Protein AF-0000000078235909 (afdb_homodimer)

Structure (mmCIF, N/CA/C/O backbone):
data_AF-0000000078235909-model_v1
#
loop_
_entity.id
_entity.type
_entity.pdbx_description
1 polymer 'Coniferyl-aldehyde dehydrogenase family protein'
#
loop_
_atom_site.group_PDB
_atom_site.id
_atom_site.type_symbol
_atom_site.label_atom_id
_atom_site.label_alt_id
_atom_site.label_comp_id
_atom_site.label_asym_id
_atom_site.label_entity_id
_atom_site.label_seq_id
_atom_site.pdbx_PDB_ins_code
_atom_site.Cartn_x
_atom_site.Cartn_y
_atom_site.Cartn_z
_atom_site.occupancy
_atom_site.B_iso_or_equiv
_atom_site.auth_seq_id
_atom_site.auth_comp_id
_atom_site.auth_asym_id
_atom_site.auth_atom_id
_atom_site.pdbx_PDB_model_num
ATOM 1 N N . MET A 1 1 ? 24.562 -15.078 -28.672 1 34.19 1 MET A N 1
ATOM 2 C CA . MET A 1 1 ? 23.859 -15.953 -27.734 1 34.19 1 MET A CA 1
ATOM 3 C C . MET A 1 1 ? 22.547 -15.312 -27.281 1 34.19 1 MET A C 1
ATOM 5 O O . MET A 1 1 ? 22.516 -14.125 -26.938 1 34.19 1 MET A O 1
ATOM 9 N N . GLU A 1 2 ? 21.516 -15.773 -27.734 1 45.19 2 GLU A N 1
ATOM 10 C CA . GLU A 1 2 ? 20.188 -15.281 -27.391 1 45.19 2 GLU A CA 1
ATOM 11 C C . GLU A 1 2 ? 20.047 -15.062 -25.891 1 45.19 2 GLU A C 1
ATOM 13 O O . GLU A 1 2 ? 20.453 -15.914 -25.094 1 45.19 2 GLU A O 1
ATOM 18 N N . PRO A 1 3 ? 19.906 -13.82 -25.5 1 52.66 3 PRO A N 1
ATOM 19 C CA . PRO A 1 3 ? 19.766 -13.609 -24.062 1 52.66 3 PRO A CA 1
ATOM 20 C C . PRO A 1 3 ? 18.781 -14.586 -23.406 1 52.66 3 PRO A C 1
ATOM 22 O O . PRO A 1 3 ? 17.828 -15.031 -24.047 1 52.66 3 PRO A O 1
ATOM 25 N N . THR A 1 4 ? 19.188 -15.094 -22.297 1 76.44 4 THR A N 1
ATOM 26 C CA . THR A 1 4 ? 18.328 -15.945 -21.5 1 76.44 4 THR A CA 1
ATOM 27 C C . THR A 1 4 ? 17.016 -15.234 -21.188 1 76.44 4 THR A C 1
ATOM 29 O O . THR A 1 4 ? 16.875 -14.031 -21.406 1 76.44 4 THR A O 1
ATOM 32 N N . PHE A 1 5 ? 15.992 -15.945 -21.016 1 79.88 5 PHE A N 1
ATOM 33 C CA . PHE A 1 5 ? 14.664 -15.492 -20.594 1 79.88 5 PHE A CA 1
ATOM 34 C C . PHE A 1 5 ? 14.773 -14.359 -19.578 1 79.88 5 PHE A C 1
ATOM 36 O O . PHE A 1 5 ? 14.172 -13.297 -19.766 1 79.88 5 PHE A O 1
ATOM 43 N N . GLU A 1 6 ? 15.664 -14.469 -18.703 1 87.12 6 GLU A N 1
ATOM 44 C CA . GLU A 1 6 ? 15.789 -13.508 -17.609 1 87.12 6 GLU A CA 1
ATOM 45 C C . GLU A 1 6 ? 16.359 -12.18 -18.094 1 87.12 6 GLU A C 1
ATOM 47 O O . GLU A 1 6 ? 15.859 -11.117 -17.734 1 87.12 6 GLU A O 1
ATOM 52 N N . VAL A 1 7 ? 17.344 -12.227 -18.922 1 91 7 VAL A N 1
ATOM 53 C CA . VAL A 1 7 ? 17.984 -11.023 -19.422 1 91 7 VAL A CA 1
ATOM 54 C C . VAL A 1 7 ? 17.016 -10.258 -20.328 1 91 7 VAL A C 1
ATOM 56 O O . VAL A 1 7 ? 16.906 -9.031 -20.234 1 91 7 VAL A O 1
ATOM 59 N N . THR A 1 8 ? 16.328 -11.016 -21.125 1 89.94 8 THR A N 1
ATOM 60 C CA . THR A 1 8 ? 15.375 -10.398 -22.047 1 89.94 8 THR A CA 1
ATOM 61 C C . THR A 1 8 ? 14.305 -9.625 -21.281 1 89.94 8 THR A C 1
ATOM 63 O O . THR A 1 8 ? 14.02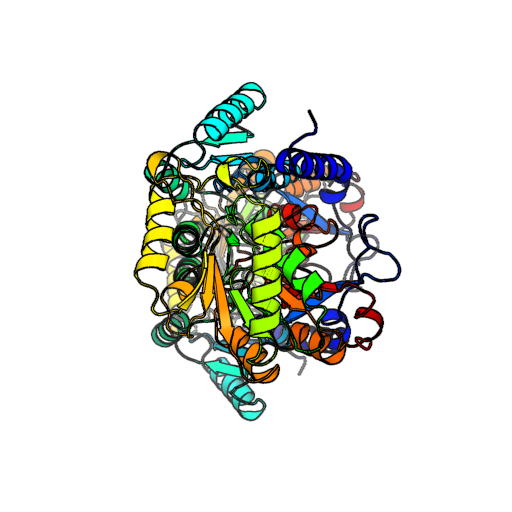3 -8.469 -21.609 1 89.94 8 THR A O 1
ATOM 66 N N . TRP A 1 9 ? 13.789 -10.211 -20.297 1 89.44 9 TRP A N 1
ATOM 67 C CA . TRP A 1 9 ? 12.711 -9.578 -19.547 1 89.44 9 TRP A CA 1
ATOM 68 C C . TRP A 1 9 ? 13.242 -8.398 -18.734 1 89.44 9 TRP A C 1
ATOM 70 O O . TRP A 1 9 ? 12.578 -7.363 -18.625 1 89.44 9 TRP A O 1
ATOM 80 N N . ALA A 1 10 ? 14.406 -8.516 -18.188 1 92.88 10 ALA A N 1
ATOM 81 C CA . ALA A 1 10 ? 15.016 -7.426 -17.438 1 92.88 10 ALA A CA 1
ATOM 82 C C . ALA A 1 10 ? 15.266 -6.219 -18.344 1 92.88 10 ALA A C 1
ATOM 84 O O . ALA A 1 10 ? 14.992 -5.082 -17.953 1 92.88 10 ALA A O 1
ATOM 85 N N . LEU A 1 11 ? 15.711 -6.508 -19.562 1 93.44 11 LEU A N 1
ATOM 86 C CA . LEU A 1 11 ? 15.977 -5.43 -20.516 1 93.44 11 LEU A CA 1
ATOM 87 C C . LEU A 1 11 ? 14.68 -4.734 -20.922 1 93.44 11 LEU A C 1
ATOM 89 O O . LEU A 1 11 ? 14.656 -3.518 -21.094 1 93.44 11 LEU A O 1
ATOM 93 N N . LYS A 1 12 ? 13.664 -5.516 -21.031 1 90.5 12 LYS A N 1
ATOM 94 C CA . LYS A 1 12 ? 12.367 -4.934 -21.359 1 90.5 12 LYS A CA 1
ATOM 95 C C . LYS A 1 12 ? 11.898 -3.977 -20.281 1 90.5 12 LYS A C 1
ATOM 97 O O . LYS A 1 12 ? 11.367 -2.902 -20.578 1 90.5 12 LYS A O 1
ATOM 102 N N . GLU A 1 13 ? 12.055 -4.355 -19.078 1 91.69 13 GLU A N 1
ATOM 103 C CA . GLU A 1 13 ? 11.688 -3.49 -17.953 1 91.69 13 GLU A CA 1
ATOM 104 C C . GLU A 1 13 ? 12.508 -2.203 -17.953 1 91.69 13 GLU A C 1
ATOM 106 O O . GLU A 1 13 ? 11.969 -1.118 -17.719 1 91.69 13 GLU A O 1
ATOM 111 N N . LEU A 1 14 ? 13.789 -2.357 -18.219 1 94.25 14 LEU A N 1
ATOM 112 C CA . LEU A 1 14 ? 14.672 -1.201 -18.281 1 94.25 14 LEU A CA 1
ATOM 113 C C . LEU A 1 14 ? 14.25 -0.254 -19.406 1 94.25 14 LEU A C 1
ATOM 115 O O . LEU A 1 14 ? 14.148 0.957 -19.188 1 94.25 14 LEU A O 1
ATOM 119 N N . ASP A 1 15 ? 13.969 -0.833 -20.531 1 94.62 15 ASP A N 1
ATOM 120 C CA . ASP A 1 15 ? 13.578 -0.035 -21.688 1 94.62 15 ASP A CA 1
ATOM 121 C C . ASP A 1 15 ? 12.266 0.7 -21.438 1 94.62 15 ASP A C 1
ATOM 123 O O . ASP A 1 15 ? 12.125 1.872 -21.781 1 94.62 15 ASP A O 1
ATOM 127 N N . GLU A 1 16 ? 11.336 0.029 -20.859 1 92.69 16 GLU A N 1
ATOM 128 C CA . GLU A 1 16 ? 10.047 0.632 -20.531 1 92.69 16 GLU A CA 1
ATOM 129 C C . GLU A 1 16 ? 10.219 1.812 -19.578 1 92.69 16 GLU A C 1
ATOM 131 O O . GLU A 1 16 ? 9.594 2.859 -19.766 1 92.69 16 GLU A O 1
ATOM 136 N N . GLY A 1 17 ? 11 1.656 -18.578 1 93.25 17 GLY A N 1
ATOM 137 C CA . GLY A 1 17 ? 11.273 2.736 -17.641 1 93.25 17 GLY A CA 1
ATOM 138 C C . GLY A 1 17 ? 11.906 3.949 -18.297 1 93.25 17 GLY A C 1
ATOM 139 O O . GLY A 1 17 ? 11.5 5.086 -18.031 1 93.25 17 GLY A O 1
ATOM 140 N N . LEU A 1 18 ? 12.844 3.688 -19.141 1 95.81 18 LEU A N 1
ATOM 141 C CA . LEU A 1 18 ? 13.539 4.77 -19.828 1 95.81 18 LEU A CA 1
ATOM 142 C C . LEU A 1 18 ? 12.594 5.5 -20.781 1 95.81 18 LEU A C 1
ATOM 144 O O . LEU A 1 18 ? 12.617 6.73 -20.859 1 95.81 18 LEU A O 1
ATOM 148 N N . GLU A 1 19 ? 11.828 4.695 -21.406 1 96.19 19 GLU A N 1
ATOM 149 C CA . GLU A 1 19 ? 10.906 5.25 -22.391 1 96.19 19 GLU A CA 1
ATOM 150 C C . GLU A 1 19 ? 9.875 6.16 -21.719 1 96.19 19 GLU A C 1
ATOM 152 O O . GLU A 1 19 ? 9.461 7.168 -22.312 1 96.19 19 GLU A O 1
ATOM 157 N N . HIS A 1 20 ? 9.461 5.816 -20.547 1 96.44 20 HIS A N 1
ATOM 158 C CA . HIS A 1 20 ? 8.344 6.527 -19.922 1 96.44 20 HIS A CA 1
ATOM 159 C C . HIS A 1 20 ? 8.82 7.379 -18.75 1 96.44 20 HIS A C 1
ATOM 161 O O . HIS A 1 20 ? 8.008 7.852 -17.953 1 96.44 20 HIS A O 1
ATOM 167 N N . LEU A 1 21 ? 10.062 7.594 -18.641 1 96.5 21 LEU A N 1
ATOM 168 C CA . LEU A 1 21 ? 10.672 8.273 -17.5 1 96.5 21 LEU A CA 1
ATOM 169 C C . LEU A 1 21 ? 10.016 9.633 -17.266 1 96.5 21 LEU A C 1
ATOM 171 O O . LEU A 1 21 ? 9.539 9.914 -16.156 1 96.5 21 LEU A O 1
ATOM 175 N N . GLU A 1 22 ? 9.93 10.453 -18.234 1 95.62 22 GLU A N 1
ATOM 176 C CA . GLU A 1 22 ? 9.367 11.797 -18.109 1 95.62 22 GLU A CA 1
ATOM 177 C C . GLU A 1 22 ? 7.863 11.742 -17.859 1 95.62 22 GLU A C 1
ATOM 179 O O . GLU A 1 22 ? 7.352 12.445 -16.984 1 95.62 22 GLU A O 1
ATOM 184 N N . GLU A 1 23 ? 7.238 10.883 -18.562 1 96.19 23 GLU A N 1
ATOM 185 C CA . GLU A 1 23 ? 5.789 10.766 -18.453 1 96.19 23 GLU A CA 1
ATOM 186 C C . GLU A 1 23 ? 5.363 10.312 -17.062 1 96.19 23 GLU A C 1
ATOM 188 O O . GLU A 1 23 ? 4.465 10.906 -16.469 1 96.19 23 GLU A O 1
ATOM 193 N N . TRP A 1 24 ? 5.98 9.266 -16.547 1 96.5 24 TRP A N 1
ATOM 194 C CA . TRP A 1 24 ? 5.59 8.688 -15.258 1 96.5 24 TRP A CA 1
ATOM 195 C C . TRP A 1 24 ? 5.867 9.664 -14.117 1 96.5 24 TRP A C 1
ATOM 197 O O . TRP A 1 24 ? 5.184 9.633 -13.094 1 96.5 24 TRP A O 1
ATOM 207 N N . ASN A 1 25 ? 6.793 10.625 -14.289 1 96.44 25 ASN A N 1
ATOM 208 C CA . ASN A 1 25 ? 7.184 11.539 -13.227 1 96.44 25 ASN A CA 1
ATOM 209 C C . ASN A 1 25 ? 6.516 12.906 -13.383 1 96.44 25 ASN A C 1
ATOM 211 O O . ASN A 1 25 ? 6.672 13.781 -12.531 1 96.44 25 ASN A O 1
ATOM 215 N N . ALA A 1 26 ? 5.793 13.094 -14.422 1 95.56 26 ALA A N 1
ATOM 216 C CA . ALA A 1 26 ? 5.148 14.375 -14.672 1 95.56 26 ALA A CA 1
ATOM 217 C C . ALA A 1 26 ? 4.039 14.648 -13.664 1 95.56 26 ALA A C 1
ATOM 219 O O . ALA A 1 26 ? 3.332 13.719 -13.25 1 95.56 26 ALA A O 1
ATOM 220 N N . SER A 1 27 ? 3.881 15.875 -13.273 1 95.06 27 SER A N 1
ATOM 221 C CA . SER A 1 27 ? 2.732 16.266 -12.461 1 95.06 27 SER A CA 1
ATOM 222 C C . SER A 1 27 ? 1.428 16.109 -13.234 1 95.06 27 SER A C 1
ATOM 224 O O . SER A 1 27 ? 1.425 16.109 -14.469 1 95.06 27 SER A O 1
ATOM 226 N N . ILE A 1 28 ? 0.394 15.938 -12.492 1 94.25 28 ILE A N 1
ATOM 227 C CA . ILE A 1 28 ? -0.923 15.727 -13.078 1 94.25 28 ILE A CA 1
ATOM 228 C C . ILE A 1 28 ? -1.879 16.828 -12.617 1 94.25 28 ILE A C 1
ATOM 230 O O . ILE A 1 28 ? -2.125 16.969 -11.414 1 94.25 28 ILE A O 1
ATOM 234 N N . LYS A 1 29 ? -2.393 17.562 -13.516 1 92.5 29 LYS A N 1
ATOM 235 C CA . LYS A 1 29 ? -3.467 18.484 -13.172 1 92.5 29 LYS A CA 1
ATOM 236 C C . LYS A 1 29 ? -4.789 17.75 -12.992 1 92.5 29 LYS A C 1
ATOM 238 O O . LYS A 1 29 ? -5.164 16.922 -13.82 1 92.5 29 LYS A O 1
ATOM 243 N N . VAL A 1 30 ? -5.402 17.969 -11.938 1 92.75 30 VAL A N 1
ATOM 244 C CA . VAL A 1 30 ? -6.699 17.344 -11.703 1 92.75 30 VAL A CA 1
ATOM 245 C C . VAL A 1 30 ? -7.805 18.391 -11.867 1 92.75 30 VAL A C 1
ATOM 247 O O . VAL A 1 30 ? -7.535 19.594 -11.938 1 92.75 30 VAL A O 1
ATOM 250 N N . ALA A 1 31 ? -9.023 17.953 -11.93 1 92.5 31 ALA A N 1
ATOM 251 C CA . ALA A 1 31 ? -10.156 18.859 -12.102 1 92.5 31 ALA A CA 1
ATOM 252 C C . ALA A 1 31 ? -10.32 19.766 -10.891 1 92.5 31 ALA A C 1
ATOM 254 O O . ALA A 1 31 ? -10.195 19.328 -9.75 1 92.5 31 ALA A O 1
ATOM 255 N N . LYS A 1 32 ? -10.516 21.016 -11.18 1 93.19 32 LYS A N 1
ATOM 256 C CA . LYS A 1 32 ? -10.789 21.969 -10.109 1 93.19 32 LYS A CA 1
ATOM 257 C C . LYS A 1 32 ? -12.266 21.938 -9.703 1 93.19 32 LYS A C 1
ATOM 259 O O . LYS A 1 32 ? -13.148 22.125 -10.547 1 93.19 32 LYS A O 1
ATOM 264 N N . PRO A 1 33 ? -12.484 21.641 -8.461 1 92.25 33 PRO A N 1
ATOM 265 C CA . PRO A 1 33 ? -13.891 21.734 -8.055 1 92.25 33 PRO A CA 1
ATOM 266 C C . PRO A 1 33 ? -14.422 23.172 -8.094 1 92.25 33 PRO A C 1
ATOM 268 O O . PRO A 1 33 ? -13.641 24.125 -8.086 1 92.25 33 PRO A O 1
ATOM 271 N N . PRO A 1 34 ? -15.742 23.391 -8.055 1 91.44 34 PRO A N 1
ATOM 272 C CA . PRO A 1 34 ? -16.344 24.719 -8.18 1 91.44 34 PRO A CA 1
ATOM 273 C C . PRO A 1 34 ? -16.062 25.609 -6.977 1 91.44 34 PRO A C 1
ATOM 275 O O . PRO A 1 34 ? -16.219 26.828 -7.066 1 91.44 34 PRO A O 1
ATOM 278 N N . THR A 1 35 ? -15.711 25.016 -5.914 1 89.56 35 THR A N 1
ATOM 279 C CA . THR A 1 35 ? -15.43 25.797 -4.707 1 89.56 35 THR A CA 1
ATOM 280 C C . THR A 1 35 ? -14.125 26.578 -4.855 1 89.56 35 THR A C 1
ATOM 282 O O . THR A 1 35 ? -13.859 27.5 -4.09 1 89.56 35 THR A O 1
ATOM 285 N N . LEU A 1 36 ? -13.25 26.234 -5.805 1 95.06 36 LEU A N 1
ATOM 286 C CA . LEU A 1 36 ? -11.977 26.906 -6.043 1 95.06 36 LEU A CA 1
ATOM 287 C C . LEU A 1 36 ? -12.102 27.922 -7.176 1 95.06 36 LEU A C 1
ATOM 289 O O . LEU A 1 36 ? -12.914 27.75 -8.086 1 95.06 36 LEU A O 1
ATOM 293 N N . ASP A 1 37 ? -11.32 28.969 -7.09 1 95.56 37 ASP A N 1
ATOM 294 C CA . ASP A 1 37 ? -11.273 29.969 -8.156 1 95.56 37 ASP A CA 1
ATOM 295 C C . ASP A 1 37 ? -10.648 29.391 -9.422 1 95.56 37 ASP A C 1
ATOM 297 O O . ASP A 1 37 ? -9.492 28.969 -9.406 1 95.56 37 ASP A O 1
ATOM 301 N N . ALA A 1 38 ? -11.352 29.453 -10.516 1 92.19 38 ALA A N 1
ATOM 302 C CA . ALA A 1 38 ? -10.938 28.828 -11.766 1 92.19 38 ALA A CA 1
ATOM 303 C C . ALA A 1 38 ? -9.664 29.469 -12.305 1 92.19 38 ALA A C 1
ATOM 305 O O . ALA A 1 38 ? -8.828 28.797 -12.906 1 92.19 38 ALA A O 1
ATOM 306 N N . ASP A 1 39 ? -9.492 30.766 -12.039 1 92.75 39 ASP A N 1
ATOM 307 C CA . ASP A 1 39 ? -8.398 31.516 -12.648 1 92.75 39 ASP A CA 1
ATOM 308 C C . ASP A 1 39 ? -7.242 31.688 -11.656 1 92.75 39 ASP A C 1
ATOM 310 O O . ASP A 1 39 ? -6.086 31.828 -12.07 1 92.75 39 ASP A O 1
ATOM 314 N N . LYS A 1 40 ? -7.527 31.578 -10.359 1 95.38 40 LYS A N 1
ATOM 315 C CA . LYS A 1 40 ? -6.52 31.969 -9.383 1 95.38 40 LYS A CA 1
ATOM 316 C C . LYS A 1 40 ? -5.988 30.766 -8.617 1 95.38 40 LYS A C 1
ATOM 318 O O . LYS A 1 40 ? -4.918 30.828 -8.008 1 95.38 40 LYS A O 1
ATOM 323 N N . ASP A 1 41 ? -6.742 29.703 -8.578 1 96.44 41 ASP A N 1
ATOM 324 C CA . ASP A 1 41 ? -6.324 28.531 -7.824 1 96.44 41 ASP A CA 1
ATOM 325 C C . ASP A 1 41 ? -5.848 27.422 -8.758 1 96.44 41 ASP A C 1
ATOM 327 O O . ASP A 1 41 ? -6.332 27.297 -9.891 1 96.44 41 ASP A O 1
ATOM 331 N N . GLU A 1 42 ? -4.852 26.703 -8.359 1 94.81 42 GLU A N 1
ATOM 332 C CA . GLU A 1 42 ? -4.359 25.531 -9.086 1 94.81 42 GLU A CA 1
ATOM 333 C C . GLU A 1 42 ? -4.297 24.312 -8.172 1 94.81 42 GLU A C 1
ATOM 335 O O . GLU A 1 42 ? -3.92 24.422 -7.004 1 94.81 42 GLU A O 1
ATOM 340 N N . VAL A 1 43 ? -4.73 23.203 -8.695 1 96.06 43 VAL A N 1
ATOM 341 C CA . VAL A 1 43 ? -4.66 21.922 -7.992 1 96.06 43 VAL A CA 1
ATOM 342 C C . VAL A 1 43 ? -3.969 20.891 -8.875 1 96.06 43 VAL A C 1
ATOM 344 O O . VAL A 1 43 ? -4.238 20.797 -10.078 1 96.06 43 VAL A O 1
ATOM 347 N N . MET A 1 44 ? -3.076 20.125 -8.312 1 95.88 44 MET A N 1
ATOM 348 C CA . MET A 1 44 ? -2.357 19.109 -9.078 1 95.88 44 MET A CA 1
ATOM 349 C C . MET A 1 44 ? -1.776 18.047 -8.148 1 95.88 44 MET A C 1
ATOM 351 O O . MET A 1 44 ? -1.767 18.219 -6.93 1 95.88 44 MET A O 1
ATOM 355 N N . LEU A 1 45 ? -1.385 16.969 -8.727 1 96.88 45 LEU A N 1
ATOM 356 C CA . LEU A 1 45 ? -0.583 15.945 -8.078 1 96.88 45 LEU A CA 1
ATOM 357 C C . LEU A 1 45 ? 0.869 16.016 -8.539 1 96.88 45 LEU A C 1
ATOM 359 O O . LEU A 1 45 ? 1.143 16 -9.742 1 96.88 45 LEU A O 1
ATOM 363 N N . VAL A 1 46 ? 1.736 16.172 -7.613 1 97.19 46 VAL A N 1
ATOM 364 C CA . VAL A 1 46 ? 3.162 16.188 -7.922 1 97.19 46 VAL A CA 1
ATOM 365 C C . VAL A 1 46 ? 3.797 14.859 -7.492 1 97.19 46 VAL A C 1
ATOM 367 O O . VAL A 1 46 ? 3.598 14.406 -6.363 1 97.19 46 VAL A O 1
ATOM 370 N N . LYS A 1 47 ? 4.547 14.258 -8.414 1 96.75 47 LYS A N 1
ATOM 371 C CA . LYS A 1 47 ? 5.219 13 -8.109 1 96.75 47 LYS A CA 1
ATOM 372 C C . LYS A 1 47 ? 6.512 13.242 -7.332 1 96.75 47 LYS A C 1
ATOM 374 O O . LYS A 1 47 ? 7.375 14.008 -7.777 1 96.75 47 LYS A O 1
ATOM 379 N N . GLU A 1 48 ? 6.57 12.656 -6.211 1 97.25 48 GLU A N 1
ATOM 380 C CA . GLU A 1 48 ? 7.75 12.797 -5.359 1 97.25 48 GLU A CA 1
ATOM 381 C C . GLU A 1 48 ? 8.328 11.438 -4.996 1 97.25 48 GLU A C 1
ATOM 383 O O . GLU A 1 48 ? 7.602 10.539 -4.566 1 97.25 48 GLU A O 1
ATOM 388 N N . PRO A 1 49 ? 9.695 11.273 -5.219 1 97.94 49 PRO A N 1
ATOM 389 C CA . PRO A 1 49 ? 10.281 10.023 -4.719 1 97.94 49 PRO A CA 1
ATOM 390 C C . PRO A 1 49 ? 10.062 9.828 -3.219 1 97.94 49 PRO A C 1
ATOM 392 O O . PRO A 1 49 ? 9.961 10.805 -2.477 1 97.94 49 PRO A O 1
ATOM 395 N N . LEU A 1 50 ? 10.023 8.602 -2.807 1 98.44 50 LEU A N 1
ATOM 396 C CA . LEU A 1 50 ? 9.844 8.312 -1.388 1 98.44 50 LEU A CA 1
ATOM 397 C C . LEU A 1 50 ? 11.133 8.555 -0.615 1 98.44 50 LEU A C 1
ATOM 399 O O . LEU A 1 50 ? 11.094 8.945 0.556 1 98.44 50 LEU A O 1
ATOM 403 N N . GLY A 1 51 ? 12.266 8.305 -1.16 1 98.12 51 GLY A N 1
ATOM 404 C CA . GLY A 1 51 ? 13.555 8.469 -0.519 1 98.12 51 GLY A CA 1
ATOM 405 C C . GLY A 1 51 ? 14.492 7.297 -0.758 1 98.12 51 GLY A C 1
ATOM 406 O O . GLY A 1 51 ? 14.836 6.996 -1.903 1 98.12 51 GLY A O 1
ATOM 407 N N . MET A 1 52 ? 14.898 6.598 0.27 1 98.56 52 MET A N 1
ATOM 408 C CA . MET A 1 52 ? 15.781 5.434 0.197 1 98.56 52 MET A CA 1
ATOM 409 C C . MET A 1 52 ? 14.969 4.141 0.201 1 98.56 52 MET A C 1
ATOM 411 O O . MET A 1 52 ? 14.164 3.908 1.105 1 98.56 52 MET A O 1
ATOM 415 N N . VAL A 1 53 ? 15.227 3.279 -0.787 1 98.88 53 VAL A N 1
ATOM 416 C CA . VAL A 1 53 ? 14.453 2.057 -0.967 1 98.88 53 VAL A CA 1
ATOM 417 C C . VAL A 1 53 ? 15.352 0.838 -0.783 1 98.88 53 VAL A C 1
ATOM 419 O O . VAL A 1 53 ? 16.484 0.815 -1.274 1 98.88 53 VAL A O 1
ATOM 422 N N . LEU A 1 54 ? 14.867 -0.109 -0.016 1 98.94 54 LEU A N 1
ATOM 423 C CA . LEU A 1 54 ? 15.516 -1.414 0.084 1 98.94 54 LEU A CA 1
ATOM 424 C C . LEU A 1 54 ? 14.805 -2.439 -0.794 1 98.94 54 LEU A C 1
ATOM 426 O O . LEU A 1 54 ? 13.602 -2.652 -0.657 1 98.94 54 LEU A O 1
ATOM 430 N N . VAL A 1 55 ? 15.508 -3.023 -1.732 1 98.81 55 VAL A N 1
ATOM 431 C CA . VAL A 1 55 ? 15.008 -4.117 -2.559 1 98.81 55 VAL A CA 1
ATOM 432 C C . VAL A 1 55 ? 15.719 -5.414 -2.191 1 98.81 55 VAL A C 1
ATOM 434 O O . VAL A 1 55 ? 16.953 -5.488 -2.238 1 98.81 55 VAL A O 1
ATOM 437 N N . ILE A 1 56 ? 14.961 -6.398 -1.778 1 98.69 56 ILE A N 1
ATOM 438 C CA . ILE A 1 56 ? 15.516 -7.707 -1.443 1 98.69 56 ILE A CA 1
ATOM 439 C C . ILE A 1 56 ? 15.07 -8.734 -2.48 1 98.69 56 ILE A C 1
ATOM 441 O O . ILE A 1 56 ? 13.883 -9.062 -2.566 1 98.69 56 ILE A O 1
ATOM 445 N N . ALA A 1 57 ? 16.016 -9.234 -3.221 1 97.88 57 ALA A N 1
ATOM 446 C CA . ALA A 1 57 ? 15.719 -10.094 -4.367 1 97.88 57 ALA A CA 1
ATOM 447 C C . ALA A 1 57 ? 16 -11.555 -4.047 1 97.88 57 ALA A C 1
ATOM 449 O O . ALA A 1 57 ? 16.984 -11.867 -3.365 1 97.88 57 ALA A O 1
ATOM 450 N N . PRO A 1 58 ? 15.211 -12.477 -4.566 1 96.81 58 PRO A N 1
ATOM 451 C CA . PRO A 1 58 ? 15.445 -13.906 -4.383 1 96.81 58 PRO A CA 1
ATOM 452 C C . PRO A 1 58 ? 16.484 -14.461 -5.352 1 96.81 58 PRO A C 1
ATOM 454 O O . PRO A 1 58 ? 17.141 -13.703 -6.062 1 96.81 58 PRO A O 1
ATOM 457 N N . TRP A 1 59 ? 16.656 -15.789 -5.387 1 95.62 59 TRP A N 1
ATOM 458 C CA . TRP A 1 59 ? 17.766 -16.422 -6.094 1 95.62 59 TRP A CA 1
ATOM 459 C C . TRP A 1 59 ? 17.312 -17 -7.426 1 95.62 59 TRP A C 1
ATOM 461 O O . TRP A 1 59 ? 18.125 -17.297 -8.297 1 95.62 59 TRP A O 1
ATOM 471 N N . ASN A 1 60 ? 16 -17.203 -7.629 1 93.12 60 ASN A N 1
ATOM 472 C CA . ASN A 1 60 ? 15.586 -18.062 -8.734 1 93.12 60 ASN A CA 1
ATOM 473 C C . ASN A 1 60 ? 15.641 -17.328 -10.07 1 93.12 60 ASN A C 1
ATOM 475 O O . ASN A 1 60 ? 15.836 -17.953 -11.117 1 93.12 60 ASN A O 1
ATOM 479 N N . PHE A 1 61 ? 15.469 -16.078 -10.164 1 93.81 61 PHE A N 1
ATOM 480 C CA . PHE A 1 61 ? 15.719 -15.164 -11.266 1 93.81 61 PHE A CA 1
ATOM 481 C C . PHE A 1 61 ? 16.297 -13.852 -10.766 1 93.81 61 PHE A C 1
ATOM 483 O O . PHE A 1 61 ? 15.68 -12.797 -10.906 1 93.81 61 PHE A O 1
ATOM 490 N N . PRO A 1 62 ? 17.5 -13.992 -10.305 1 94.81 62 PRO A N 1
ATOM 491 C CA . PRO A 1 62 ? 18.016 -12.898 -9.477 1 94.81 62 PRO A CA 1
ATOM 492 C C . PRO A 1 62 ? 18.156 -11.586 -10.242 1 94.81 62 PRO A C 1
ATOM 494 O O . PRO A 1 62 ? 18.047 -10.508 -9.648 1 94.81 62 PRO A O 1
ATOM 497 N N . LEU A 1 63 ? 18.375 -11.594 -11.562 1 95.81 63 LEU A N 1
ATOM 498 C CA . LEU A 1 63 ? 18.422 -10.352 -12.328 1 95.81 63 LEU A CA 1
ATOM 499 C C . LEU A 1 63 ? 17.031 -9.75 -12.477 1 95.81 63 LEU A C 1
ATOM 501 O O . LEU A 1 63 ? 16.812 -8.57 -12.195 1 95.81 63 LEU A O 1
ATOM 505 N N . LEU A 1 64 ? 16.109 -10.602 -12.867 1 94.12 64 LEU A N 1
ATOM 506 C CA . LEU A 1 64 ? 14.742 -10.156 -13.086 1 94.12 64 LEU A CA 1
ATOM 507 C C . LEU A 1 64 ? 14.133 -9.633 -11.797 1 94.12 64 LEU A C 1
ATOM 509 O O . LEU A 1 64 ? 13.484 -8.578 -11.789 1 94.12 64 LEU A O 1
ATOM 513 N N . THR A 1 65 ? 14.344 -10.328 -10.695 1 95.38 65 THR A N 1
ATOM 514 C CA . THR A 1 65 ? 13.734 -9.977 -9.422 1 95.38 65 THR A CA 1
ATOM 515 C C . THR A 1 65 ? 14.445 -8.781 -8.797 1 95.38 65 THR A C 1
ATOM 517 O O . THR A 1 65 ? 14.008 -8.258 -7.766 1 95.38 65 THR A O 1
ATOM 520 N N . SER A 1 66 ? 15.461 -8.289 -9.422 1 96.81 66 SER A N 1
ATOM 521 C CA . SER A 1 66 ? 16.141 -7.066 -9 1 96.81 66 SER A CA 1
ATOM 522 C C . SER A 1 66 ? 15.562 -5.844 -9.711 1 96.81 66 SER A C 1
ATOM 524 O O . SER A 1 66 ? 15.898 -4.707 -9.359 1 96.81 66 SER A O 1
ATOM 526 N N . MET A 1 67 ? 14.688 -6.004 -10.656 1 96 67 MET A N 1
ATOM 527 C CA . MET A 1 67 ? 14.234 -4.93 -11.539 1 96 67 MET A CA 1
ATOM 528 C C . MET A 1 67 ? 13.375 -3.924 -10.773 1 96 67 MET A C 1
ATOM 530 O O . MET A 1 67 ? 13.258 -2.768 -11.18 1 96 67 MET A O 1
ATOM 534 N N . PRO A 1 68 ? 12.773 -4.336 -9.648 1 97.12 68 PRO A N 1
ATOM 535 C CA . PRO A 1 68 ? 12.141 -3.287 -8.836 1 97.12 68 PRO A CA 1
ATOM 536 C C . PRO A 1 68 ? 13.109 -2.168 -8.461 1 97.12 68 PRO A C 1
ATOM 538 O O . PRO A 1 68 ? 12.695 -1.028 -8.25 1 97.12 68 PRO A O 1
ATOM 541 N N . ALA A 1 69 ? 14.422 -2.471 -8.422 1 97.69 69 ALA A N 1
ATOM 542 C CA . ALA A 1 69 ? 15.422 -1.434 -8.188 1 97.69 69 ALA A CA 1
ATOM 543 C C . ALA A 1 69 ? 15.391 -0.382 -9.289 1 97.69 69 ALA A C 1
ATOM 545 O O . ALA A 1 69 ? 15.531 0.813 -9.023 1 97.69 69 ALA A O 1
ATOM 546 N N . VAL A 1 70 ? 15.164 -0.841 -10.5 1 95.62 70 VAL A N 1
ATOM 547 C CA . VAL A 1 70 ? 15.086 0.059 -11.648 1 95.62 70 VAL A CA 1
ATOM 548 C C . VAL A 1 70 ? 13.836 0.938 -11.523 1 95.62 70 VAL A C 1
ATOM 550 O O . VAL A 1 70 ? 13.898 2.148 -11.758 1 95.62 70 VAL A O 1
ATOM 553 N N . ALA A 1 71 ? 12.734 0.293 -11.156 1 96.94 71 ALA A N 1
ATOM 554 C CA . ALA A 1 71 ? 11.5 1.05 -10.953 1 96.94 71 ALA A CA 1
ATOM 555 C C . ALA A 1 71 ? 11.695 2.131 -9.891 1 96.94 71 ALA A C 1
ATOM 557 O O . ALA A 1 71 ? 11.25 3.268 -10.07 1 96.94 71 ALA A O 1
ATOM 558 N N . ALA A 1 72 ? 12.383 1.812 -8.789 1 98.19 72 ALA A N 1
ATOM 559 C CA . ALA A 1 72 ? 12.641 2.764 -7.711 1 98.19 72 ALA A CA 1
ATOM 560 C C . ALA A 1 72 ? 13.539 3.9 -8.188 1 98.19 72 ALA A C 1
ATOM 562 O O . ALA A 1 72 ? 13.273 5.07 -7.902 1 98.19 72 ALA A O 1
ATOM 563 N N . LEU A 1 73 ? 14.562 3.574 -8.922 1 97.69 73 LEU A N 1
ATOM 564 C CA . LEU A 1 73 ? 15.492 4.57 -9.453 1 97.69 73 LEU A CA 1
ATOM 565 C C . LEU A 1 73 ? 14.781 5.504 -10.43 1 97.69 73 LEU A C 1
ATOM 567 O O . LEU A 1 73 ? 15.016 6.715 -10.422 1 97.69 73 LEU A O 1
ATOM 571 N N . THR A 1 74 ? 13.906 4.867 -11.25 1 96.81 74 THR A N 1
ATOM 572 C CA . THR A 1 74 ? 13.141 5.645 -12.219 1 96.81 74 THR A CA 1
ATOM 573 C C . THR A 1 74 ? 12.281 6.688 -11.508 1 96.81 74 THR A C 1
ATOM 575 O O . THR A 1 74 ? 12.039 7.77 -12.047 1 96.81 74 THR A O 1
ATOM 578 N N . GLY A 1 75 ? 11.867 6.406 -10.297 1 96.81 75 GLY A N 1
ATOM 579 C CA . GLY A 1 75 ? 11.055 7.332 -9.516 1 96.81 75 GLY A CA 1
ATOM 580 C C . GLY A 1 75 ? 11.875 8.375 -8.781 1 96.81 75 GLY A C 1
ATOM 581 O O . GLY A 1 75 ? 11.328 9.211 -8.07 1 96.81 75 GLY A O 1
ATOM 582 N N . GLY A 1 76 ? 13.195 8.328 -8.875 1 97.12 76 GLY A N 1
ATOM 583 C CA . GLY A 1 76 ? 14.07 9.32 -8.273 1 97.12 76 GLY A CA 1
ATOM 584 C C . GLY A 1 76 ? 14.578 8.93 -6.902 1 97.12 76 GLY A C 1
ATOM 585 O O . GLY A 1 76 ? 15.086 9.766 -6.156 1 97.12 76 GLY A O 1
ATOM 586 N N . ASN A 1 77 ? 14.406 7.668 -6.539 1 98.62 77 ASN A N 1
ATOM 587 C CA . ASN A 1 77 ? 14.859 7.18 -5.242 1 98.62 77 ASN A CA 1
ATOM 588 C C . ASN A 1 77 ? 16.312 6.703 -5.293 1 98.62 77 ASN A C 1
ATOM 590 O O . ASN A 1 77 ? 16.844 6.465 -6.375 1 98.62 77 ASN A O 1
ATOM 594 N N . THR A 1 78 ? 16.938 6.602 -4.141 1 98.62 78 THR A N 1
ATOM 595 C CA . THR A 1 78 ? 18.156 5.816 -3.992 1 98.62 78 THR A CA 1
ATOM 596 C C . THR A 1 78 ? 17.828 4.383 -3.574 1 98.62 78 THR A C 1
ATOM 598 O O . THR A 1 78 ? 16.766 4.125 -2.998 1 98.62 78 THR A O 1
ATOM 601 N N . VAL A 1 79 ? 18.75 3.439 -3.926 1 98.81 79 VAL A N 1
ATOM 602 C CA . VAL A 1 79 ? 18.359 2.043 -3.754 1 98.81 79 VAL A CA 1
ATOM 603 C C . VAL A 1 79 ? 19.516 1.262 -3.123 1 98.81 79 VAL A C 1
ATOM 605 O O . VAL A 1 79 ? 20.672 1.433 -3.508 1 98.81 79 VAL A O 1
ATOM 608 N N . VAL A 1 80 ? 19.203 0.511 -2.127 1 98.88 80 VAL A N 1
ATOM 609 C CA . VAL A 1 80 ? 20.031 -0.597 -1.653 1 98.88 80 VAL A CA 1
ATOM 610 C C . VAL A 1 80 ? 19.422 -1.923 -2.1 1 98.88 80 VAL A C 1
ATOM 612 O O . VAL A 1 80 ? 18.266 -2.219 -1.784 1 98.88 80 VAL A O 1
ATOM 615 N N . LEU A 1 81 ? 20.156 -2.648 -2.865 1 98.81 81 LEU A N 1
ATOM 616 C CA . LEU A 1 81 ? 19.719 -3.941 -3.379 1 98.81 81 LEU A CA 1
ATOM 617 C C . LEU A 1 81 ? 20.406 -5.082 -2.637 1 98.81 81 LEU A C 1
ATOM 619 O O . LEU A 1 81 ? 21.641 -5.211 -2.68 1 98.81 81 LEU A O 1
ATOM 623 N N . LYS A 1 82 ? 19.688 -5.836 -1.9 1 98.75 82 LYS A N 1
ATOM 624 C CA . LYS A 1 82 ? 20.203 -7.039 -1.246 1 98.75 82 LYS A CA 1
ATOM 625 C C . LYS A 1 82 ? 20.031 -8.266 -2.139 1 98.75 82 LYS A C 1
ATOM 627 O O . LYS A 1 82 ? 18.906 -8.695 -2.404 1 98.75 82 LYS A O 1
ATOM 632 N N . LEU A 1 83 ? 21.125 -8.875 -2.564 1 98.19 83 LEU A N 1
ATOM 633 C CA . LEU A 1 83 ? 21.141 -10.047 -3.43 1 98.19 83 LEU A CA 1
ATOM 634 C C . LEU A 1 83 ? 21.172 -11.328 -2.604 1 98.19 83 LEU A C 1
ATOM 636 O O . LEU A 1 83 ? 21.688 -11.336 -1.479 1 98.19 83 LEU A O 1
ATOM 640 N N . SER A 1 84 ? 20.688 -12.375 -3.141 1 96.88 84 SER A N 1
ATOM 641 C CA . SER A 1 84 ? 20.547 -13.633 -2.414 1 96.88 84 SER A CA 1
ATOM 642 C C . SER A 1 84 ? 21.891 -14.344 -2.293 1 96.88 84 SER A C 1
ATOM 644 O O . SER A 1 84 ? 22.672 -14.383 -3.248 1 96.88 84 SER A O 1
ATOM 646 N N . GLU A 1 85 ? 22.078 -14.961 -1.131 1 95.5 85 GLU A N 1
ATOM 647 C CA . GLU A 1 85 ? 23.297 -15.742 -0.889 1 95.5 85 GLU A CA 1
ATOM 648 C C . GLU A 1 85 ? 23.25 -17.062 -1.635 1 95.5 85 GLU A C 1
ATOM 650 O O . GLU A 1 85 ? 24.266 -17.734 -1.782 1 95.5 85 GLU A O 1
ATOM 655 N N . TYR A 1 86 ? 22.109 -17.391 -2.174 1 94.5 86 TYR A N 1
ATOM 656 C CA . TYR A 1 86 ? 21.953 -18.688 -2.826 1 94.5 86 TYR A CA 1
ATOM 657 C C . TYR A 1 86 ? 22.344 -18.609 -4.297 1 94.5 86 TYR A C 1
ATOM 659 O O . TYR A 1 86 ? 22.438 -19.641 -4.973 1 94.5 86 TYR A O 1
ATOM 667 N N . ALA A 1 87 ? 22.578 -17.422 -4.828 1 94.06 87 ALA A N 1
ATOM 668 C CA . ALA A 1 87 ? 23.141 -17.219 -6.16 1 94.06 87 ALA A CA 1
ATOM 669 C C . ALA A 1 87 ? 24.453 -16.438 -6.09 1 94.06 87 ALA A C 1
ATOM 671 O O . ALA A 1 87 ? 24.562 -15.344 -6.648 1 94.06 87 ALA A O 1
ATOM 672 N N . PRO A 1 88 ? 25.406 -17.062 -5.5 1 94.5 88 PRO A N 1
ATOM 673 C CA . PRO A 1 88 ? 26.609 -16.297 -5.133 1 94.5 88 PRO A CA 1
ATOM 674 C C . PRO A 1 88 ? 27.375 -15.797 -6.348 1 94.5 88 PRO A C 1
ATOM 676 O O . PRO A 1 88 ? 27.922 -14.688 -6.32 1 94.5 88 PRO A O 1
ATOM 679 N N . THR A 1 89 ? 27.5 -16.594 -7.414 1 95.19 89 THR A N 1
ATOM 680 C CA . THR A 1 89 ? 28.234 -16.172 -8.594 1 95.19 89 THR A CA 1
ATOM 681 C C . THR A 1 89 ? 27.562 -14.984 -9.266 1 95.19 89 THR A C 1
ATOM 683 O O . THR A 1 89 ? 28.203 -13.984 -9.586 1 95.19 89 THR A O 1
ATOM 686 N N . PHE A 1 90 ? 26.312 -15.117 -9.406 1 94.94 90 PHE A N 1
ATOM 687 C CA . PHE A 1 90 ? 25.547 -14.008 -9.977 1 94.94 90 PHE A CA 1
ATOM 688 C C . PHE A 1 90 ? 25.656 -12.766 -9.094 1 94.94 90 PHE A C 1
ATOM 690 O O . PHE A 1 90 ? 25.922 -11.672 -9.594 1 94.94 90 PHE A O 1
ATOM 697 N N . SER A 1 91 ? 25.453 -12.945 -7.855 1 97 91 SER A N 1
ATOM 698 C CA . SER A 1 91 ? 25.438 -11.828 -6.91 1 97 91 SER A CA 1
ATOM 699 C C . SER A 1 91 ? 26.766 -11.055 -6.957 1 97 91 SER A C 1
ATOM 701 O O . SER A 1 91 ? 26.75 -9.828 -6.984 1 97 91 SER A O 1
ATOM 703 N N . SER A 1 92 ? 27.797 -11.836 -7.012 1 97.62 92 SER A N 1
ATOM 704 C CA . SER A 1 92 ? 29.109 -11.211 -7.035 1 97.62 92 SER A CA 1
ATOM 705 C C . SER A 1 92 ? 29.328 -10.398 -8.305 1 97.62 92 SER A C 1
ATOM 707 O O . SER A 1 92 ? 29.781 -9.258 -8.25 1 97.62 92 SER A O 1
ATOM 709 N N . VAL A 1 93 ? 28.984 -10.969 -9.422 1 97.38 93 VAL A N 1
ATOM 710 C CA . VAL A 1 93 ? 29.125 -10.289 -10.703 1 97.38 93 VAL A CA 1
ATOM 711 C C . VAL A 1 93 ? 28.25 -9.039 -10.742 1 97.38 93 VAL A C 1
ATOM 713 O O . VAL A 1 93 ? 28.719 -7.965 -11.125 1 97.38 93 VAL A O 1
ATOM 716 N N . PHE A 1 94 ? 27.047 -9.188 -10.336 1 97.25 94 PHE A N 1
ATOM 717 C CA . PHE A 1 94 ? 26.094 -8.094 -10.414 1 97.25 94 PHE A CA 1
ATOM 718 C C . PHE A 1 94 ? 26.469 -6.973 -9.445 1 97.25 94 PHE A C 1
ATOM 720 O O . PHE A 1 94 ? 26.422 -5.793 -9.805 1 97.25 94 PHE A O 1
ATOM 727 N N . ALA A 1 95 ? 26.844 -7.324 -8.234 1 98 95 ALA A N 1
ATOM 728 C CA . ALA A 1 95 ? 27.312 -6.328 -7.266 1 98 95 ALA A CA 1
ATOM 729 C C . ALA A 1 95 ? 28.516 -5.562 -7.805 1 98 95 ALA A C 1
ATOM 731 O O . ALA A 1 95 ? 28.594 -4.34 -7.645 1 98 95 ALA A O 1
ATOM 732 N N . GLY A 1 96 ? 29.406 -6.305 -8.383 1 98.12 96 GLY A N 1
ATOM 733 C CA . GLY A 1 96 ? 30.562 -5.668 -9 1 98.12 96 GLY A CA 1
ATOM 734 C C . GLY A 1 96 ? 30.188 -4.684 -10.094 1 98.12 96 GLY A C 1
ATOM 735 O O . GLY A 1 96 ? 30.766 -3.596 -10.18 1 98.12 96 GLY A O 1
ATOM 736 N N . LEU A 1 97 ? 29.25 -5.094 -10.922 1 97.5 97 LEU A N 1
ATOM 737 C CA . LEU A 1 97 ? 28.797 -4.223 -12 1 97.5 97 LEU A CA 1
ATOM 738 C C . LEU A 1 97 ? 28.125 -2.975 -11.445 1 97.5 97 LEU A C 1
ATOM 740 O O . LEU A 1 97 ? 28.344 -1.868 -11.938 1 97.5 97 LEU A O 1
ATOM 744 N N . VAL A 1 98 ? 27.312 -3.125 -10.414 1 97.81 98 VAL A N 1
ATOM 745 C CA . VAL A 1 98 ? 26.641 -1.992 -9.781 1 97.81 98 VAL A CA 1
ATOM 746 C C . VAL A 1 98 ? 27.688 -1.026 -9.219 1 97.81 98 VAL A C 1
ATOM 748 O O . VAL A 1 98 ? 27.594 0.185 -9.438 1 97.81 98 VAL A O 1
ATOM 751 N N . ALA A 1 99 ? 28.656 -1.578 -8.578 1 98 99 ALA A N 1
ATOM 752 C CA . ALA A 1 99 ? 29.719 -0.76 -7.988 1 98 99 ALA A CA 1
ATOM 753 C C . ALA A 1 99 ? 30.5 -0.023 -9.062 1 98 99 ALA A C 1
ATOM 755 O O . ALA A 1 99 ? 30.938 1.112 -8.859 1 98 99 ALA A O 1
ATOM 756 N N . LYS A 1 100 ? 30.703 -0.636 -10.117 1 98.19 100 LYS A N 1
ATOM 757 C CA . LYS A 1 100 ? 31.516 -0.084 -11.203 1 98.19 100 LYS A CA 1
ATOM 758 C C . LYS A 1 100 ? 30.781 1.041 -11.922 1 98.19 100 LYS A C 1
ATOM 760 O O . LYS A 1 100 ? 31.391 2.045 -12.305 1 98.19 100 LYS A O 1
ATOM 765 N N . TYR A 1 101 ? 29.516 0.919 -12.07 1 97.38 101 TYR A N 1
ATOM 766 C CA . TYR A 1 101 ? 28.844 1.789 -13.023 1 97.38 101 TYR A CA 1
ATOM 767 C C . TYR A 1 101 ? 27.953 2.807 -12.305 1 97.38 101 TYR A C 1
ATOM 769 O O . TYR A 1 101 ? 27.484 3.766 -12.914 1 97.38 101 TYR A O 1
ATOM 777 N N . PHE A 1 102 ? 27.75 2.645 -11.07 1 97.56 102 PHE A N 1
ATOM 778 C CA . PHE A 1 102 ? 26.859 3.566 -10.359 1 97.56 102 PHE A CA 1
ATOM 779 C C . PHE A 1 102 ? 27.578 4.191 -9.164 1 97.56 102 PHE A C 1
ATOM 781 O O . PHE A 1 102 ? 28.422 3.549 -8.539 1 97.56 102 PHE A O 1
ATOM 788 N N . ASP A 1 103 ? 27.156 5.422 -8.891 1 97.62 103 ASP A N 1
ATOM 789 C CA . ASP A 1 103 ? 27.5 6.039 -7.617 1 97.62 103 ASP A CA 1
ATOM 790 C C . ASP A 1 103 ? 26.891 5.27 -6.449 1 97.62 103 ASP A C 1
ATOM 792 O O . ASP A 1 103 ? 25.688 4.996 -6.441 1 97.62 103 ASP A O 1
ATOM 796 N N . GLN A 1 104 ? 27.656 4.93 -5.496 1 95.56 104 GLN A N 1
ATOM 797 C CA . GLN A 1 104 ? 27.219 4.102 -4.379 1 95.56 104 GLN A CA 1
ATOM 798 C C . GLN A 1 104 ? 26.156 4.82 -3.551 1 95.56 104 GLN A C 1
ATOM 800 O O . GLN A 1 104 ? 25.359 4.18 -2.867 1 95.56 104 GLN A O 1
ATOM 805 N N . GLY A 1 105 ? 26.203 6.059 -3.576 1 96.75 105 GLY A N 1
ATOM 806 C CA . GLY A 1 105 ? 25.172 6.82 -2.877 1 96.75 105 GLY A CA 1
ATOM 807 C C . GLY A 1 105 ? 23.812 6.762 -3.557 1 96.75 105 GLY A C 1
ATOM 808 O O . GLY A 1 105 ? 22.797 7.078 -2.941 1 96.75 105 GLY A O 1
ATOM 809 N N . LEU A 1 106 ? 23.781 6.457 -4.773 1 97.69 106 LEU A N 1
ATOM 810 C CA . LEU A 1 106 ? 22.562 6.355 -5.562 1 97.69 106 LEU A CA 1
ATOM 811 C C . LEU A 1 106 ? 22.047 4.918 -5.598 1 97.69 106 LEU A C 1
ATOM 813 O O . LEU A 1 106 ? 20.875 4.668 -5.344 1 97.69 106 LEU A O 1
ATOM 817 N N . PHE A 1 107 ? 22.906 3.984 -5.938 1 98.56 107 PHE A N 1
ATOM 818 C CA . PHE A 1 107 ? 22.562 2.576 -6.102 1 98.56 107 PHE A CA 1
ATOM 819 C C . PHE A 1 107 ? 23.703 1.686 -5.602 1 98.56 107 PHE A C 1
ATOM 821 O O . PHE A 1 107 ? 24.828 1.774 -6.09 1 98.56 107 PHE A O 1
ATOM 828 N N . THR A 1 108 ? 23.406 0.847 -4.633 1 98.31 108 THR A N 1
ATOM 829 C CA . THR A 1 108 ? 24.406 -0.069 -4.098 1 98.31 108 THR A CA 1
ATOM 830 C C . THR A 1 108 ? 23.812 -1.468 -3.922 1 98.31 108 THR A C 1
ATOM 832 O O . THR A 1 108 ? 22.641 -1.616 -3.592 1 98.31 108 THR A O 1
ATOM 835 N N . ALA A 1 109 ? 24.578 -2.455 -4.184 1 98.31 109 ALA A N 1
ATOM 836 C CA . ALA A 1 109 ? 24.203 -3.852 -3.984 1 98.31 109 ALA A CA 1
ATOM 837 C C . ALA A 1 109 ? 24.938 -4.457 -2.793 1 98.31 109 ALA A C 1
ATOM 839 O O . ALA A 1 109 ? 26.141 -4.227 -2.617 1 98.31 109 ALA A O 1
ATOM 840 N N . VAL A 1 110 ? 24.203 -5.148 -1.979 1 97.88 110 VAL A N 1
ATOM 841 C CA . VAL A 1 110 ? 24.75 -5.789 -0.784 1 97.88 110 VAL A CA 1
ATOM 842 C C . VAL A 1 110 ? 24.594 -7.305 -0.897 1 97.88 110 VAL A C 1
ATOM 844 O O . VAL A 1 110 ? 23.531 -7.801 -1.268 1 97.88 110 VAL A O 1
ATOM 847 N N . GLU A 1 111 ? 25.656 -8.016 -0.701 1 97.5 111 GLU A N 1
ATOM 848 C CA . GLU A 1 111 ? 25.641 -9.469 -0.617 1 97.5 111 GLU A CA 1
ATOM 849 C C . GLU A 1 111 ? 25.578 -9.938 0.834 1 97.5 111 GLU A C 1
ATOM 851 O O . GLU A 1 111 ? 25.688 -9.133 1.759 1 97.5 111 GLU A O 1
ATOM 856 N N . GLY A 1 112 ? 25.391 -11.242 1.011 1 94.5 112 GLY A N 1
ATOM 857 C CA . GLY A 1 112 ? 25.328 -11.812 2.35 1 94.5 112 GLY A CA 1
ATOM 858 C C . GLY A 1 112 ? 24.031 -12.555 2.625 1 94.5 112 GLY A C 1
ATOM 859 O O . GLY A 1 112 ? 23.234 -12.766 1.719 1 94.5 112 GLY A O 1
ATOM 860 N N . ALA A 1 113 ? 23.969 -12.93 3.877 1 95.88 113 ALA A N 1
ATOM 861 C CA . ALA A 1 113 ? 22.844 -13.773 4.277 1 95.88 113 ALA A CA 1
ATOM 862 C C . ALA A 1 113 ? 22.047 -13.117 5.398 1 95.88 113 ALA A C 1
ATOM 864 O O . ALA A 1 113 ? 21.625 -11.969 5.277 1 95.88 113 ALA A O 1
ATOM 865 N N . ILE A 1 114 ? 21.719 -13.852 6.352 1 94.06 114 ILE A N 1
ATOM 866 C CA . ILE A 1 114 ? 20.781 -13.461 7.402 1 94.06 114 ILE A CA 1
ATOM 867 C C . ILE A 1 114 ? 21.359 -12.281 8.188 1 94.06 114 ILE A C 1
ATOM 869 O O . ILE A 1 114 ? 20.672 -11.297 8.445 1 94.06 114 ILE A O 1
ATOM 873 N N . PRO A 1 115 ? 22.688 -12.273 8.5 1 96.38 115 PRO A N 1
ATOM 874 C CA . PRO A 1 115 ? 23.219 -11.148 9.273 1 96.38 115 PRO A CA 1
ATOM 875 C C . PRO A 1 115 ? 23.109 -9.812 8.531 1 96.38 115 PRO A C 1
ATOM 877 O O . PRO A 1 115 ? 22.719 -8.805 9.125 1 96.38 115 PRO A O 1
ATOM 880 N N . GLU A 1 116 ? 23.5 -9.773 7.309 1 96.81 116 GLU A N 1
ATOM 881 C CA . GLU A 1 116 ? 23.422 -8.555 6.504 1 96.81 116 GLU A CA 1
ATOM 882 C C . GLU A 1 116 ? 21.984 -8.094 6.328 1 96.81 116 GLU A C 1
ATOM 884 O O . GLU A 1 116 ? 21.688 -6.898 6.434 1 96.81 116 GLU A O 1
ATOM 889 N N . ALA A 1 117 ? 21.094 -9.031 6.02 1 96.5 117 ALA A N 1
ATOM 890 C CA . ALA A 1 117 ? 19.688 -8.695 5.879 1 96.5 117 ALA A CA 1
ATOM 891 C C . ALA A 1 117 ? 19.125 -8.109 7.172 1 96.5 117 ALA A C 1
ATOM 893 O O . ALA A 1 117 ? 18.391 -7.121 7.145 1 96.5 117 ALA A O 1
ATOM 894 N N . THR A 1 118 ? 19.5 -8.719 8.273 1 96.81 118 THR A N 1
ATOM 895 C CA . THR A 1 118 ? 19.062 -8.25 9.578 1 96.81 118 THR A CA 1
ATOM 896 C C . THR A 1 118 ? 19.562 -6.836 9.852 1 96.81 118 THR A C 1
ATOM 898 O O . THR A 1 118 ? 18.812 -5.988 10.336 1 96.81 118 THR A O 1
ATOM 901 N N . ALA A 1 119 ? 20.812 -6.594 9.547 1 97.88 119 ALA A N 1
ATOM 902 C CA . ALA A 1 119 ? 21.391 -5.27 9.727 1 97.88 119 ALA A CA 1
ATOM 903 C C . ALA A 1 119 ? 20.672 -4.23 8.875 1 97.88 119 ALA A C 1
ATOM 905 O O . ALA A 1 119 ? 20.406 -3.115 9.328 1 97.88 119 ALA A O 1
ATOM 906 N N . LEU A 1 120 ? 20.422 -4.574 7.652 1 98.06 120 LEU A N 1
ATOM 907 C CA . LEU A 1 120 ? 19.719 -3.668 6.75 1 98.06 120 LEU A CA 1
ATOM 908 C C . LEU A 1 120 ? 18.328 -3.334 7.297 1 98.06 120 LEU A C 1
ATOM 910 O O . LEU A 1 120 ? 17.906 -2.174 7.266 1 98.06 120 LEU A O 1
ATOM 914 N N . LEU A 1 121 ? 17.609 -4.316 7.832 1 97.94 121 LEU A N 1
ATOM 915 C CA . LEU A 1 121 ? 16.234 -4.141 8.281 1 97.94 121 LEU A CA 1
ATOM 916 C C . LEU A 1 121 ? 16.188 -3.314 9.562 1 97.94 121 LEU A C 1
ATOM 918 O O . LEU A 1 121 ? 15.117 -2.838 9.953 1 97.94 121 LEU A O 1
ATOM 922 N N . ALA A 1 122 ? 17.312 -3.135 10.188 1 97.5 122 ALA A N 1
ATOM 923 C CA . ALA A 1 122 ? 17.406 -2.285 11.375 1 97.5 122 ALA A CA 1
ATOM 924 C C . ALA A 1 122 ? 17.5 -0.812 10.984 1 97.5 122 ALA A C 1
ATOM 926 O O . ALA A 1 122 ? 17.297 0.069 11.828 1 97.5 122 ALA A O 1
ATOM 927 N N . GLU A 1 123 ? 17.859 -0.551 9.734 1 97.56 123 GLU A N 1
ATOM 928 C CA . GLU A 1 123 ? 17.984 0.821 9.258 1 97.56 123 GLU A CA 1
ATOM 929 C C . GLU A 1 123 ? 16.641 1.38 8.812 1 97.56 123 GLU A C 1
ATOM 931 O O . GLU A 1 123 ? 15.68 0.625 8.602 1 97.56 123 GLU A O 1
ATOM 936 N N . ARG A 1 124 ? 16.594 2.676 8.742 1 97.69 124 ARG A N 1
ATOM 937 C CA . ARG A 1 124 ? 15.383 3.35 8.273 1 97.69 124 ARG A CA 1
ATOM 938 C C . ARG A 1 124 ? 15.367 3.445 6.75 1 97.69 124 ARG A C 1
ATOM 940 O O . ARG A 1 124 ? 16.297 3.986 6.148 1 97.69 124 ARG A O 1
ATOM 947 N N . PHE A 1 125 ? 14.406 2.863 6.117 1 98.69 125 PHE A N 1
ATOM 948 C CA . PHE A 1 125 ? 14.125 3.008 4.695 1 98.69 125 PHE A CA 1
ATOM 949 C C . PHE A 1 125 ? 12.773 3.682 4.473 1 98.69 125 PHE A C 1
ATOM 951 O O . PHE A 1 125 ? 11.953 3.756 5.391 1 98.69 125 PHE A O 1
ATOM 958 N N . ASP A 1 126 ? 12.586 4.211 3.316 1 98.75 126 ASP A N 1
ATOM 959 C CA . ASP A 1 126 ? 11.32 4.867 2.98 1 98.75 126 ASP A CA 1
ATOM 960 C C . ASP A 1 126 ? 10.383 3.906 2.252 1 98.75 126 ASP A C 1
ATOM 962 O O . ASP A 1 126 ? 9.195 4.191 2.096 1 98.75 126 ASP A O 1
ATOM 966 N N . HIS A 1 127 ? 10.883 2.793 1.795 1 98.88 127 HIS A N 1
ATOM 967 C CA . HIS A 1 127 ? 10.125 1.682 1.237 1 98.88 127 HIS A CA 1
ATOM 968 C C . HIS A 1 127 ? 10.953 0.402 1.209 1 98.88 127 HIS A C 1
ATOM 970 O O . HIS A 1 127 ? 12.164 0.448 0.98 1 98.88 127 HIS A O 1
ATOM 976 N N . ILE A 1 128 ? 10.32 -0.75 1.452 1 98.88 128 ILE A N 1
ATOM 977 C CA . ILE A 1 128 ? 10.984 -2.043 1.329 1 98.88 128 ILE A CA 1
ATOM 978 C C . ILE A 1 128 ? 10.219 -2.928 0.352 1 98.88 128 ILE A C 1
ATOM 980 O O . ILE A 1 128 ? 9.008 -3.121 0.499 1 98.88 128 ILE A O 1
ATOM 984 N N . MET A 1 129 ? 10.844 -3.363 -0.658 1 98.75 129 MET A N 1
ATOM 985 C CA . MET A 1 129 ? 10.312 -4.328 -1.617 1 98.75 129 MET A CA 1
ATOM 986 C C . MET A 1 129 ? 10.977 -5.688 -1.452 1 98.75 129 MET A C 1
ATOM 988 O O . MET A 1 129 ? 12.203 -5.789 -1.507 1 98.75 129 MET A O 1
ATOM 992 N N . TYR A 1 130 ? 10.18 -6.68 -1.267 1 98.75 130 TYR A N 1
ATOM 993 C CA . TYR A 1 130 ? 10.703 -8.016 -1.019 1 98.75 130 TYR A CA 1
ATOM 994 C C . TYR A 1 130 ? 10.031 -9.039 -1.924 1 98.75 130 TYR A C 1
ATOM 996 O O . TYR A 1 130 ? 8.812 -9.047 -2.066 1 98.75 130 TYR A O 1
ATOM 1004 N N . THR A 1 131 ? 10.797 -9.82 -2.553 1 98.31 131 THR A N 1
ATOM 1005 C CA . THR A 1 131 ? 10.328 -11.016 -3.252 1 98.31 131 THR A CA 1
ATOM 1006 C C . THR A 1 131 ? 10.875 -12.273 -2.594 1 98.31 131 THR A C 1
ATOM 1008 O O . THR A 1 131 ? 12.094 -12.43 -2.445 1 98.31 131 THR A O 1
ATOM 1011 N N . GLY A 1 132 ? 10.016 -13.133 -2.152 1 97.19 132 GLY A N 1
ATOM 1012 C CA . GLY A 1 132 ? 10.43 -14.352 -1.482 1 97.19 132 GLY A CA 1
ATOM 1013 C C . GLY A 1 132 ? 9.273 -15.125 -0.88 1 97.19 132 GLY A C 1
ATOM 1014 O O . GLY A 1 132 ? 8.242 -15.305 -1.525 1 97.19 132 GLY A O 1
ATOM 1015 N N . ASN A 1 133 ? 9.477 -15.664 0.344 1 96.56 133 ASN A N 1
ATOM 1016 C CA . ASN A 1 133 ? 8.43 -16.484 0.947 1 96.56 133 ASN A CA 1
ATOM 1017 C C . ASN A 1 133 ? 7.715 -15.75 2.074 1 96.56 133 ASN A C 1
ATOM 1019 O O . ASN A 1 133 ? 8.227 -14.766 2.598 1 96.56 133 ASN A O 1
ATOM 1023 N N . PRO A 1 134 ? 6.543 -16.25 2.506 1 97.38 134 PRO A N 1
ATOM 1024 C CA . PRO A 1 134 ? 5.723 -15.562 3.512 1 97.38 134 PRO A CA 1
ATOM 1025 C C . PRO A 1 134 ? 6.402 -15.5 4.879 1 97.38 134 PRO A C 1
ATOM 1027 O O . PRO A 1 134 ? 6.238 -14.516 5.609 1 97.38 134 PRO A O 1
ATOM 1030 N N . THR A 1 135 ? 7.148 -16.438 5.203 1 96.62 135 THR A N 1
ATOM 1031 C CA . THR A 1 135 ? 7.781 -16.469 6.516 1 96.62 135 THR A CA 1
ATOM 1032 C C . THR A 1 135 ? 8.719 -15.281 6.699 1 96.62 135 THR A C 1
ATOM 1034 O O . THR A 1 135 ? 8.617 -14.547 7.68 1 96.62 135 THR A O 1
ATOM 1037 N N . VAL A 1 136 ? 9.594 -15.109 5.742 1 97.31 136 VAL A N 1
ATOM 1038 C CA . VAL A 1 136 ? 10.539 -14 5.801 1 97.31 136 VAL A CA 1
ATOM 1039 C C . VAL A 1 136 ? 9.789 -12.672 5.652 1 97.31 136 VAL A C 1
ATOM 1041 O O . VAL A 1 136 ? 10.133 -11.68 6.293 1 97.31 136 VAL A O 1
ATOM 1044 N N . ALA A 1 137 ? 8.766 -12.688 4.863 1 98.56 137 ALA A N 1
ATOM 1045 C CA . ALA A 1 137 ? 7.961 -11.492 4.645 1 98.56 137 ALA A CA 1
ATOM 1046 C C . ALA A 1 137 ? 7.363 -10.984 5.957 1 98.56 137 ALA A C 1
ATOM 1048 O O . ALA A 1 137 ? 7.309 -9.773 6.195 1 98.56 137 ALA A O 1
ATOM 1049 N N . ARG A 1 138 ? 6.875 -11.914 6.805 1 98.5 138 ARG A N 1
ATOM 1050 C CA . ARG A 1 138 ? 6.32 -11.531 8.102 1 98.5 138 ARG A CA 1
ATOM 1051 C C . ARG A 1 138 ? 7.367 -10.828 8.961 1 98.5 138 ARG A C 1
ATOM 1053 O O . ARG A 1 138 ? 7.078 -9.812 9.594 1 98.5 138 ARG A O 1
ATOM 1060 N N . ALA A 1 139 ? 8.57 -11.305 8.914 1 98.25 139 ALA A N 1
ATOM 1061 C CA . ALA A 1 139 ? 9.664 -10.695 9.672 1 98.25 139 ALA A CA 1
ATOM 1062 C C . ALA A 1 139 ? 9.992 -9.305 9.133 1 98.25 139 ALA A C 1
ATOM 1064 O O . ALA A 1 139 ? 10.211 -8.367 9.906 1 98.25 139 ALA A O 1
ATOM 1065 N N . ILE A 1 140 ? 10.047 -9.188 7.844 1 98.75 140 ILE A N 1
ATOM 1066 C CA . ILE A 1 140 ? 10.359 -7.918 7.191 1 98.75 140 ILE A CA 1
ATOM 1067 C C . ILE A 1 140 ? 9.289 -6.887 7.523 1 98.75 140 ILE A C 1
ATOM 1069 O O . ILE A 1 140 ? 9.602 -5.75 7.883 1 98.75 140 ILE A O 1
ATOM 1073 N N . MET A 1 141 ? 8.023 -7.277 7.395 1 98.75 141 MET A N 1
ATOM 1074 C CA . MET A 1 141 ? 6.918 -6.367 7.676 1 98.75 141 MET A CA 1
ATOM 1075 C C . MET A 1 141 ? 6.926 -5.934 9.141 1 98.75 141 MET A C 1
ATOM 1077 O O . MET A 1 141 ? 6.672 -4.77 9.445 1 98.75 141 MET A O 1
ATOM 1081 N N . ALA A 1 142 ? 7.227 -6.836 10.031 1 98.56 142 ALA A N 1
ATOM 1082 C CA . ALA A 1 142 ? 7.336 -6.496 11.445 1 98.56 142 ALA A CA 1
ATOM 1083 C C . ALA A 1 142 ? 8.461 -5.492 11.688 1 98.56 142 ALA A C 1
ATOM 1085 O O . ALA A 1 142 ? 8.289 -4.535 12.445 1 98.56 142 ALA A O 1
ATOM 1086 N N . ALA A 1 143 ? 9.617 -5.703 11.047 1 98.44 143 ALA A N 1
ATOM 1087 C CA . ALA A 1 143 ? 10.742 -4.785 11.18 1 98.44 143 ALA A CA 1
ATOM 1088 C C . ALA A 1 143 ? 10.406 -3.414 10.602 1 98.44 143 ALA A C 1
ATOM 1090 O O . ALA A 1 143 ? 10.805 -2.385 11.148 1 98.44 143 ALA A O 1
ATOM 1091 N N . ALA A 1 144 ? 9.68 -3.395 9.516 1 98.69 144 ALA A N 1
ATOM 1092 C CA . ALA A 1 144 ? 9.312 -2.164 8.82 1 98.69 144 ALA A CA 1
ATOM 1093 C C . ALA A 1 144 ? 8.43 -1.283 9.695 1 98.69 144 ALA A C 1
ATOM 1095 O O . ALA A 1 144 ? 8.398 -0.061 9.539 1 98.69 144 ALA A O 1
ATOM 1096 N N . ALA A 1 145 ? 7.676 -1.906 10.633 1 98.56 145 ALA A N 1
ATOM 1097 C CA . ALA A 1 145 ? 6.727 -1.203 11.492 1 98.56 145 ALA A CA 1
ATOM 1098 C C . ALA A 1 145 ? 7.434 -0.166 12.359 1 98.56 145 ALA A C 1
ATOM 1100 O O . ALA A 1 145 ? 6.875 0.896 12.648 1 98.56 145 ALA A O 1
ATOM 1101 N N . LYS A 1 146 ? 8.695 -0.445 12.727 1 97.81 146 LYS A N 1
ATOM 1102 C CA . LYS A 1 146 ? 9.445 0.432 13.625 1 97.81 146 LYS A CA 1
ATOM 1103 C C . LYS A 1 146 ? 9.539 1.846 13.055 1 97.81 146 LYS A C 1
ATOM 1105 O O . LYS A 1 146 ? 9.453 2.824 13.805 1 97.81 146 LYS A O 1
ATOM 1110 N N . ASN A 1 147 ? 9.672 1.952 11.789 1 97.75 147 ASN A N 1
ATOM 1111 C CA . ASN A 1 147 ? 9.859 3.244 11.141 1 97.75 147 ASN A CA 1
ATOM 1112 C C . ASN A 1 147 ? 8.664 3.605 10.258 1 97.75 147 ASN A C 1
ATOM 1114 O O . ASN A 1 147 ? 8.742 4.531 9.445 1 97.75 147 ASN A O 1
ATOM 1118 N N . LEU A 1 148 ? 7.598 2.816 10.391 1 98.31 148 LEU A N 1
ATOM 1119 C CA . LEU A 1 148 ? 6.418 3.004 9.555 1 98.31 148 LEU A CA 1
ATOM 1120 C C . LEU A 1 148 ? 6.789 3 8.078 1 98.31 148 LEU A C 1
ATOM 1122 O O . LEU A 1 148 ? 6.371 3.881 7.324 1 98.31 148 LEU A O 1
ATOM 1126 N N . THR A 1 149 ? 7.633 2.062 7.672 1 98.69 149 THR A N 1
ATOM 1127 C CA . THR A 1 149 ? 8.062 1.904 6.285 1 98.69 149 THR A CA 1
ATOM 1128 C C . THR A 1 149 ? 7.07 1.047 5.508 1 98.69 149 THR A C 1
ATOM 1130 O O . THR A 1 149 ? 6.812 -0.101 5.871 1 98.69 149 THR A O 1
ATOM 1133 N N . PRO A 1 150 ? 6.473 1.615 4.457 1 98.69 150 PRO A N 1
ATOM 1134 C CA . PRO A 1 150 ? 5.617 0.769 3.621 1 98.69 150 PRO A CA 1
ATOM 1135 C C . PRO A 1 150 ? 6.383 -0.368 2.951 1 98.69 150 PRO A C 1
ATOM 1137 O O . PRO A 1 150 ? 7.586 -0.241 2.697 1 98.69 150 PRO A O 1
ATOM 1140 N N . VAL A 1 151 ? 5.629 -1.467 2.658 1 98.81 151 VAL A N 1
ATOM 1141 C CA . VAL A 1 151 ? 6.27 -2.631 2.057 1 98.81 151 VAL A CA 1
ATOM 1142 C C . VAL A 1 151 ? 5.504 -3.055 0.805 1 98.81 151 VAL A C 1
ATOM 1144 O O . VAL A 1 151 ? 4.285 -2.885 0.729 1 98.81 151 VAL A O 1
ATOM 1147 N N . THR A 1 152 ? 6.172 -3.494 -0.226 1 98.75 152 THR A N 1
ATOM 1148 C CA . THR A 1 152 ? 5.668 -4.305 -1.329 1 98.75 152 THR A CA 1
ATOM 1149 C C . THR A 1 152 ? 6.223 -5.727 -1.254 1 98.75 152 THR A C 1
ATOM 1151 O O . THR A 1 152 ? 7.441 -5.922 -1.2 1 98.75 152 THR A O 1
ATOM 1154 N N . LEU A 1 153 ? 5.316 -6.664 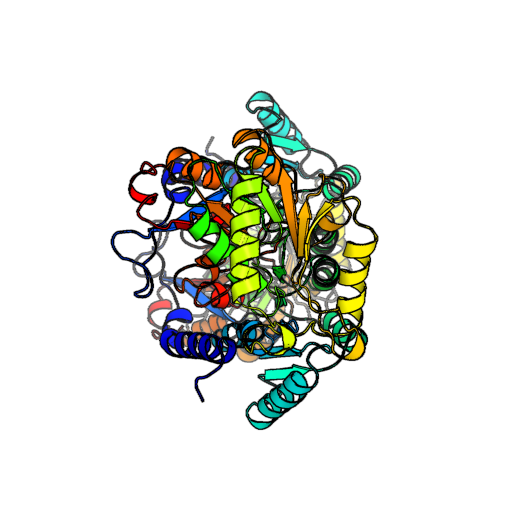-1.197 1 98.75 153 LEU A N 1
ATOM 1155 C CA . LEU A 1 153 ? 5.699 -8.055 -0.997 1 98.75 153 LEU A CA 1
ATOM 1156 C C . LEU A 1 153 ? 5.238 -8.922 -2.166 1 98.75 153 LEU A C 1
ATOM 1158 O O . LEU A 1 153 ? 4.047 -8.969 -2.479 1 98.75 153 LEU A O 1
ATOM 1162 N N . GLU A 1 154 ? 6.102 -9.43 -2.898 1 98.25 154 GLU A N 1
ATOM 1163 C CA . GLU A 1 154 ? 5.84 -10.453 -3.906 1 98.25 154 GLU A CA 1
ATOM 1164 C C . GLU A 1 154 ? 6.207 -11.844 -3.391 1 98.25 154 GL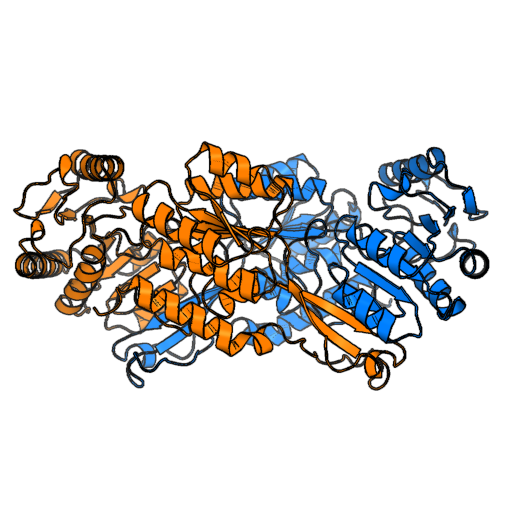U A C 1
ATOM 1166 O O . GLU A 1 154 ? 7.387 -12.164 -3.234 1 98.25 154 GLU A O 1
ATOM 1171 N N . LEU A 1 155 ? 5.113 -12.547 -3.209 1 97.5 155 LEU A N 1
ATOM 1172 C CA . LEU A 1 155 ? 5.34 -13.828 -2.545 1 97.5 155 LEU A CA 1
ATOM 1173 C C . LEU A 1 155 ? 4.801 -14.977 -3.389 1 97.5 155 LEU A C 1
ATOM 1175 O O . LEU A 1 155 ? 4.242 -14.758 -4.465 1 97.5 155 LEU A O 1
ATOM 1179 N N . GLY A 1 156 ? 5.109 -16.172 -3.059 1 92.94 156 GLY A N 1
ATOM 1180 C CA . GLY A 1 156 ? 4.617 -17.344 -3.758 1 92.94 156 GLY A CA 1
ATOM 1181 C C . GLY A 1 156 ? 3.297 -17.859 -3.213 1 92.94 156 GLY A C 1
ATOM 1182 O O . GLY A 1 156 ? 2.578 -17.125 -2.529 1 92.94 156 GLY A O 1
ATOM 1183 N N . GLY A 1 157 ? 2.859 -18.906 -3.602 1 92 157 GLY A N 1
ATOM 1184 C CA . GLY A 1 157 ? 1.671 -19.594 -3.107 1 92 157 GLY A CA 1
ATOM 1185 C C . GLY A 1 157 ? 1.492 -20.984 -3.689 1 92 157 GLY A C 1
ATOM 1186 O O . GLY A 1 157 ? 2.293 -21.422 -4.516 1 92 157 GLY A O 1
ATOM 1187 N N . LYS A 1 158 ? 0.572 -21.703 -3.086 1 96.5 158 LYS A N 1
ATOM 1188 C CA . LYS A 1 158 ? 0.169 -23.016 -3.596 1 96.5 158 LYS A CA 1
ATOM 1189 C C . LYS A 1 158 ? -0.764 -22.875 -4.797 1 96.5 158 LYS A C 1
ATOM 1191 O O . LYS A 1 158 ? -1.985 -22.953 -4.652 1 96.5 158 LYS A O 1
ATOM 1196 N N . ASN A 1 159 ? -0.189 -22.656 -5.973 1 98.62 159 ASN A N 1
ATOM 1197 C CA . ASN A 1 159 ? -0.929 -22.328 -7.188 1 98.62 159 ASN A CA 1
ATOM 1198 C C . ASN A 1 159 ? -1.697 -23.547 -7.715 1 98.62 159 ASN A C 1
ATOM 1200 O O . ASN A 1 159 ? -1.096 -24.5 -8.188 1 98.62 159 ASN A O 1
ATOM 1204 N N . PRO A 1 160 ? -2.992 -23.516 -7.73 1 98.81 160 PRO A N 1
ATOM 1205 C CA . PRO A 1 160 ? -3.789 -24.641 -8.188 1 98.81 160 PRO A CA 1
ATOM 1206 C C . PRO A 1 160 ? -3.979 -24.656 -9.703 1 98.81 160 PRO A C 1
ATOM 1208 O O . PRO A 1 160 ? -4.066 -23.594 -10.328 1 98.81 160 PRO A O 1
ATOM 1211 N N . VAL A 1 161 ? -4.062 -25.812 -10.242 1 98.94 161 VAL A N 1
ATOM 1212 C CA . VAL A 1 161 ? -4.492 -26.031 -11.617 1 98.94 161 VAL A CA 1
ATOM 1213 C C . VAL A 1 161 ? -5.715 -26.953 -11.633 1 98.94 161 VAL A C 1
ATOM 1215 O O . VAL A 1 161 ? -5.617 -28.125 -11.297 1 98.94 161 VAL A O 1
ATOM 1218 N N . LEU A 1 162 ? -6.809 -26.391 -11.969 1 98.94 162 LEU A N 1
ATOM 1219 C CA . LEU A 1 162 ? -8.008 -27.203 -12.156 1 98.94 162 LEU A CA 1
ATOM 1220 C C . LEU A 1 162 ? -8.094 -27.734 -13.578 1 98.94 162 LEU A C 1
ATOM 1222 O O . LEU A 1 162 ? -8.031 -26.953 -14.539 1 98.94 162 LEU A O 1
ATOM 1226 N N . VAL A 1 163 ? -8.227 -29 -13.758 1 98.94 163 VAL A N 1
ATOM 1227 C CA . VAL A 1 163 ? -8.414 -29.609 -15.07 1 98.94 163 VAL A CA 1
ATOM 1228 C C . VAL A 1 163 ? -9.773 -30.297 -15.125 1 98.94 163 VAL A C 1
ATOM 1230 O O . VAL A 1 163 ? -9.961 -31.375 -14.539 1 98.94 163 VAL A O 1
ATOM 1233 N N . GLU A 1 164 ? -10.672 -29.75 -15.883 1 98.75 164 GLU A N 1
ATOM 1234 C CA . GLU A 1 164 ? -12.062 -30.203 -15.945 1 98.75 164 GLU A CA 1
ATOM 1235 C C . GLU A 1 164 ? -12.227 -31.328 -16.984 1 98.75 164 GLU A C 1
ATOM 1237 O O . GLU A 1 164 ? -11.414 -31.453 -17.891 1 98.75 164 GLU A O 1
ATOM 1242 N N . PRO A 1 165 ? -13.305 -32.094 -16.891 1 98.31 165 PRO A N 1
ATOM 1243 C CA . PRO A 1 165 ? -13.547 -33.219 -17.828 1 98.31 165 PRO A CA 1
ATOM 1244 C C . PRO A 1 165 ? -13.672 -32.719 -19.266 1 98.31 165 PRO A C 1
ATOM 1246 O O . PRO A 1 165 ? -13.344 -33.469 -20.203 1 98.31 165 PRO A O 1
ATOM 1249 N N . ASP A 1 166 ? -14.047 -31.516 -19.484 1 98.19 166 ASP A N 1
ATOM 1250 C CA . ASP A 1 166 ? -14.25 -31 -20.828 1 98.19 166 ASP A CA 1
ATOM 1251 C C . ASP A 1 166 ? -12.977 -30.359 -21.375 1 98.19 166 ASP A C 1
ATOM 1253 O O . ASP A 1 166 ? -12.945 -29.906 -22.516 1 98.19 166 ASP A O 1
ATOM 1257 N N . ALA A 1 167 ? -11.898 -30.328 -20.578 1 98.25 167 ALA A N 1
ATOM 1258 C CA . ALA A 1 167 ? -10.656 -29.672 -20.984 1 98.25 167 ALA A CA 1
ATOM 1259 C C . ALA A 1 167 ? -9.961 -30.453 -22.094 1 98.25 167 ALA A C 1
ATOM 1261 O O . ALA A 1 167 ? -10.227 -31.656 -22.281 1 98.25 167 ALA A O 1
ATOM 1262 N N . ASP A 1 168 ? -9.172 -29.766 -22.875 1 98.31 168 ASP A N 1
ATOM 1263 C CA . ASP A 1 168 ? -8.18 -30.438 -23.703 1 98.31 168 ASP A CA 1
ATOM 1264 C C . ASP A 1 168 ? -7.043 -31 -22.859 1 98.31 168 ASP A C 1
ATOM 1266 O O . ASP A 1 168 ? -6.102 -30.281 -22.516 1 98.31 168 ASP A O 1
ATOM 1270 N N . ILE A 1 169 ? -7.109 -32.25 -22.609 1 98.5 169 ILE A N 1
ATOM 1271 C CA . ILE A 1 169 ? -6.234 -32.906 -21.641 1 98.5 169 ILE A CA 1
ATOM 1272 C C . ILE A 1 169 ? -4.789 -32.844 -22.125 1 98.5 169 ILE A C 1
ATOM 1274 O O . ILE A 1 169 ? -3.871 -32.594 -21.344 1 98.5 169 ILE A O 1
ATOM 1278 N N . GLU A 1 170 ? -4.574 -33.062 -23.359 1 98.19 170 GLU A N 1
ATOM 1279 C CA . GLU A 1 170 ? -3.223 -33.031 -23.922 1 98.19 170 GLU A CA 1
ATOM 1280 C C . GLU A 1 170 ? -2.637 -31.625 -23.812 1 98.19 170 GLU A C 1
ATOM 1282 O O . GLU A 1 170 ? -1.464 -31.453 -23.469 1 98.19 170 GLU A O 1
ATOM 1287 N N . ASP A 1 171 ? -3.416 -30.656 -24.156 1 98.31 171 ASP A N 1
ATOM 1288 C CA . ASP A 1 171 ? -2.98 -29.266 -24.047 1 98.31 171 ASP A CA 1
ATOM 1289 C C . ASP A 1 171 ? -2.648 -28.906 -22.594 1 98.31 171 ASP A C 1
ATOM 1291 O O . ASP A 1 171 ? -1.623 -28.281 -22.328 1 98.31 171 ASP A O 1
ATOM 1295 N N . ALA A 1 172 ? -3.559 -29.266 -21.688 1 98.75 172 ALA A N 1
ATOM 1296 C CA . ALA A 1 172 ? -3.322 -29.031 -20.266 1 98.75 172 ALA A CA 1
ATOM 1297 C C . ALA A 1 172 ? -2.006 -29.656 -19.812 1 98.75 172 ALA A C 1
ATOM 1299 O O . ALA A 1 172 ? -1.188 -29 -19.156 1 98.75 172 ALA A O 1
ATOM 1300 N N . ALA A 1 173 ? -1.802 -30.891 -20.203 1 98.81 173 ALA A N 1
ATOM 1301 C CA . ALA A 1 173 ? -0.583 -31.594 -19.828 1 98.81 173 ALA A CA 1
ATOM 1302 C C . ALA A 1 173 ? 0.656 -30.875 -20.344 1 98.81 173 ALA A C 1
ATOM 1304 O O . ALA A 1 173 ? 1.628 -30.688 -19.609 1 98.81 173 ALA A O 1
ATOM 1305 N N . ARG A 1 174 ? 0.627 -30.516 -21.609 1 98.44 174 ARG A N 1
ATOM 1306 C CA . ARG A 1 174 ? 1.755 -29.828 -22.219 1 98.44 174 ARG A CA 1
ATOM 1307 C C . ARG A 1 174 ? 2.107 -28.547 -21.453 1 98.44 174 ARG A C 1
ATOM 1309 O O . ARG A 1 174 ? 3.281 -28.297 -21.188 1 98.44 174 ARG A O 1
ATOM 1316 N N . LYS A 1 175 ? 1.162 -27.828 -21.094 1 98.44 175 LYS A N 1
ATOM 1317 C CA . LYS A 1 175 ? 1.37 -26.547 -20.453 1 98.44 175 LYS A CA 1
ATOM 1318 C C . LYS A 1 175 ? 1.799 -26.719 -19 1 98.44 175 LYS A C 1
ATOM 1320 O O . LYS A 1 175 ? 2.645 -25.984 -18.5 1 98.44 175 LYS A O 1
ATOM 1325 N N . ILE A 1 176 ? 1.205 -27.688 -18.297 1 98.62 176 ILE A N 1
ATOM 1326 C CA . ILE A 1 176 ? 1.59 -27.984 -16.922 1 98.62 176 ILE A CA 1
ATOM 1327 C C . ILE A 1 176 ? 3.051 -28.438 -16.875 1 98.62 176 ILE A C 1
ATOM 1329 O O . ILE A 1 176 ? 3.818 -27.984 -16.016 1 98.62 176 ILE A O 1
ATOM 1333 N N . ILE A 1 177 ? 3.475 -29.25 -17.859 1 97.38 177 ILE A N 1
ATOM 1334 C CA . ILE A 1 177 ? 4.84 -29.766 -17.875 1 97.38 177 ILE A CA 1
ATOM 1335 C C . ILE A 1 177 ? 5.82 -28.625 -18.094 1 97.38 177 ILE A C 1
ATOM 1337 O O . ILE A 1 177 ? 6.926 -28.625 -17.547 1 97.38 177 ILE A O 1
ATOM 1341 N N . VAL A 1 178 ? 5.434 -27.688 -18.922 1 96 178 VAL A N 1
ATOM 1342 C CA . VAL A 1 178 ? 6.289 -26.516 -19.156 1 96 178 VAL A CA 1
ATOM 1343 C C . VAL A 1 178 ? 6.594 -25.812 -17.844 1 96 178 VAL A C 1
ATOM 1345 O O . VAL A 1 178 ? 7.742 -25.438 -17.578 1 96 178 VAL A O 1
ATOM 1348 N N . SER A 1 179 ? 5.578 -25.641 -16.984 1 95.31 179 SER A N 1
ATOM 1349 C CA . SER A 1 179 ? 5.754 -24.953 -15.711 1 95.31 179 SER A CA 1
ATOM 1350 C C . SER A 1 179 ? 6.668 -25.734 -14.781 1 95.31 179 SER A C 1
ATOM 1352 O O . SER A 1 179 ? 7.344 -25.156 -13.93 1 95.31 179 SER A O 1
ATOM 1354 N N . LYS A 1 180 ? 6.785 -27.047 -14.938 1 95.62 180 LYS A N 1
ATOM 1355 C CA . LYS A 1 180 ? 7.598 -27.891 -14.078 1 95.62 180 LYS A CA 1
ATOM 1356 C C . LYS A 1 180 ? 9 -28.094 -14.656 1 95.62 180 LYS A C 1
ATOM 1358 O O . LYS A 1 180 ? 9.93 -28.422 -13.922 1 95.62 180 LYS A O 1
ATOM 1363 N N . MET A 1 181 ? 9.086 -27.875 -16.016 1 95.06 181 MET A N 1
ATOM 1364 C CA . MET A 1 181 ? 10.375 -28 -16.688 1 95.06 181 MET A CA 1
ATOM 1365 C C . MET A 1 181 ? 11.188 -26.719 -16.547 1 95.06 181 MET A C 1
ATOM 1367 O O . MET A 1 181 ? 12.383 -26.766 -16.266 1 95.06 181 MET A O 1
ATOM 1371 N N . LEU A 1 182 ? 10.523 -25.625 -16.703 1 93.69 182 LEU A N 1
ATOM 1372 C CA . LEU A 1 182 ? 11.203 -24.344 -16.625 1 93.69 182 LEU A CA 1
ATOM 1373 C C . LEU A 1 182 ? 11.789 -24.125 -15.234 1 93.69 182 LEU A C 1
ATOM 1375 O O . LEU A 1 182 ? 11.062 -24.172 -14.242 1 93.69 182 LEU A O 1
ATOM 1379 N N . ASN A 1 183 ? 13.078 -23.922 -15.148 1 94.62 183 ASN A N 1
ATOM 1380 C CA . ASN A 1 183 ? 13.828 -23.75 -13.906 1 94.62 183 ASN A CA 1
ATOM 1381 C C . ASN A 1 183 ? 13.516 -24.859 -12.906 1 94.62 183 ASN A C 1
ATOM 1383 O O . ASN A 1 183 ? 13.484 -24.609 -11.695 1 94.62 183 ASN A O 1
ATOM 1387 N N . CYS A 1 184 ? 13.164 -26.031 -13.469 1 95.62 184 CYS A N 1
ATOM 1388 C CA . CYS A 1 184 ? 12.867 -27.219 -12.672 1 95.62 184 CYS A CA 1
ATOM 1389 C C . CYS A 1 184 ? 11.758 -26.953 -11.672 1 95.62 184 CYS A C 1
ATOM 1391 O O . CYS A 1 184 ? 11.805 -27.422 -10.531 1 95.62 184 CYS A O 1
ATOM 1393 N N . GLY A 1 185 ? 10.82 -26.094 -12.078 1 96.5 185 GLY A N 1
ATOM 1394 C CA . GLY A 1 185 ? 9.648 -25.812 -11.266 1 96.5 185 GLY A CA 1
ATOM 1395 C C . GLY A 1 185 ? 9.914 -24.781 -10.18 1 96.5 185 GLY A C 1
ATOM 1396 O O . GLY A 1 185 ? 9.016 -24.438 -9.406 1 96.5 185 GLY A O 1
ATOM 1397 N N . GLN A 1 186 ? 11.156 -24.234 -10.102 1 96.69 186 GLN A N 1
ATOM 1398 C CA . GLN A 1 186 ? 11.508 -23.266 -9.086 1 96.69 186 GLN A CA 1
ATOM 1399 C C . GLN A 1 186 ? 11.102 -21.844 -9.508 1 96.69 186 GLN A C 1
ATOM 1401 O O . GLN A 1 186 ? 11.945 -20.953 -9.578 1 96.69 186 GLN A O 1
ATOM 1406 N N . ILE A 1 187 ? 9.789 -21.703 -9.75 1 96.12 187 ILE A N 1
ATOM 1407 C CA . ILE A 1 187 ? 9.133 -20.469 -10.18 1 96.12 187 ILE A CA 1
ATOM 1408 C C . ILE A 1 187 ? 7.91 -20.203 -9.305 1 96.12 187 ILE A C 1
ATOM 1410 O O . ILE A 1 187 ? 7.098 -21.109 -9.078 1 96.12 187 ILE A O 1
ATOM 1414 N N . CYS A 1 188 ? 7.727 -19.031 -8.906 1 96.44 188 CYS A N 1
ATOM 1415 C CA . CYS A 1 188 ? 6.715 -18.688 -7.91 1 96.44 188 CYS A CA 1
ATOM 1416 C C . CYS A 1 188 ? 5.312 -18.922 -8.461 1 96.44 188 CYS A C 1
ATOM 1418 O O . CYS A 1 188 ? 4.379 -19.188 -7.703 1 96.44 188 CYS A O 1
ATOM 1420 N N . VAL A 1 189 ? 5.16 -18.859 -9.812 1 97.5 189 VAL A N 1
ATOM 1421 C CA . VAL A 1 189 ? 3.83 -19 -10.398 1 97.5 189 VAL A CA 1
ATOM 1422 C C . VAL A 1 189 ? 3.693 -20.391 -11.039 1 97.5 189 VAL A C 1
ATOM 1424 O O . VAL A 1 189 ? 2.723 -20.641 -11.758 1 97.5 189 VAL A O 1
ATOM 1427 N N . SER A 1 190 ? 4.586 -21.234 -10.828 1 97.75 190 SER A N 1
ATOM 1428 C CA . SER A 1 190 ? 4.539 -22.594 -11.367 1 97.75 190 SER A CA 1
ATOM 1429 C C . SER A 1 190 ? 3.314 -23.344 -10.859 1 97.75 190 SER A C 1
ATOM 1431 O O . SER A 1 190 ? 2.793 -23.047 -9.781 1 97.75 190 SER A O 1
ATOM 1433 N N . SER A 1 191 ? 2.811 -24.297 -11.664 1 98.31 191 SER A N 1
ATOM 1434 C CA . SER A 1 191 ? 1.771 -25.203 -11.195 1 98.31 191 SER A CA 1
ATOM 1435 C C . SER A 1 191 ? 2.215 -25.953 -9.945 1 98.31 191 SER A C 1
ATOM 1437 O O . SER A 1 191 ? 3.125 -26.781 -10 1 98.31 191 SER A O 1
ATOM 1439 N N . ASP A 1 192 ? 1.502 -25.672 -8.906 1 98.31 192 ASP A N 1
ATOM 1440 C CA . ASP A 1 192 ? 1.948 -26.281 -7.656 1 98.31 192 ASP A CA 1
ATOM 1441 C C . ASP A 1 192 ? 1.236 -27.609 -7.395 1 98.31 192 ASP A C 1
ATOM 1443 O O . ASP A 1 192 ? 1.825 -28.531 -6.836 1 98.31 192 ASP A O 1
ATOM 1447 N N . TYR A 1 193 ? -0.018 -27.688 -7.719 1 98.56 193 TYR A N 1
ATOM 1448 C CA . TYR A 1 193 ? -0.779 -28.922 -7.637 1 98.56 193 TYR A CA 1
ATOM 1449 C C . TYR A 1 193 ? -1.971 -28.891 -8.586 1 98.56 193 TYR A C 1
ATOM 1451 O O . TYR A 1 193 ? -2.375 -27.828 -9.055 1 98.56 193 TYR A O 1
ATOM 1459 N N . VAL A 1 194 ? -2.516 -30.078 -8.844 1 98.81 194 VAL A N 1
ATOM 1460 C CA . VAL A 1 194 ? -3.631 -30.219 -9.773 1 98.81 194 VAL A CA 1
ATOM 1461 C C . VAL A 1 194 ? -4.863 -30.719 -9.031 1 98.81 194 VAL A C 1
ATOM 1463 O O . VAL A 1 194 ? -4.762 -31.609 -8.172 1 98.81 194 VAL A O 1
ATOM 1466 N N . LEU A 1 195 ? -5.98 -30.109 -9.297 1 98.88 195 LEU A N 1
ATOM 1467 C CA . LEU A 1 195 ? -7.297 -30.625 -8.922 1 98.88 195 LEU A CA 1
ATOM 1468 C C . LEU A 1 195 ? -8.023 -31.188 -10.133 1 98.88 195 LEU A C 1
ATOM 1470 O O . LEU A 1 195 ? -8.219 -30.5 -11.133 1 98.88 195 LEU A O 1
ATOM 1474 N N . THR A 1 196 ? -8.414 -32.406 -10.07 1 98.62 196 THR A N 1
ATOM 1475 C CA . THR A 1 196 ? -9.148 -33 -11.18 1 98.62 196 THR A CA 1
ATOM 1476 C C . THR A 1 196 ? -10.016 -34.156 -10.68 1 98.62 196 THR A C 1
ATOM 1478 O O . THR A 1 196 ? -9.992 -34.5 -9.492 1 98.62 196 THR A O 1
ATOM 1481 N N . THR A 1 197 ? -10.836 -34.781 -11.57 1 98.31 197 THR A N 1
ATOM 1482 C CA . THR A 1 197 ? -11.789 -35.812 -11.188 1 98.31 197 THR A CA 1
ATOM 1483 C C . THR A 1 197 ? -11.211 -37.188 -11.438 1 98.31 197 THR A C 1
ATOM 1485 O O . THR A 1 197 ? -10.203 -37.344 -12.125 1 98.31 197 THR A O 1
ATOM 1488 N N . GLU A 1 198 ? -11.914 -38.156 -10.859 1 97.81 198 GLU A N 1
ATOM 1489 C CA . GLU A 1 198 ? -11.523 -39.562 -11.023 1 97.81 198 GLU A CA 1
ATOM 1490 C C . GLU A 1 198 ? -11.516 -39.969 -12.492 1 97.81 198 GLU A C 1
ATOM 1492 O O . GLU A 1 198 ? -10.703 -40.781 -12.914 1 97.81 198 GLU A O 1
ATOM 1497 N N . GLU A 1 199 ? -12.375 -39.375 -13.195 1 97.38 199 GLU A N 1
ATOM 1498 C CA . GLU A 1 199 ? -12.508 -39.688 -14.617 1 97.38 199 GLU A CA 1
ATOM 1499 C C . GLU A 1 199 ? -11.336 -39.094 -15.414 1 97.38 199 GLU A C 1
ATOM 1501 O O . GLU A 1 199 ? -10.82 -39.75 -16.328 1 97.38 199 GLU A O 1
ATOM 1506 N N . VAL A 1 200 ? -10.867 -37.938 -15.078 1 98.38 200 VAL A N 1
ATOM 1507 C CA . VAL A 1 200 ? -9.883 -37.188 -15.859 1 98.38 200 VAL A CA 1
ATOM 1508 C C . VAL A 1 200 ? -8.477 -37.625 -15.445 1 98.38 200 VAL A C 1
ATOM 1510 O O . VAL A 1 200 ? -7.559 -37.656 -16.266 1 98.38 200 VAL A O 1
ATOM 1513 N N . LYS A 1 201 ? -8.266 -38 -14.25 1 98.5 201 LYS A N 1
ATOM 1514 C CA . LYS A 1 201 ? -6.961 -38.188 -13.625 1 98.5 201 LYS A CA 1
ATOM 1515 C C . LYS A 1 201 ? -6.121 -39.188 -14.43 1 98.5 201 LYS A C 1
ATOM 1517 O O . LYS A 1 201 ? -4.988 -38.875 -14.812 1 98.5 201 LYS A O 1
ATOM 1522 N N . PRO A 1 202 ? -6.688 -40.406 -14.797 1 98.56 202 PRO A N 1
ATOM 1523 C CA . PRO A 1 202 ? -5.832 -41.344 -15.523 1 98.56 202 PRO A CA 1
ATOM 1524 C C . PRO A 1 202 ? -5.395 -40.812 -16.891 1 98.56 202 PRO A C 1
ATOM 1526 O O . PRO A 1 202 ? -4.254 -41.031 -17.297 1 98.56 202 PRO A O 1
ATOM 1529 N N . LYS A 1 203 ? -6.281 -40.125 -17.562 1 98.69 203 LYS A N 1
ATOM 1530 C CA . LYS A 1 203 ? -5.953 -39.562 -18.859 1 98.69 203 LYS A CA 1
ATOM 1531 C C . LYS A 1 203 ? -4.883 -38.5 -18.734 1 98.69 203 LYS A C 1
ATOM 1533 O O . LYS A 1 203 ? -3.953 -38.438 -19.531 1 98.69 203 LYS A O 1
ATOM 1538 N N . LEU A 1 204 ? -5.043 -37.656 -17.734 1 98.81 204 LEU A N 1
ATOM 1539 C CA . LEU A 1 204 ? -4.094 -36.594 -17.516 1 98.81 204 LEU A CA 1
ATOM 1540 C C . LEU A 1 204 ? -2.723 -37.125 -17.125 1 98.81 204 LEU A C 1
ATOM 1542 O O . LEU A 1 204 ? -1.702 -36.688 -17.656 1 98.81 204 LEU A O 1
ATOM 1546 N N . VAL A 1 205 ? -2.686 -38.094 -16.219 1 98.81 205 VAL A N 1
ATOM 1547 C CA . VAL A 1 205 ? -1.434 -38.688 -15.766 1 98.81 205 VAL A CA 1
ATOM 1548 C C . VAL A 1 205 ? -0.716 -39.344 -16.938 1 98.81 205 VAL A C 1
ATOM 1550 O O . VAL A 1 205 ? 0.501 -39.188 -17.078 1 98.81 205 VAL A O 1
ATOM 1553 N N . SER A 1 206 ? -1.498 -40.062 -17.734 1 98.75 206 SER A N 1
ATOM 1554 C CA . SER A 1 206 ? -0.925 -40.688 -18.922 1 98.75 206 SER A CA 1
ATOM 1555 C C . SER A 1 206 ? -0.31 -39.656 -19.859 1 98.75 206 SER A C 1
ATOM 1557 O O . SER A 1 206 ? 0.803 -39.844 -20.359 1 98.75 206 SER A O 1
ATOM 1559 N N . ALA A 1 207 ? -1.036 -38.594 -20.078 1 98.81 207 ALA A N 1
ATOM 1560 C CA . ALA A 1 207 ? -0.54 -37.531 -20.953 1 98.81 207 ALA A CA 1
ATOM 1561 C C . ALA A 1 207 ? 0.716 -36.906 -20.359 1 98.81 207 ALA A C 1
ATOM 1563 O O . ALA A 1 207 ? 1.69 -36.656 -21.078 1 98.81 207 ALA A O 1
ATOM 1564 N N . LEU A 1 208 ? 0.742 -36.594 -19.078 1 98.75 208 LEU A N 1
ATOM 1565 C CA . LEU A 1 208 ? 1.902 -36.031 -18.406 1 98.75 208 LEU A CA 1
ATOM 1566 C C . LEU A 1 208 ? 3.113 -36.938 -18.516 1 98.75 208 LEU A C 1
ATOM 1568 O O . LEU A 1 208 ? 4.207 -36.5 -18.875 1 98.75 208 LEU A O 1
ATOM 1572 N N . ALA A 1 209 ? 2.867 -38.188 -18.234 1 98.44 209 ALA A N 1
ATOM 1573 C CA . ALA A 1 209 ? 3.949 -39.188 -18.266 1 98.44 209 ALA A CA 1
ATOM 1574 C C . ALA A 1 209 ? 4.566 -39.25 -19.656 1 98.44 209 ALA A C 1
ATOM 1576 O O . ALA A 1 209 ? 5.789 -39.25 -19.812 1 98.44 209 ALA A O 1
ATOM 1577 N N . LYS A 1 210 ? 3.682 -39.375 -20.625 1 98.38 210 LYS A N 1
ATOM 1578 C CA . LYS A 1 210 ? 4.145 -39.438 -22 1 98.38 210 LYS A CA 1
ATOM 1579 C C . LYS A 1 210 ? 5.008 -38.219 -22.359 1 98.38 210 LYS A C 1
ATOM 1581 O O . LYS A 1 210 ? 6.094 -38.375 -22.922 1 98.38 210 LYS A O 1
ATOM 1586 N N . LEU A 1 211 ? 4.559 -37.062 -22.031 1 97.94 211 LEU A N 1
ATOM 1587 C CA . LEU A 1 211 ? 5.262 -35.844 -22.375 1 97.94 211 LEU A CA 1
ATOM 1588 C C . LEU A 1 211 ? 6.566 -35.719 -21.594 1 97.94 211 LEU A C 1
ATOM 1590 O O . LEU A 1 211 ? 7.582 -35.281 -22.125 1 97.94 211 LEU A O 1
ATOM 1594 N N . PHE A 1 212 ? 6.602 -36.125 -20.312 1 97.75 212 PHE A N 1
ATOM 1595 C CA . PHE A 1 212 ? 7.836 -36.156 -19.531 1 97.75 212 PHE A CA 1
ATOM 1596 C C . PHE A 1 212 ? 8.852 -37.094 -20.156 1 97.75 212 PHE A C 1
ATOM 1598 O O . PHE A 1 212 ? 10.039 -36.75 -20.25 1 97.75 212 PHE A O 1
ATOM 1605 N N . GLU A 1 213 ? 8.367 -38.25 -20.594 1 97.69 213 GLU A N 1
ATOM 1606 C CA . GLU A 1 213 ? 9.273 -39.219 -21.203 1 97.69 213 GLU A CA 1
ATOM 1607 C C . GLU A 1 213 ? 9.875 -38.656 -22.5 1 97.69 213 GLU A C 1
ATOM 1609 O O . GLU A 1 213 ? 11.031 -38.938 -22.812 1 97.69 213 GLU A O 1
ATOM 1614 N N . GLU A 1 214 ? 9.078 -37.875 -23.188 1 97 214 GLU A N 1
ATOM 1615 C CA . GLU A 1 214 ? 9.562 -37.25 -24.422 1 97 214 GLU A CA 1
ATOM 1616 C C . GLU A 1 214 ? 10.664 -36.25 -24.125 1 97 214 GLU A C 1
ATOM 1618 O O . GLU A 1 214 ? 11.484 -35.938 -25 1 97 214 GLU A O 1
ATOM 1623 N N . LYS A 1 215 ? 10.688 -35.688 -22.938 1 96.62 215 LYS A N 1
ATOM 1624 C CA . LYS A 1 215 ? 11.656 -34.656 -22.562 1 96.62 215 LYS A CA 1
ATOM 1625 C C . LYS A 1 215 ? 12.883 -35.25 -21.891 1 96.62 215 LYS A C 1
ATOM 1627 O O . LYS A 1 215 ? 13.898 -34.594 -21.703 1 96.62 215 LYS A O 1
ATOM 1632 N N . ALA A 1 216 ? 12.828 -36.5 -21.531 1 95.69 216 ALA A N 1
ATOM 1633 C CA . ALA A 1 216 ? 13.945 -37.219 -20.906 1 95.69 216 ALA A CA 1
ATOM 1634 C C . ALA A 1 216 ? 15.016 -37.562 -21.938 1 95.69 216 ALA A C 1
ATOM 1636 O O . ALA A 1 216 ? 14.719 -37.688 -23.141 1 95.69 216 ALA A O 1
ATOM 1637 N N . PRO A 1 217 ? 16.266 -37.719 -21.594 1 97.25 217 PRO A N 1
ATOM 1638 C CA . PRO A 1 217 ? 16.734 -37.656 -20.203 1 97.25 217 PRO A CA 1
ATOM 1639 C C . PRO A 1 217 ? 16.859 -36.219 -19.703 1 97.25 217 PRO A C 1
ATOM 1641 O O . PRO A 1 217 ? 17.375 -35.344 -20.406 1 97.25 217 PRO A O 1
ATOM 1644 N N . PHE A 1 218 ? 16.484 -35.969 -18.484 1 96.38 218 PHE A N 1
ATOM 1645 C CA . PHE A 1 218 ? 16.406 -34.656 -17.906 1 96.38 218 PHE A CA 1
ATOM 1646 C C . PHE A 1 218 ? 17.797 -34.125 -17.547 1 96.38 218 PHE A C 1
ATOM 1648 O O . PHE A 1 218 ? 18.062 -32.938 -17.672 1 96.38 218 PHE A O 1
ATOM 1655 N N . LYS A 1 219 ? 18.641 -35 -17.141 1 94.25 219 LYS A N 1
ATOM 1656 C CA . LYS A 1 219 ? 20.016 -34.625 -16.781 1 94.25 219 LYS A CA 1
ATOM 1657 C C . LYS A 1 219 ? 20.703 -33.938 -17.953 1 94.25 219 LYS A C 1
ATOM 1659 O O . LYS A 1 219 ? 21.547 -33.062 -17.766 1 94.25 219 LYS A O 1
ATOM 1664 N N . GLU A 1 220 ? 20.359 -34.344 -19.172 1 94.06 220 GLU A N 1
ATOM 1665 C CA . GLU A 1 220 ? 21.016 -33.844 -20.359 1 94.06 220 GLU A CA 1
ATOM 1666 C C . GLU A 1 220 ? 20.156 -32.812 -21.078 1 94.06 220 GLU A C 1
ATOM 1668 O O . GLU A 1 220 ? 20.578 -32.25 -22.094 1 94.06 220 GLU A O 1
ATOM 1673 N N . ASN A 1 221 ? 19 -32.594 -20.562 1 93.81 221 ASN A N 1
ATOM 1674 C CA . ASN A 1 221 ? 18.094 -31.641 -21.172 1 93.81 221 ASN A CA 1
ATOM 1675 C C . ASN A 1 221 ? 18.391 -30.203 -20.734 1 93.81 221 ASN A C 1
ATOM 1677 O O . ASN A 1 221 ? 18.281 -29.891 -19.547 1 93.81 221 ASN A O 1
ATOM 1681 N N . LYS A 1 222 ? 18.719 -29.359 -21.625 1 89.69 222 LYS A N 1
ATOM 1682 C CA . LYS A 1 222 ? 19.141 -27.984 -21.359 1 89.69 222 LYS A CA 1
ATOM 1683 C C . LYS A 1 222 ? 17.984 -27.172 -20.781 1 89.69 222 LYS A C 1
ATOM 1685 O O . LYS A 1 222 ? 18.219 -26.125 -20.172 1 89.69 222 LYS A O 1
ATOM 1690 N N . GLU A 1 223 ? 16.766 -27.625 -20.938 1 89.12 223 GLU A N 1
ATOM 1691 C CA . GLU A 1 223 ? 15.586 -26.906 -20.438 1 89.12 223 GLU A CA 1
ATOM 1692 C C . GLU A 1 223 ? 15.297 -27.266 -18.984 1 89.12 223 GLU A C 1
ATOM 1694 O O . GLU A 1 223 ? 14.469 -26.625 -18.344 1 89.12 223 GLU A O 1
ATOM 1699 N N . PHE A 1 224 ? 15.961 -28.25 -18.562 1 94.62 224 PHE A N 1
ATOM 1700 C CA . PHE A 1 224 ? 15.719 -28.734 -17.203 1 94.62 224 PHE A CA 1
ATOM 1701 C C . PHE A 1 224 ? 16.891 -28.375 -16.297 1 94.62 224 PHE A C 1
ATOM 1703 O O . PHE A 1 224 ? 17.953 -28.984 -16.375 1 94.62 224 PHE A O 1
ATOM 1710 N N . SER A 1 225 ? 16.609 -27.469 -15.398 1 94.12 225 SER A N 1
ATOM 1711 C CA . SER A 1 225 ? 17.656 -26.922 -14.531 1 94.12 225 SER A CA 1
ATOM 1712 C C . SER A 1 225 ? 17.891 -27.828 -13.32 1 94.12 225 SER A C 1
ATOM 1714 O O . SER A 1 225 ? 17.312 -28.906 -13.234 1 94.12 225 SER A O 1
ATOM 1716 N N . ARG A 1 226 ? 18.859 -27.438 -12.531 1 95.94 226 ARG A N 1
ATOM 1717 C CA . ARG A 1 226 ? 19.156 -28.109 -11.273 1 95.94 226 ARG A CA 1
ATOM 1718 C C . ARG A 1 226 ? 18.484 -27.422 -10.094 1 95.94 226 ARG A C 1
ATOM 1720 O O . ARG A 1 226 ? 18.062 -26.266 -10.203 1 95.94 226 ARG A O 1
ATOM 1727 N N . ILE A 1 227 ? 18.234 -28.25 -9.055 1 97.19 227 ILE A N 1
ATOM 1728 C CA . ILE A 1 227 ? 17.797 -27.641 -7.805 1 97.19 227 ILE A CA 1
ATOM 1729 C C . ILE A 1 227 ? 18.875 -26.688 -7.301 1 97.19 227 ILE A C 1
ATOM 1731 O O . ILE A 1 227 ? 20.078 -26.969 -7.398 1 97.19 227 ILE A O 1
ATOM 1735 N N . VAL A 1 228 ? 18.562 -25.547 -6.77 1 96 228 VAL A N 1
ATOM 1736 C CA . VAL A 1 228 ? 19.422 -24.406 -6.52 1 96 228 VAL A CA 1
ATOM 1737 C C . VAL A 1 228 ? 20.547 -24.797 -5.578 1 96 228 VAL A C 1
ATOM 1739 O O . VAL A 1 228 ? 21.688 -24.344 -5.734 1 96 228 VAL A O 1
ATOM 1742 N N . ASN A 1 229 ? 20.266 -25.594 -4.539 1 96.31 229 ASN A N 1
ATOM 1743 C CA . ASN A 1 229 ? 21.281 -26.016 -3.574 1 96.31 229 ASN A CA 1
ATOM 1744 C C . ASN A 1 229 ? 20.875 -27.312 -2.867 1 96.31 229 ASN A C 1
ATOM 1746 O O . ASN A 1 229 ? 19.781 -27.828 -3.104 1 96.31 229 ASN A O 1
ATOM 1750 N N . GLU A 1 230 ? 21.734 -27.766 -2.057 1 97.94 230 GLU A N 1
ATOM 1751 C CA . GLU A 1 230 ? 21.516 -29.047 -1.402 1 97.94 230 GLU A CA 1
ATOM 1752 C C . GLU A 1 230 ? 20.391 -28.953 -0.367 1 97.94 230 GLU A C 1
ATOM 1754 O O . GLU A 1 230 ? 19.641 -29.922 -0.159 1 97.94 230 GLU A O 1
ATOM 1759 N N . LYS A 1 231 ? 20.328 -27.906 0.253 1 96.69 231 LYS A N 1
ATOM 1760 C CA . LYS A 1 231 ? 19.266 -27.719 1.244 1 96.69 231 LYS A CA 1
ATOM 1761 C C . LYS A 1 231 ? 17.891 -27.875 0.613 1 96.69 231 LYS A C 1
ATOM 1763 O O . LYS A 1 231 ? 17.016 -28.562 1.157 1 96.69 231 LYS A O 1
ATOM 1768 N N . HIS A 1 232 ? 17.672 -27.234 -0.515 1 97.19 232 HIS A N 1
ATOM 1769 C CA . HIS A 1 232 ? 16.406 -27.344 -1.217 1 97.19 232 HIS A CA 1
ATOM 1770 C C . HIS A 1 232 ? 16.203 -28.734 -1.775 1 97.19 232 HIS A C 1
ATOM 1772 O O . HIS A 1 232 ? 15.078 -29.25 -1.781 1 97.19 232 HIS A O 1
ATOM 1778 N N . PHE A 1 233 ? 17.312 -29.344 -2.23 1 98.38 233 PHE A N 1
ATOM 1779 C CA . PHE A 1 233 ? 17.25 -30.734 -2.662 1 98.38 233 PHE A CA 1
ATOM 1780 C C . PHE A 1 233 ? 16.75 -31.625 -1.531 1 98.38 233 PHE A C 1
ATOM 1782 O O . PHE A 1 233 ? 15.859 -32.469 -1.729 1 98.38 233 PHE A O 1
ATOM 1789 N N . ASP A 1 234 ? 17.312 -31.422 -0.363 1 98.69 234 ASP A N 1
ATOM 1790 C CA . ASP A 1 234 ? 16.938 -32.219 0.805 1 98.69 234 ASP A CA 1
ATOM 1791 C C . ASP A 1 234 ? 15.477 -32 1.177 1 98.69 234 ASP A C 1
ATOM 1793 O O . ASP A 1 234 ? 14.781 -32.969 1.536 1 98.69 234 ASP A O 1
ATOM 1797 N N . ARG A 1 235 ? 15.047 -30.828 1.094 1 97.94 235 ARG A N 1
ATOM 1798 C CA . ARG A 1 235 ? 13.656 -30.516 1.406 1 97.94 235 ARG A CA 1
ATOM 1799 C C . ARG A 1 235 ? 12.711 -31.25 0.464 1 97.94 235 ARG A C 1
ATOM 1801 O O . ARG A 1 235 ? 11.75 -31.875 0.91 1 97.94 235 ARG A O 1
ATOM 1808 N N . LEU A 1 236 ? 12.93 -31.188 -0.793 1 98.38 236 LEU A N 1
ATOM 1809 C CA . LEU A 1 236 ? 12.094 -31.844 -1.793 1 98.38 236 LEU A CA 1
ATOM 1810 C C . LEU A 1 236 ? 12.148 -33.375 -1.635 1 98.38 236 LEU A C 1
ATOM 1812 O O . LEU A 1 236 ? 11.117 -34.031 -1.75 1 98.38 236 LEU A O 1
ATOM 1816 N N . SER A 1 237 ? 13.367 -33.812 -1.39 1 98.19 237 SER A N 1
ATOM 1817 C CA . SER A 1 237 ? 13.523 -35.25 -1.154 1 98.19 237 SER A CA 1
ATOM 1818 C C . SER A 1 237 ? 12.734 -35.719 0.07 1 98.19 237 SER A C 1
ATOM 1820 O O . SER A 1 237 ? 12.141 -36.781 0.071 1 98.19 237 SER A O 1
ATOM 1822 N N . SER A 1 238 ? 12.789 -34.906 1.084 1 98.12 238 SER A N 1
ATOM 1823 C CA . SER A 1 238 ? 12.047 -35.219 2.305 1 98.12 238 SER A CA 1
ATOM 1824 C C . SER A 1 238 ? 10.547 -35.281 2.035 1 98.12 238 SER A C 1
ATOM 1826 O O . SER A 1 238 ? 9.836 -36.094 2.615 1 98.12 238 SER A O 1
ATOM 1828 N N . LEU A 1 239 ? 9.992 -34.406 1.177 1 98 239 LEU A N 1
ATOM 1829 C CA . LEU A 1 239 ? 8.586 -34.438 0.796 1 98 239 LEU A CA 1
ATOM 1830 C C . LEU A 1 239 ? 8.234 -35.781 0.146 1 98 239 LEU A C 1
ATOM 1832 O O . LEU A 1 239 ? 7.195 -36.375 0.458 1 98 239 LEU A O 1
ATOM 1836 N N . LEU A 1 240 ? 9.094 -36.219 -0.71 1 97.81 240 LEU A N 1
ATOM 1837 C CA . LEU A 1 240 ? 8.867 -37.469 -1.431 1 97.81 240 LEU A CA 1
ATOM 1838 C C . LEU A 1 240 ? 8.922 -38.656 -0.482 1 97.81 240 LEU A C 1
ATOM 1840 O O . LEU A 1 240 ? 8.188 -39.656 -0.658 1 97.81 240 LEU A O 1
ATOM 1844 N N . LYS A 1 241 ? 9.773 -38.562 0.504 1 96.94 241 LYS A N 1
ATOM 1845 C CA . LYS A 1 241 ? 9.922 -39.625 1.484 1 96.94 241 LYS A CA 1
ATOM 1846 C C . LYS A 1 241 ? 8.734 -39.656 2.438 1 96.94 241 LYS A C 1
ATOM 1848 O O . LYS A 1 241 ? 8.289 -40.75 2.842 1 96.94 241 LYS A O 1
ATOM 1853 N N . ASN A 1 242 ? 8.188 -38.531 2.746 1 96.25 242 ASN A N 1
ATOM 1854 C CA . ASN A 1 242 ? 7.211 -38.438 3.824 1 96.25 242 ASN A CA 1
ATOM 1855 C C . ASN A 1 242 ? 5.781 -38.406 3.283 1 96.25 242 ASN A C 1
ATOM 1857 O O . ASN A 1 242 ? 4.824 -38.469 4.055 1 96.25 242 ASN A O 1
ATOM 1861 N N . THR A 1 243 ? 5.641 -38.281 1.981 1 97.31 243 THR A N 1
ATOM 1862 C CA . THR A 1 243 ? 4.293 -38.25 1.424 1 97.31 243 THR A CA 1
ATOM 1863 C C . THR A 1 243 ? 3.604 -39.625 1.627 1 97.31 243 THR A C 1
ATOM 1865 O O . THR A 1 243 ? 4.25 -40.656 1.576 1 97.31 243 THR A O 1
ATOM 1868 N N . LYS A 1 244 ? 2.314 -39.562 1.922 1 96.44 244 LYS A N 1
ATOM 1869 C CA . LYS A 1 244 ? 1.488 -40.75 1.974 1 96.44 244 LYS A CA 1
ATOM 1870 C C . LYS A 1 244 ? 0.84 -41.031 0.621 1 96.44 244 LYS A C 1
ATOM 1872 O O . LYS A 1 244 ? 0.009 -41.938 0.5 1 96.44 244 LYS A O 1
ATOM 1877 N N . GLY A 1 245 ? 1.233 -40.219 -0.315 1 97.44 245 GLY A N 1
ATOM 1878 C CA . GLY A 1 245 ? 0.624 -40.312 -1.634 1 97.44 245 GLY A CA 1
ATOM 1879 C C . GLY A 1 245 ? 1.189 -41.406 -2.488 1 97.44 245 GLY A C 1
ATOM 1880 O O . GLY A 1 245 ? 2.182 -42.062 -2.115 1 97.44 245 GLY A O 1
ATOM 1881 N N . LYS A 1 246 ? 0.522 -41.719 -3.551 1 98 246 LYS A N 1
ATOM 1882 C CA . LYS A 1 246 ? 0.945 -42.719 -4.523 1 98 246 LYS A CA 1
ATOM 1883 C C . LYS A 1 246 ? 1.708 -42.062 -5.68 1 98 246 LYS A C 1
ATOM 1885 O O . LYS A 1 246 ? 1.2 -41.156 -6.336 1 98 246 LYS A O 1
ATOM 1890 N N . ILE A 1 247 ? 2.926 -42.531 -5.906 1 98.12 247 ILE A N 1
ATOM 1891 C CA . ILE A 1 247 ? 3.693 -42.031 -7.047 1 98.12 247 ILE A CA 1
ATOM 1892 C C . ILE A 1 247 ? 3.066 -42.531 -8.344 1 98.12 247 ILE A C 1
ATOM 1894 O O . ILE A 1 247 ? 2.965 -43.75 -8.562 1 98.12 247 ILE A O 1
ATOM 1898 N N . LEU A 1 248 ? 2.641 -41.656 -9.156 1 98.44 248 LEU A N 1
ATOM 1899 C CA . LEU A 1 248 ? 1.99 -42 -10.414 1 98.44 248 LEU A CA 1
ATOM 1900 C C . LEU A 1 248 ? 2.984 -41.969 -11.57 1 98.44 248 LEU A C 1
ATOM 1902 O O . LEU A 1 248 ? 2.789 -42.656 -12.586 1 98.44 248 LEU A O 1
ATOM 1906 N N . TYR A 1 249 ? 3.938 -41.062 -11.453 1 98.19 249 TYR A N 1
ATOM 1907 C CA . TYR A 1 249 ? 5.039 -40.969 -12.398 1 98.19 249 TYR A CA 1
ATOM 1908 C C . TYR A 1 249 ? 6.328 -40.562 -11.695 1 98.19 249 TYR A C 1
ATOM 1910 O O . TYR A 1 249 ? 6.312 -39.75 -10.773 1 98.19 249 TYR A O 1
ATOM 1918 N N . GLN A 1 250 ? 7.395 -41.094 -12.062 1 97.56 250 GLN A N 1
ATOM 1919 C CA . GLN A 1 250 ? 8.734 -40.75 -11.609 1 97.56 250 GLN A CA 1
ATOM 1920 C C . GLN A 1 250 ? 9.75 -40.875 -12.742 1 97.56 250 GLN A C 1
ATOM 1922 O O . GLN A 1 250 ? 9.742 -41.875 -13.461 1 97.56 250 GLN A O 1
ATOM 1927 N N . SER A 1 251 ? 10.523 -39.906 -12.867 1 95.5 251 SER A N 1
ATOM 1928 C CA . SER A 1 251 ? 11.641 -40 -13.805 1 95.5 251 SER A CA 1
ATOM 1929 C C . SER A 1 251 ? 12.438 -41.281 -13.578 1 95.5 251 SER A C 1
ATOM 1931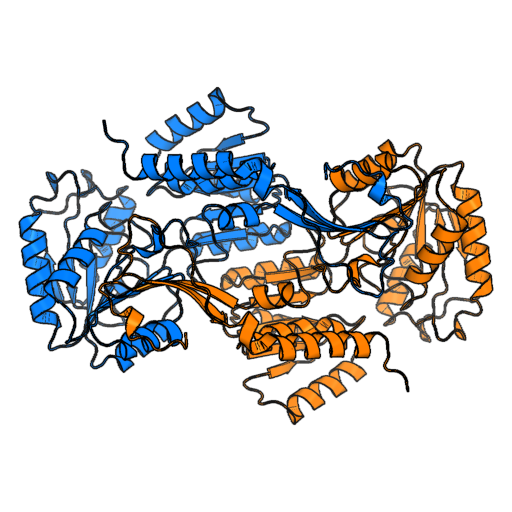 O O . SER A 1 251 ? 12.664 -41.688 -12.43 1 95.5 251 SER A O 1
ATOM 1933 N N . LYS A 1 252 ? 12.953 -41.844 -14.617 1 96.06 252 LYS A N 1
ATOM 1934 C CA . LYS A 1 252 ? 13.773 -43.062 -14.508 1 96.06 252 LYS A CA 1
ATOM 1935 C C . LYS A 1 252 ? 15.18 -42.719 -14.039 1 96.06 252 LYS A C 1
ATOM 1937 O O . LYS A 1 252 ? 15.914 -43.594 -13.586 1 96.06 252 LYS A O 1
ATOM 1942 N N . GLU A 1 253 ? 15.484 -41.469 -14.211 1 96.62 253 GLU A N 1
ATOM 1943 C CA . GLU A 1 253 ? 16.797 -41 -13.781 1 96.62 253 GLU A CA 1
ATOM 1944 C C . GLU A 1 253 ? 16.859 -40.844 -12.266 1 96.62 253 GLU A C 1
ATOM 1946 O O . GLU A 1 253 ? 15.977 -40.25 -11.664 1 96.62 253 GLU A O 1
ATOM 1951 N N . GLU A 1 254 ? 17.891 -41.312 -11.648 1 96 254 GLU A N 1
ATOM 1952 C CA . GLU A 1 254 ? 18.047 -41.281 -10.195 1 96 254 GLU A CA 1
ATOM 1953 C C . GLU A 1 254 ? 18.391 -39.875 -9.703 1 96 254 GLU A C 1
ATOM 1955 O O . GLU A 1 254 ? 19.203 -39.188 -10.32 1 96 254 GLU A O 1
ATOM 1960 N N . ALA A 1 255 ? 17.688 -39.562 -8.688 1 97.06 255 ALA A N 1
ATOM 1961 C CA . ALA A 1 255 ? 18.031 -38.281 -8.031 1 97.06 255 ALA A CA 1
ATOM 1962 C C . ALA A 1 255 ? 19.484 -38.281 -7.562 1 97.06 255 ALA A C 1
ATOM 1964 O O . ALA A 1 255 ? 20.031 -39.344 -7.219 1 97.06 255 ALA A O 1
ATOM 1965 N N . ASN A 1 256 ? 20.141 -37.156 -7.586 1 97.88 256 ASN A N 1
ATOM 1966 C CA . ASN A 1 256 ? 21.531 -37 -7.172 1 97.88 256 ASN A CA 1
ATOM 1967 C C . ASN A 1 256 ? 21.75 -35.719 -6.375 1 97.88 256 ASN A C 1
ATOM 1969 O O . ASN A 1 256 ? 21.719 -34.625 -6.938 1 97.88 256 ASN A O 1
ATOM 1973 N N . ARG A 1 257 ? 22 -35.812 -5.105 1 98 257 ARG A N 1
ATOM 1974 C CA . ARG A 1 257 ? 22.125 -34.688 -4.199 1 98 257 ARG A CA 1
ATOM 1975 C C . ARG A 1 257 ? 23.312 -33.812 -4.578 1 98 257 ARG A C 1
ATOM 1977 O O . ARG A 1 257 ? 23.203 -32.594 -4.633 1 98 257 ARG A O 1
ATOM 1984 N N . SER A 1 258 ? 24.516 -34.406 -4.863 1 97.75 258 SER A N 1
ATOM 1985 C CA . SER A 1 258 ? 25.734 -33.656 -5.145 1 97.75 258 SER A CA 1
ATOM 1986 C C . SER A 1 258 ? 25.609 -32.875 -6.441 1 97.75 258 SER A C 1
ATOM 1988 O O . SER A 1 258 ? 26.188 -31.781 -6.574 1 97.75 258 SER A O 1
ATOM 1990 N N . GLU A 1 259 ? 24.812 -33.344 -7.34 1 97 259 GLU A N 1
ATOM 1991 C CA . GLU A 1 259 ? 24.562 -32.656 -8.609 1 97 259 GLU A CA 1
ATOM 1992 C C . GLU A 1 259 ? 23.328 -31.75 -8.516 1 97 259 GLU A C 1
ATOM 1994 O O . GLU A 1 259 ? 23 -31.047 -9.477 1 97 259 GLU A O 1
ATOM 1999 N N . LYS A 1 260 ? 22.625 -31.859 -7.395 1 97.75 260 LYS A N 1
ATOM 2000 C CA . LYS A 1 260 ? 21.375 -31.156 -7.184 1 97.75 260 LYS A CA 1
ATOM 2001 C C . LYS A 1 260 ? 20.359 -31.5 -8.273 1 97.75 260 LYS A C 1
ATOM 2003 O O . LYS A 1 260 ? 19.625 -30.625 -8.75 1 97.75 260 LYS A O 1
ATOM 2008 N N . PHE A 1 261 ? 20.422 -32.75 -8.711 1 98.12 261 PHE A N 1
ATOM 2009 C CA . PHE A 1 261 ? 19.516 -33.219 -9.766 1 98.12 261 PHE A CA 1
ATOM 2010 C C . PHE A 1 261 ? 18.344 -33.969 -9.18 1 98.12 261 PHE A C 1
ATOM 2012 O O . PHE A 1 261 ? 18.516 -34.938 -8.43 1 98.12 261 PHE A O 1
ATOM 2019 N N . LEU A 1 262 ? 17.172 -33.625 -9.453 1 98.25 262 LEU A N 1
ATOM 2020 C CA . LEU A 1 262 ? 15.906 -34.281 -9.125 1 98.25 262 LEU A CA 1
ATOM 2021 C C . LEU A 1 262 ? 14.961 -34.281 -10.328 1 98.25 262 LEU A C 1
ATOM 2023 O O . LEU A 1 262 ? 14.539 -33.219 -10.789 1 98.25 262 LEU A O 1
ATOM 2027 N N . GLY A 1 263 ? 14.672 -35.438 -10.906 1 97.75 263 GLY A N 1
ATOM 2028 C CA . GLY A 1 263 ? 13.734 -35.5 -12.023 1 97.75 263 GLY A CA 1
ATOM 2029 C C . GLY A 1 263 ? 12.297 -35.25 -11.609 1 97.75 263 GLY A C 1
ATOM 2030 O O . GLY A 1 263 ? 12 -35.125 -10.422 1 97.75 263 GLY A O 1
ATOM 2031 N N . PRO A 1 264 ? 11.367 -35.281 -12.516 1 98.19 264 PRO A N 1
ATOM 2032 C CA . PRO A 1 264 ? 9.969 -34.938 -12.219 1 98.19 264 PRO A CA 1
ATOM 2033 C C . PRO A 1 264 ? 9.219 -36.094 -11.555 1 98.19 264 PRO A C 1
ATOM 2035 O O . PRO A 1 264 ? 9.516 -37.25 -11.812 1 98.19 264 PRO A O 1
ATOM 2038 N N . TYR A 1 265 ? 8.305 -35.75 -10.727 1 98.44 265 TYR A N 1
ATOM 2039 C CA . TYR A 1 265 ? 7.371 -36.688 -10.086 1 98.44 265 TYR A CA 1
ATOM 2040 C C . TYR A 1 265 ? 5.934 -36.188 -10.258 1 98.44 265 TYR A C 1
ATOM 2042 O O . TYR A 1 265 ? 5.672 -35 -10.273 1 98.44 265 TYR A O 1
ATOM 2050 N N . VAL A 1 266 ? 5.039 -37.125 -10.453 1 98.75 266 VAL A N 1
ATOM 2051 C CA . VAL A 1 266 ? 3.604 -36.906 -10.289 1 98.75 266 VAL A CA 1
ATOM 2052 C C . VAL A 1 266 ? 3.076 -37.781 -9.164 1 98.75 266 VAL A C 1
ATOM 2054 O O . VAL A 1 266 ? 3.301 -39 -9.164 1 98.75 266 VAL A O 1
ATOM 2057 N N . VAL A 1 267 ? 2.455 -37.188 -8.195 1 98.69 267 VAL A N 1
ATOM 2058 C CA . VAL A 1 267 ? 2.072 -37.906 -6.988 1 98.69 267 VAL A CA 1
ATOM 2059 C C . VAL A 1 267 ? 0.591 -37.688 -6.695 1 98.69 267 VAL A C 1
ATOM 2061 O O . VAL A 1 267 ? 0.127 -36.531 -6.668 1 98.69 267 VAL A O 1
ATOM 2064 N N . GLU A 1 268 ? -0.151 -38.719 -6.57 1 98.56 268 GLU A N 1
ATOM 2065 C CA . GLU A 1 268 ? -1.524 -38.594 -6.09 1 98.56 268 GLU A CA 1
ATOM 2066 C C . GLU A 1 268 ? -1.568 -38.469 -4.57 1 98.56 268 GLU A C 1
ATOM 2068 O O . GLU A 1 268 ? -1.058 -39.312 -3.854 1 98.56 268 GLU A O 1
ATOM 2073 N N . ILE A 1 269 ? -2.211 -37.406 -4.105 1 98.06 269 ILE A N 1
ATOM 2074 C CA . ILE A 1 269 ? -2.18 -37.156 -2.668 1 98.06 269 ILE A CA 1
ATOM 2075 C C . ILE A 1 269 ? -3.586 -36.812 -2.17 1 98.06 269 ILE A C 1
ATOM 2077 O O . ILE A 1 269 ? -4.496 -36.594 -2.969 1 98.06 269 ILE A O 1
ATOM 2081 N N . GLN A 1 270 ? -3.709 -36.844 -0.831 1 93.62 270 GLN A N 1
ATOM 2082 C CA . GLN A 1 270 ? -4.875 -36.312 -0.12 1 93.62 270 GLN A CA 1
ATOM 2083 C C . GLN A 1 270 ? -4.578 -34.969 0.505 1 93.62 270 GLN A C 1
ATOM 2085 O O . GLN A 1 270 ? -3.424 -34.531 0.561 1 93.62 270 GLN A O 1
ATOM 2090 N N . ASN A 1 271 ? -5.605 -34.281 0.962 1 87.88 271 ASN A N 1
ATOM 2091 C CA . ASN A 1 271 ? -5.512 -32.906 1.414 1 87.88 271 ASN A CA 1
ATOM 2092 C C . ASN A 1 271 ? -4.535 -32.75 2.58 1 87.88 271 ASN A C 1
ATOM 2094 O O . ASN A 1 271 ? -3.871 -31.719 2.717 1 87.88 271 ASN A O 1
ATOM 2098 N N . ASP A 1 272 ? -4.312 -33.656 3.408 1 91.06 272 ASP A N 1
ATOM 2099 C CA . ASP A 1 272 ? -3.506 -33.531 4.617 1 91.06 272 ASP A CA 1
ATOM 2100 C C . ASP A 1 272 ? -2.068 -34 4.363 1 91.06 272 ASP A C 1
ATOM 2102 O O . ASP A 1 272 ? -1.271 -34.094 5.297 1 91.06 272 ASP A O 1
ATOM 2106 N N . ASP A 1 273 ? -1.786 -34.156 3.135 1 96.38 273 ASP A N 1
ATOM 2107 C CA . ASP A 1 273 ? -0.454 -34.625 2.764 1 96.38 273 ASP A CA 1
ATOM 2108 C C . ASP A 1 273 ? 0.596 -33.562 3.012 1 96.38 273 ASP A C 1
ATOM 2110 O O . ASP A 1 273 ? 0.295 -32.344 2.941 1 96.38 273 ASP A O 1
ATOM 2114 N N . ALA A 1 274 ? 1.866 -33.938 3.268 1 95.44 274 ALA A N 1
ATOM 2115 C CA . ALA A 1 274 ? 2.994 -33.031 3.498 1 95.44 274 ALA A CA 1
ATOM 2116 C C . ALA A 1 274 ? 3.201 -32.094 2.311 1 95.44 274 ALA A C 1
ATOM 2118 O O . ALA A 1 274 ? 3.617 -30.953 2.482 1 95.44 274 ALA A O 1
ATOM 2119 N N . MET A 1 275 ? 2.852 -32.5 1.13 1 96.88 275 MET A N 1
ATOM 2120 C CA . MET A 1 275 ? 3.08 -31.75 -0.102 1 96.88 275 MET A CA 1
ATOM 2121 C C . MET A 1 275 ? 2.127 -30.562 -0.202 1 96.88 275 MET A C 1
ATOM 2123 O O . MET A 1 275 ? 2.314 -29.688 -1.039 1 96.88 275 MET A O 1
ATOM 2127 N N . MET A 1 276 ? 1.131 -30.484 0.672 1 95.62 276 MET A N 1
ATOM 2128 C CA . MET A 1 276 ? 0.124 -29.438 0.574 1 95.62 276 MET A CA 1
ATOM 2129 C C . MET A 1 276 ? 0.377 -28.344 1.607 1 95.62 276 MET A C 1
ATOM 2131 O O . MET A 1 276 ? -0.354 -27.359 1.662 1 95.62 276 MET A O 1
ATOM 2135 N N . GLN A 1 277 ? 1.464 -28.453 2.385 1 92.19 277 GLN A N 1
ATOM 2136 C CA . GLN A 1 277 ? 1.699 -27.531 3.488 1 92.19 277 GLN A CA 1
ATOM 2137 C C . GLN A 1 277 ? 2.34 -26.234 2.992 1 92.19 277 GLN A C 1
ATOM 2139 O O . GLN A 1 277 ? 1.886 -25.141 3.332 1 92.19 277 GLN A O 1
ATOM 2144 N N . GLU A 1 278 ? 3.363 -26.359 2.139 1 93 278 GLU A N 1
ATOM 2145 C CA . GLU A 1 278 ? 4.07 -25.203 1.6 1 93 278 GLU A CA 1
ATOM 2146 C C . GLU A 1 278 ? 4.27 -25.328 0.092 1 93 278 GLU A C 1
ATOM 2148 O O . GLU A 1 278 ? 4.105 -26.422 -0.471 1 93 278 GLU A O 1
ATOM 2153 N N . GLU A 1 279 ? 4.555 -24.203 -0.487 1 96.12 279 GLU A N 1
ATOM 2154 C CA . GLU A 1 279 ? 4.922 -24.203 -1.899 1 96.12 279 GLU A CA 1
ATOM 2155 C C . GLU A 1 279 ? 6.008 -25.234 -2.189 1 96.12 279 GLU A C 1
ATOM 2157 O O . GLU A 1 279 ? 6.992 -25.328 -1.452 1 96.12 279 GLU A O 1
ATOM 2162 N N . ILE A 1 280 ? 5.824 -25.984 -3.26 1 97 280 ILE A N 1
ATOM 2163 C CA . ILE A 1 280 ? 6.754 -27.062 -3.59 1 97 280 ILE A CA 1
ATOM 2164 C C . ILE A 1 280 ? 8.055 -26.484 -4.125 1 97 280 ILE A C 1
ATOM 2166 O O . ILE A 1 280 ? 9.133 -26.766 -3.605 1 97 280 ILE A O 1
ATOM 2170 N N . PHE A 1 281 ? 7.934 -25.594 -5.141 1 97.5 281 PHE A N 1
ATOM 2171 C CA . PHE A 1 281 ? 9.086 -24.922 -5.719 1 97.5 281 PHE A CA 1
ATOM 2172 C C . PHE A 1 281 ? 10.125 -25.938 -6.203 1 97.5 281 PHE A C 1
ATOM 2174 O O . PHE A 1 281 ? 11.297 -25.844 -5.852 1 97.5 281 PHE A O 1
ATOM 2181 N N . GLY A 1 282 ? 9.711 -26.875 -7.031 1 97.94 282 GLY A N 1
ATOM 2182 C CA . GLY A 1 282 ? 10.484 -27.969 -7.59 1 97.94 282 GLY A CA 1
ATOM 2183 C C . GLY A 1 282 ? 9.695 -28.828 -8.57 1 97.94 282 GLY A C 1
ATOM 2184 O O . GLY A 1 282 ? 8.547 -28.516 -8.883 1 97.94 282 GLY A O 1
ATOM 2185 N N . PRO A 1 283 ? 10.297 -29.844 -9.086 1 98.19 283 PRO A N 1
ATOM 2186 C CA . PRO A 1 283 ? 9.68 -30.609 -10.172 1 98.19 283 PRO A CA 1
ATOM 2187 C C . PRO A 1 283 ? 8.766 -31.719 -9.664 1 98.19 283 PRO A C 1
ATOM 2189 O O . PRO A 1 283 ? 8.789 -32.844 -10.188 1 98.19 283 PRO A O 1
ATOM 2192 N N . ILE A 1 284 ? 8.008 -31.5 -8.641 1 98.56 284 ILE A N 1
ATOM 2193 C CA . ILE A 1 284 ? 7.023 -32.406 -8.078 1 98.56 284 ILE A CA 1
ATOM 2194 C C . ILE A 1 284 ? 5.617 -31.859 -8.281 1 98.56 284 ILE A C 1
ATOM 2196 O O . ILE A 1 284 ? 5.348 -30.703 -7.957 1 98.56 284 ILE A O 1
ATOM 2200 N N . LEU A 1 285 ? 4.75 -32.688 -8.836 1 98.69 285 LEU A N 1
ATOM 2201 C CA . LEU A 1 285 ? 3.391 -32.25 -9.141 1 98.69 285 LEU A CA 1
ATOM 2202 C C . LEU A 1 285 ? 2.367 -33.125 -8.422 1 98.69 285 LEU A C 1
ATOM 2204 O O . LEU A 1 285 ? 2.053 -34.219 -8.875 1 98.69 285 LEU A O 1
ATOM 2208 N N . PRO A 1 286 ? 1.842 -32.656 -7.336 1 98.62 286 PRO A N 1
ATOM 2209 C CA . PRO A 1 286 ? 0.749 -33.375 -6.668 1 98.62 286 PRO A CA 1
ATOM 2210 C C . PRO A 1 286 ? -0.569 -33.281 -7.434 1 98.62 286 PRO A C 1
ATOM 2212 O O . PRO A 1 286 ? -0.867 -32.25 -8.031 1 98.62 286 PRO A O 1
ATOM 2215 N N . ILE A 1 287 ? -1.327 -34.312 -7.395 1 98.69 287 ILE A N 1
ATOM 2216 C CA . ILE A 1 287 ? -2.68 -34.344 -7.938 1 98.69 287 ILE A CA 1
ATOM 2217 C C . ILE A 1 287 ? -3.666 -34.719 -6.84 1 98.69 287 ILE A C 1
ATOM 2219 O O . ILE A 1 287 ? -3.477 -35.719 -6.148 1 98.69 287 ILE A O 1
ATOM 2223 N N . VAL A 1 288 ? -4.617 -33.938 -6.637 1 98.44 288 VAL A N 1
ATOM 2224 C CA . VAL A 1 288 ? -5.719 -34.188 -5.711 1 98.44 288 VAL A CA 1
ATOM 2225 C C . VAL A 1 288 ? -6.992 -34.5 -6.496 1 98.44 288 VAL A C 1
ATOM 2227 O O . VAL A 1 288 ? -7.383 -33.719 -7.383 1 98.44 288 VAL A O 1
ATOM 2230 N N . THR A 1 289 ? -7.594 -35.594 -6.16 1 98.12 289 THR A N 1
ATOM 2231 C CA . THR A 1 289 ? -8.836 -35.969 -6.824 1 98.12 289 THR A CA 1
ATOM 2232 C C . THR A 1 289 ? -10.039 -35.344 -6.121 1 98.12 289 THR A C 1
ATOM 2234 O O . THR A 1 289 ? -10.172 -35.469 -4.898 1 98.12 289 THR A O 1
ATOM 2237 N N . VAL A 1 290 ? -10.844 -34.688 -6.844 1 98 290 VAL A N 1
ATOM 2238 C CA . VAL A 1 290 ? -12.062 -34.062 -6.344 1 98 290 VAL A CA 1
ATOM 2239 C C . VAL A 1 290 ? -13.273 -34.625 -7.078 1 98 290 VAL A C 1
ATOM 2241 O O . VAL A 1 290 ? -13.133 -35.25 -8.125 1 98 290 VAL A O 1
ATOM 2244 N N . LYS A 1 291 ? -14.5 -34.312 -6.594 1 97.75 291 LYS A N 1
ATOM 2245 C CA . LYS A 1 291 ? -15.695 -34.938 -7.137 1 97.75 291 LYS A CA 1
ATOM 2246 C C . LYS A 1 291 ? -16.344 -34.062 -8.203 1 97.75 291 LYS A C 1
ATOM 2248 O O . LYS A 1 291 ? -17.141 -34.531 -9.016 1 97.75 291 LYS A O 1
ATOM 2253 N N . SER A 1 292 ? -16.078 -32.719 -8.094 1 97.94 292 SER A N 1
ATOM 2254 C CA . SER A 1 292 ? -16.766 -31.797 -8.977 1 97.94 292 SER A CA 1
ATOM 2255 C C . SER A 1 292 ? -16.047 -30.469 -9.055 1 97.94 292 SER A C 1
ATOM 2257 O O . SER A 1 292 ? -15.109 -30.219 -8.289 1 97.94 292 SER A O 1
ATOM 2259 N N . PHE A 1 293 ? -16.5 -29.656 -10.055 1 98.56 293 PHE A N 1
ATOM 2260 C CA . PHE A 1 293 ? -16 -28.297 -10.164 1 98.56 293 PHE A CA 1
ATOM 2261 C C . PHE A 1 293 ? -16.266 -27.516 -8.883 1 98.56 293 PHE A C 1
ATOM 2263 O O . PHE A 1 293 ? -15.391 -26.781 -8.414 1 98.56 293 PHE A O 1
ATOM 2270 N N . ASP A 1 294 ? -17.406 -27.719 -8.289 1 98.69 294 ASP A N 1
ATOM 2271 C CA . ASP A 1 294 ? -17.766 -27.016 -7.055 1 98.69 294 ASP A CA 1
ATOM 2272 C C . ASP A 1 294 ? -16.797 -27.375 -5.926 1 98.69 294 ASP A C 1
ATOM 2274 O O . ASP A 1 294 ? -16.391 -26.5 -5.16 1 98.69 294 ASP A O 1
ATOM 2278 N N . GLU A 1 295 ? -16.484 -28.594 -5.867 1 98.44 295 GLU A N 1
ATOM 2279 C CA . GLU A 1 295 ? -15.539 -29.016 -4.84 1 98.44 295 GLU A CA 1
ATOM 2280 C C . GLU A 1 295 ? -14.164 -28.406 -5.078 1 98.44 295 GLU A C 1
ATOM 2282 O O . GLU A 1 295 ? -13.453 -28.062 -4.129 1 98.44 295 GLU A O 1
ATOM 2287 N N . SER A 1 296 ? -13.734 -28.312 -6.363 1 98.31 296 SER A N 1
ATOM 2288 C CA . SER A 1 296 ? -12.461 -27.672 -6.695 1 98.31 296 SER A CA 1
ATOM 2289 C C . SER A 1 296 ? -12.445 -26.203 -6.242 1 98.31 296 SER A C 1
ATOM 2291 O O . SER A 1 296 ? -11.461 -25.75 -5.66 1 98.31 296 SER A O 1
ATOM 2293 N N . VAL A 1 297 ? -13.484 -25.5 -6.535 1 98.69 297 VAL A N 1
ATOM 2294 C CA . VAL A 1 297 ? -13.594 -24.094 -6.172 1 98.69 297 VAL A CA 1
ATOM 2295 C C . VAL A 1 297 ? -13.57 -23.938 -4.652 1 98.69 297 VAL A C 1
ATOM 2297 O O . VAL A 1 297 ? -12.859 -23.094 -4.117 1 98.69 297 VAL A O 1
ATOM 2300 N N . GLU A 1 298 ? -14.312 -24.812 -3.979 1 98.25 298 GLU A N 1
ATOM 2301 C CA . GLU A 1 298 ? -14.32 -24.797 -2.518 1 98.25 298 GLU A CA 1
ATOM 2302 C C . GLU A 1 298 ? -12.93 -25.094 -1.957 1 98.25 298 GLU A C 1
ATOM 2304 O O . GLU A 1 298 ? -12.516 -24.5 -0.961 1 98.25 298 GLU A O 1
ATOM 2309 N N . TRP A 1 299 ? -12.281 -26.047 -2.615 1 97.62 299 TRP A N 1
ATOM 2310 C CA . TRP A 1 299 ? -10.914 -26.375 -2.217 1 97.62 299 TRP A CA 1
ATOM 2311 C C . TRP A 1 299 ? -10.016 -25.141 -2.256 1 97.62 299 TRP A C 1
ATOM 2313 O O . TRP A 1 299 ? -9.328 -24.844 -1.278 1 97.62 299 TRP A O 1
ATOM 2323 N N . VAL A 1 300 ? -10.016 -24.453 -3.324 1 98 300 VAL A N 1
ATOM 2324 C CA . VAL A 1 300 ? -9.18 -23.266 -3.498 1 98 300 VAL A CA 1
ATOM 2325 C C . VAL A 1 300 ? -9.547 -22.219 -2.451 1 98 300 VAL A C 1
ATOM 2327 O O . VAL A 1 300 ? -8.664 -21.609 -1.83 1 98 300 VAL A O 1
ATOM 2330 N N . ARG A 1 301 ? -10.812 -22.031 -2.152 1 97.31 301 ARG A N 1
ATOM 2331 C CA . ARG A 1 301 ? -11.305 -21.031 -1.217 1 97.31 301 ARG A CA 1
ATOM 2332 C C . ARG A 1 301 ? -10.891 -21.359 0.213 1 97.31 301 ARG A C 1
ATOM 2334 O O . ARG A 1 301 ? -10.789 -20.469 1.059 1 97.31 301 ARG A O 1
ATOM 2341 N N . SER A 1 302 ? -10.633 -22.609 0.431 1 96.06 302 SER A N 1
ATOM 2342 C CA . SER A 1 302 ? -10.359 -23.062 1.791 1 96.06 302 SER A CA 1
ATOM 2343 C C . SER A 1 302 ? -8.867 -23.031 2.096 1 96.06 302 SER A C 1
ATOM 2345 O O . SER A 1 302 ? -8.445 -23.344 3.207 1 96.06 302 SER A O 1
ATOM 2347 N N . HIS A 1 303 ? -8.078 -22.609 1.188 1 96.38 303 HIS A N 1
ATOM 2348 C CA . HIS A 1 303 ? -6.637 -22.5 1.37 1 96.38 303 HIS A CA 1
ATOM 2349 C C . HIS A 1 303 ? -6.184 -21.047 1.248 1 96.38 303 HIS A C 1
ATOM 2351 O O . HIS A 1 303 ? -6.977 -20.172 0.906 1 96.38 303 HIS A O 1
ATOM 2357 N N . GLU A 1 304 ? -4.93 -20.812 1.603 1 96.88 304 GLU A N 1
ATOM 2358 C CA . GLU A 1 304 ? -4.387 -19.453 1.448 1 96.88 304 GLU A CA 1
ATOM 2359 C C . GLU A 1 304 ? -4.48 -19 -0.002 1 96.88 304 GLU A C 1
ATOM 2361 O O . GLU A 1 304 ? -4.371 -19.797 -0.928 1 96.88 304 GLU A O 1
ATOM 2366 N N . LYS A 1 305 ? -4.684 -17.719 -0.204 1 97.88 305 LYS A N 1
ATOM 2367 C CA . LYS A 1 305 ? -4.766 -17.156 -1.55 1 97.88 305 LYS A CA 1
ATOM 2368 C C . LYS A 1 305 ? -3.453 -17.344 -2.305 1 97.88 305 LYS A C 1
ATOM 2370 O O . LYS A 1 305 ? -2.414 -16.828 -1.884 1 97.88 305 LYS A O 1
ATOM 2375 N N . PRO A 1 306 ? -3.504 -18.016 -3.389 1 98.31 306 PRO A N 1
ATOM 2376 C CA . PRO A 1 306 ? -2.27 -18.25 -4.141 1 98.31 306 PRO A CA 1
ATOM 2377 C C . PRO A 1 306 ? -1.859 -17.062 -4.992 1 98.31 306 PRO A C 1
ATOM 2379 O O . PRO A 1 306 ? -2.627 -16.094 -5.129 1 98.31 306 PRO A O 1
ATOM 2382 N N . LEU A 1 307 ? -0.621 -17.109 -5.535 1 98.56 307 LEU A N 1
ATOM 2383 C CA . LEU A 1 307 ? -0.141 -16.078 -6.441 1 98.56 307 LEU A CA 1
ATOM 2384 C C . LEU A 1 307 ? -0.803 -16.188 -7.809 1 98.56 307 LEU A C 1
ATOM 2386 O O . LEU A 1 307 ? -1.189 -15.188 -8.406 1 98.56 307 LEU A O 1
ATOM 2390 N N . GLY A 1 308 ? -0.877 -17.391 -8.273 1 98.62 308 GLY A N 1
ATOM 2391 C CA . GLY A 1 308 ? -1.57 -17.719 -9.508 1 98.62 308 GLY A CA 1
ATOM 2392 C C . GLY A 1 308 ? -2.59 -18.828 -9.352 1 98.62 308 GLY A C 1
ATOM 2393 O O . GLY A 1 308 ? -2.385 -19.766 -8.562 1 98.62 308 GLY A O 1
ATOM 2394 N N . ALA A 1 309 ? -3.682 -18.797 -10.07 1 98.88 309 ALA A N 1
ATOM 2395 C CA . ALA A 1 309 ? -4.688 -19.859 -10.156 1 98.88 309 ALA A CA 1
ATOM 2396 C C . ALA A 1 309 ? -5.043 -20.156 -11.609 1 98.88 309 ALA A C 1
ATOM 2398 O O . ALA A 1 309 ? -5.191 -19.234 -12.422 1 98.88 309 ALA A O 1
ATOM 2399 N N . TYR A 1 310 ? -5.215 -21.422 -11.945 1 98.94 310 TYR A N 1
ATOM 2400 C CA . TYR A 1 310 ? -5.344 -21.828 -13.344 1 98.94 310 TYR A CA 1
ATOM 2401 C C . TYR A 1 310 ? -6.504 -22.797 -13.523 1 98.94 310 TYR A C 1
ATOM 2403 O O . TYR A 1 310 ? -6.766 -23.625 -12.656 1 98.94 310 TYR A O 1
ATOM 2411 N N . LEU A 1 311 ? -7.16 -22.672 -14.656 1 98.94 311 LEU A N 1
ATOM 2412 C CA . LEU A 1 311 ? -8.289 -23.531 -14.992 1 98.94 311 LEU A CA 1
ATOM 2413 C C . LEU A 1 311 ? -8.234 -23.953 -16.453 1 98.94 311 LEU A C 1
ATOM 2415 O O . LEU A 1 311 ? -8.008 -23.125 -17.344 1 98.94 311 LEU A O 1
ATOM 2419 N N . PHE A 1 312 ? -8.367 -25.203 -16.688 1 98.94 312 PHE A N 1
ATOM 2420 C CA . PHE A 1 312 ? -8.578 -25.734 -18.047 1 98.94 312 PHE A CA 1
ATOM 2421 C C . PHE A 1 312 ? -10.008 -26.219 -18.219 1 98.94 312 PHE A C 1
ATOM 2423 O O . PHE A 1 312 ? -10.461 -27.125 -17.5 1 98.94 312 PHE A O 1
ATOM 2430 N N . THR A 1 313 ? -10.75 -25.656 -19.125 1 98.81 313 THR A N 1
ATOM 2431 C CA . THR A 1 313 ? -12.141 -25.984 -19.406 1 98.81 313 THR A CA 1
ATOM 2432 C C . THR A 1 313 ? -12.555 -25.438 -20.781 1 98.81 313 THR A C 1
ATOM 2434 O O . THR A 1 313 ? -11.867 -24.578 -21.344 1 98.81 313 THR A O 1
ATOM 2437 N N . LYS A 1 314 ? -13.578 -25.938 -21.328 1 98.06 314 LYS A N 1
ATOM 2438 C CA . LYS A 1 314 ? -14.211 -25.375 -22.516 1 98.06 314 LYS A CA 1
ATOM 2439 C C . LYS A 1 314 ? -15.523 -24.672 -22.156 1 98.06 314 LYS A C 1
ATOM 2441 O O . LYS A 1 314 ? -16.203 -24.125 -23.031 1 98.06 314 LYS A O 1
ATOM 2446 N N . ASP A 1 315 ? -15.859 -24.625 -20.859 1 97.62 315 ASP A N 1
ATOM 2447 C CA . ASP A 1 315 ? -17.109 -24.062 -20.375 1 97.62 315 ASP A CA 1
ATOM 2448 C C . ASP A 1 315 ? -16.922 -22.625 -19.906 1 97.62 315 ASP A C 1
ATOM 2450 O O . ASP A 1 315 ? -16.312 -22.375 -18.859 1 97.62 315 ASP A O 1
ATOM 2454 N N . PRO A 1 316 ? -17.531 -21.703 -20.609 1 96.62 316 PRO A N 1
ATOM 2455 C CA . PRO A 1 316 ? -17.359 -20.297 -20.234 1 96.62 316 PRO A CA 1
ATOM 2456 C C . PRO A 1 316 ? -17.938 -19.984 -18.844 1 96.62 316 PRO A C 1
ATOM 2458 O O . PRO A 1 316 ? -17.438 -19.109 -18.141 1 96.62 316 PRO A O 1
ATOM 2461 N N . GLU A 1 317 ? -18.906 -20.703 -18.453 1 96.56 317 GLU A N 1
ATOM 2462 C CA . GLU A 1 317 ? -19.484 -20.453 -17.141 1 96.56 317 GLU A CA 1
ATOM 2463 C C . GLU A 1 317 ? -18.562 -20.906 -16.031 1 96.56 317 GLU A C 1
ATOM 2465 O O . GLU A 1 317 ? -18.453 -20.25 -14.992 1 96.56 317 GLU A O 1
ATOM 2470 N N . LYS A 1 318 ? -17.891 -22.047 -16.203 1 97.69 318 LYS A N 1
ATOM 2471 C CA . LYS A 1 318 ? -16.891 -22.484 -15.227 1 97.69 318 LYS A CA 1
ATOM 2472 C C . LYS A 1 318 ? -15.75 -21.469 -15.125 1 97.69 318 LYS A C 1
ATOM 2474 O O . LYS A 1 318 ? -15.266 -21.188 -14.023 1 97.69 318 LYS A O 1
ATOM 2479 N N . ALA A 1 319 ? -15.352 -20.969 -16.266 1 98.12 319 ALA A N 1
ATOM 2480 C CA . ALA A 1 319 ? -14.297 -19.953 -16.266 1 98.12 319 ALA A CA 1
ATOM 2481 C C . ALA A 1 319 ? -14.734 -18.719 -15.484 1 98.12 319 ALA A C 1
ATOM 2483 O O . ALA A 1 319 ? -13.984 -18.203 -14.656 1 98.12 319 ALA A O 1
ATOM 2484 N N . ARG A 1 320 ? -15.93 -18.25 -15.773 1 97.06 320 ARG A N 1
ATOM 2485 C CA . ARG A 1 320 ? -16.469 -17.094 -15.07 1 97.06 320 ARG A CA 1
ATOM 2486 C C . ARG A 1 320 ? -16.484 -17.328 -13.562 1 97.06 320 ARG A C 1
ATOM 2488 O O . ARG A 1 320 ? -16.016 -16.484 -12.789 1 97.06 320 ARG A O 1
ATOM 2495 N N . ARG A 1 321 ? -17.047 -18.453 -13.156 1 97.19 321 ARG A N 1
ATOM 2496 C CA . ARG A 1 321 ? -17.172 -18.781 -11.734 1 97.19 321 ARG A CA 1
ATOM 2497 C C . ARG A 1 321 ? -15.789 -18.859 -11.078 1 97.19 321 ARG A C 1
ATOM 2499 O O . ARG A 1 321 ? -15.602 -18.375 -9.961 1 97.19 321 ARG A O 1
ATOM 2506 N N . PHE A 1 322 ? -14.859 -19.484 -11.789 1 98.31 322 PHE A N 1
ATOM 2507 C CA . PHE A 1 322 ? -13.508 -19.609 -11.258 1 98.31 322 PHE A CA 1
ATOM 2508 C C . PHE A 1 322 ? -12.898 -18.234 -10.984 1 98.31 322 PHE A C 1
ATOM 2510 O O . PHE A 1 322 ? -12.305 -18.016 -9.93 1 98.31 322 PHE A O 1
ATOM 2517 N N . ILE A 1 323 ? -13.055 -17.312 -11.875 1 98 323 ILE A N 1
ATOM 2518 C CA . ILE A 1 323 ? -12.492 -15.969 -11.789 1 98 323 ILE A CA 1
ATOM 2519 C C . ILE A 1 323 ? -13.156 -15.203 -10.648 1 98 323 ILE A C 1
ATOM 2521 O O . ILE A 1 323 ? -12.477 -14.523 -9.875 1 98 323 ILE A O 1
ATOM 2525 N N . VAL A 1 324 ? -14.469 -15.406 -10.414 1 96 324 VAL A N 1
ATOM 2526 C CA . VAL A 1 324 ? -15.211 -14.539 -9.508 1 96 324 VAL A CA 1
ATOM 2527 C C . VAL A 1 324 ? -15.305 -15.188 -8.133 1 96 324 VAL A C 1
ATOM 2529 O O . VAL A 1 324 ? -15.406 -14.492 -7.113 1 96 324 VAL A O 1
ATOM 2532 N N . GLU A 1 325 ? -15.18 -16.531 -8.086 1 97.25 325 GLU A N 1
ATOM 2533 C CA . GLU A 1 325 ? -15.461 -17.203 -6.824 1 97.25 325 GLU A CA 1
ATOM 2534 C C . GLU A 1 325 ? -14.164 -17.594 -6.109 1 97.25 325 GLU A C 1
ATOM 2536 O O . GLU A 1 325 ? -14.195 -18.062 -4.969 1 97.25 325 GLU A O 1
ATOM 2541 N N . THR A 1 326 ? -13.047 -17.438 -6.742 1 98.12 326 THR A N 1
ATOM 2542 C CA . THR A 1 326 ? -11.773 -17.703 -6.07 1 98.12 326 THR A CA 1
ATOM 2543 C C . THR A 1 326 ? -10.93 -16.438 -5.988 1 98.12 326 THR A C 1
ATOM 2545 O O . THR A 1 326 ? -11.188 -15.469 -6.707 1 98.12 326 THR A O 1
ATOM 2548 N N . SER A 1 327 ? -10.016 -16.422 -5.039 1 98.06 327 SER A N 1
ATOM 2549 C CA . SER A 1 327 ? -9.102 -15.305 -4.855 1 98.06 327 SER A CA 1
ATOM 2550 C C . SER A 1 327 ? -7.656 -15.711 -5.098 1 98.06 327 SER A C 1
ATOM 2552 O O . SER A 1 327 ? -7.211 -16.75 -4.598 1 98.06 327 SER A O 1
ATOM 2554 N N . SER A 1 328 ? -6.977 -14.93 -5.887 1 98.69 328 SER A N 1
ATOM 2555 C CA . SER A 1 328 ? -5.574 -15.156 -6.211 1 98.69 328 SER A CA 1
ATOM 2556 C C . SER A 1 328 ? -4.902 -13.883 -6.703 1 98.69 328 SER A C 1
ATOM 2558 O O . SER A 1 328 ? -5.578 -12.883 -6.969 1 98.69 328 SER A O 1
ATOM 2560 N N . GLY A 1 329 ? -3.578 -13.938 -6.766 1 98.56 329 GLY A N 1
ATOM 2561 C CA . GLY A 1 329 ? -2.871 -12.82 -7.379 1 98.56 329 GLY A CA 1
ATOM 2562 C C . GLY A 1 329 ? -3.258 -12.594 -8.828 1 98.56 329 GLY A C 1
ATOM 2563 O O . GLY A 1 329 ? -3.496 -11.453 -9.234 1 98.56 329 GLY A O 1
ATOM 2564 N N . GLY A 1 330 ? -3.324 -13.648 -9.609 1 98.62 330 GLY A N 1
ATOM 2565 C CA . GLY A 1 330 ? -3.775 -13.625 -10.992 1 98.62 330 GLY A CA 1
ATOM 2566 C C . GLY A 1 330 ? -4.398 -14.938 -11.43 1 98.62 330 GLY A C 1
ATOM 2567 O O . GLY A 1 330 ? -4.258 -15.961 -10.758 1 98.62 330 GLY A O 1
ATOM 2568 N N . VAL A 1 331 ? -5.094 -14.867 -12.562 1 98.75 331 VAL A N 1
ATOM 2569 C CA . VAL A 1 331 ? -5.785 -16.047 -13.07 1 98.75 331 VAL A CA 1
ATOM 2570 C C . VAL A 1 331 ? -5.457 -16.234 -14.547 1 98.75 331 VAL A C 1
ATOM 2572 O O . VAL A 1 331 ? -5.402 -15.273 -15.312 1 98.75 331 VAL A O 1
ATOM 2575 N N . THR A 1 332 ? -5.254 -17.453 -14.914 1 98.81 332 THR A N 1
ATOM 2576 C CA . THR A 1 332 ? -5.145 -17.844 -16.312 1 98.81 332 THR A CA 1
ATOM 2577 C C . THR A 1 332 ? -6.098 -18.984 -16.625 1 98.81 332 THR A C 1
ATOM 2579 O O . THR A 1 332 ? -6.125 -20 -15.906 1 98.81 332 THR A O 1
ATOM 2582 N N . VAL A 1 333 ? -6.859 -18.828 -17.656 1 98.75 333 VAL A N 1
ATOM 2583 C CA . VAL A 1 333 ? -7.746 -19.891 -18.125 1 98.75 333 VAL A CA 1
ATOM 2584 C C . VAL A 1 333 ? -7.199 -20.5 -19.406 1 98.75 333 VAL A C 1
ATOM 2586 O O . VAL A 1 333 ? -6.871 -19.781 -20.359 1 98.75 333 VAL A O 1
ATOM 2589 N N . ASN A 1 334 ? -7 -21.797 -19.406 1 98.69 334 ASN A N 1
ATOM 2590 C CA . ASN A 1 334 ? -6.512 -22.641 -20.484 1 98.69 334 ASN A CA 1
ATOM 2591 C C . ASN A 1 334 ? -5.035 -22.375 -20.781 1 98.69 334 ASN A C 1
ATOM 2593 O O . ASN A 1 334 ? -4.613 -22.406 -21.938 1 98.69 334 ASN A O 1
ATOM 2597 N N . ASP A 1 335 ? -4.363 -22.094 -19.766 1 98.5 335 ASP A N 1
ATOM 2598 C CA . ASP A 1 335 ? -2.91 -21.969 -19.703 1 98.5 335 ASP A CA 1
ATOM 2599 C C . ASP A 1 335 ? -2.424 -21.906 -18.25 1 98.5 335 ASP A C 1
ATOM 2601 O O . ASP A 1 335 ? -3.229 -21.953 -17.328 1 98.5 335 ASP A O 1
ATOM 2605 N N . VAL A 1 336 ? -1.156 -21.859 -18.078 1 98.19 336 VAL A N 1
ATOM 2606 C CA . VAL A 1 336 ? -0.579 -21.672 -16.75 1 98.19 336 VAL A CA 1
ATOM 2607 C C . VAL A 1 336 ? 0.506 -20.594 -16.812 1 98.19 336 VAL A C 1
ATOM 2609 O O . VAL A 1 336 ? 1.157 -20.422 -17.844 1 98.19 336 VAL A O 1
ATOM 2612 N N . MET A 1 337 ? 0.618 -19.766 -15.797 1 97.31 337 MET A N 1
ATOM 2613 C CA . MET A 1 337 ? 1.673 -18.797 -15.531 1 97.31 337 MET A CA 1
ATOM 2614 C C . MET A 1 337 ? 1.568 -17.609 -16.484 1 97.31 337 MET A C 1
ATOM 2616 O O . MET A 1 337 ? 2.1 -16.531 -16.203 1 97.31 337 MET A O 1
ATOM 2620 N N . SER A 1 338 ? 0.876 -17.719 -17.609 1 96.69 338 SER A N 1
ATOM 2621 C CA . SER A 1 338 ? 1.054 -16.859 -18.766 1 96.69 338 SER A CA 1
ATOM 2622 C C . SER A 1 338 ? 0.563 -15.438 -18.469 1 96.69 338 SER A C 1
ATOM 2624 O O . SER A 1 338 ? 1.015 -14.477 -19.094 1 96.69 338 SER A O 1
ATOM 2626 N N . HIS A 1 339 ? -0.358 -15.32 -17.547 1 96.88 339 HIS A N 1
ATOM 2627 C CA . HIS A 1 339 ? -0.785 -13.969 -17.172 1 96.88 339 HIS A CA 1
ATOM 2628 C C . HIS A 1 339 ? 0.388 -13.141 -16.656 1 96.88 339 HIS A C 1
ATOM 2630 O O . HIS A 1 339 ? 0.398 -11.922 -16.812 1 96.88 339 HIS A O 1
ATOM 2636 N N . SER A 1 340 ? 1.402 -13.766 -16.047 1 94.69 340 SER A N 1
ATOM 2637 C CA . SER A 1 340 ? 2.553 -13.094 -15.453 1 94.69 340 SER A CA 1
ATOM 2638 C C . SER A 1 340 ? 3.492 -12.547 -16.516 1 94.69 340 SER A C 1
ATOM 2640 O O . SER A 1 340 ? 4.383 -11.75 -16.219 1 94.69 340 SER A O 1
ATOM 2642 N N . PHE A 1 341 ? 3.246 -12.922 -17.75 1 91.56 341 PHE A N 1
ATOM 2643 C CA . PHE A 1 341 ? 4.129 -12.508 -18.828 1 91.56 341 PHE A CA 1
ATOM 2644 C C . PHE A 1 341 ? 3.412 -11.57 -19.781 1 91.56 341 PHE A C 1
ATOM 2646 O O . PHE A 1 341 ? 3.914 -11.281 -20.875 1 91.56 341 PHE A O 1
ATOM 2653 N N . VAL A 1 342 ? 2.229 -11.203 -19.438 1 94.56 342 VAL A N 1
ATOM 2654 C CA . VAL A 1 342 ? 1.505 -10.211 -20.219 1 94.56 342 VAL A CA 1
ATOM 2655 C C . VAL A 1 342 ? 1.938 -8.805 -19.797 1 94.56 342 VAL A C 1
ATOM 2657 O O . VAL A 1 342 ? 1.653 -8.375 -18.672 1 94.56 342 VAL A O 1
ATOM 2660 N N . GLU A 1 343 ? 2.52 -8.078 -20.625 1 90.62 343 GLU A N 1
ATOM 2661 C CA . GLU A 1 343 ? 3.207 -6.828 -20.312 1 90.62 343 GLU A CA 1
ATOM 2662 C C . GLU A 1 343 ? 2.225 -5.766 -19.828 1 90.62 343 GLU A C 1
ATOM 2664 O O . GLU A 1 343 ? 2.611 -4.824 -19.141 1 90.62 343 GLU A O 1
ATOM 2669 N N . THR A 1 344 ? 0.983 -5.875 -20.234 1 94.12 344 THR A N 1
ATOM 2670 C CA . THR A 1 344 ? 0.007 -4.84 -19.906 1 94.12 344 THR A CA 1
ATOM 2671 C C . THR A 1 344 ? -0.716 -5.176 -18.609 1 94.12 344 THR A C 1
ATOM 2673 O O . THR A 1 344 ? -1.596 -4.43 -18.172 1 94.12 344 THR A O 1
ATOM 2676 N N . LEU A 1 345 ? -0.394 -6.293 -18 1 96.44 345 LEU A N 1
ATOM 2677 C CA . LEU A 1 345 ? -0.979 -6.684 -16.719 1 96.44 345 LEU A CA 1
ATOM 2678 C C . LEU A 1 345 ? 0.018 -6.492 -15.578 1 96.44 345 LEU A C 1
ATOM 2680 O O . LEU A 1 345 ? 1.223 -6.676 -15.766 1 96.44 345 LEU A O 1
ATOM 2684 N N . PRO A 1 346 ? -0.485 -6.102 -14.414 1 96.12 346 PRO A N 1
ATOM 2685 C CA . PRO A 1 346 ? 0.381 -6.105 -13.234 1 96.12 346 PRO A CA 1
ATOM 2686 C C . PRO A 1 346 ? 0.691 -7.516 -12.734 1 96.12 346 PRO A C 1
ATOM 2688 O O . PRO A 1 346 ? 0.045 -8.477 -13.156 1 96.12 346 PRO A O 1
ATOM 2691 N N . PHE A 1 347 ? 1.732 -7.562 -11.992 1 96.81 347 PHE A N 1
ATOM 2692 C CA . PHE A 1 347 ? 2.102 -8.797 -11.305 1 96.81 347 PHE A CA 1
ATOM 2693 C C . PHE A 1 347 ? 2.141 -8.578 -9.797 1 96.81 347 PHE A C 1
ATOM 2695 O O . PHE A 1 347 ? 2.715 -7.594 -9.32 1 96.81 347 PHE A O 1
ATOM 2702 N N . GLY A 1 348 ? 1.492 -9.43 -9.07 1 96.75 348 GLY A N 1
ATOM 2703 C CA . GLY A 1 348 ? 1.487 -9.336 -7.621 1 96.75 348 GLY A CA 1
ATOM 2704 C C . GLY A 1 348 ? 0.537 -10.312 -6.961 1 96.75 348 GLY A C 1
ATOM 2705 O O . GLY A 1 348 ? -0.249 -10.977 -7.641 1 96.75 348 GLY A O 1
ATOM 2706 N N . GLY A 1 349 ? 0.676 -10.469 -5.652 1 97.75 349 GLY A N 1
ATOM 2707 C CA . GLY A 1 349 ? -0.164 -11.375 -4.887 1 97.75 349 GLY A CA 1
ATOM 2708 C C . GLY A 1 349 ? -1.197 -10.656 -4.039 1 97.75 349 GLY A C 1
ATOM 2709 O O . GLY A 1 349 ? -1.359 -9.445 -4.145 1 97.75 349 GLY A O 1
ATOM 2710 N N . VAL A 1 350 ? -1.937 -11.43 -3.328 1 98.25 350 VAL A N 1
ATOM 2711 C CA . VAL A 1 350 ? -2.955 -10.969 -2.389 1 98.25 350 VAL A CA 1
ATOM 2712 C C . VAL A 1 350 ? -3.004 -11.898 -1.182 1 98.25 350 VAL A C 1
ATOM 2714 O O . VAL A 1 350 ? -2.881 -13.117 -1.327 1 98.25 350 VAL A O 1
ATOM 2717 N N . GLY A 1 351 ? -3.135 -11.305 -0.002 1 97.5 351 GLY A N 1
ATOM 2718 C CA . GLY A 1 351 ? -3.08 -12.141 1.184 1 97.5 351 GLY A CA 1
ATOM 2719 C C . GLY A 1 351 ? -1.727 -12.797 1.389 1 97.5 351 GLY A C 1
ATOM 2720 O O . GLY A 1 351 ? -0.695 -12.125 1.375 1 97.5 351 GLY A O 1
ATOM 2721 N N . ASN A 1 352 ? -1.752 -14.047 1.509 1 97.5 352 ASN A N 1
ATOM 2722 C CA . ASN A 1 352 ? -0.533 -14.789 1.804 1 97.5 352 ASN A CA 1
ATOM 2723 C C . ASN A 1 352 ? 0.436 -14.773 0.625 1 97.5 352 ASN A C 1
ATOM 2725 O O . ASN A 1 352 ? 1.618 -15.078 0.783 1 97.5 352 ASN A O 1
ATOM 2729 N N . SER A 1 353 ? -0.087 -14.406 -0.536 1 98.19 353 SER A N 1
ATOM 2730 C CA . SER A 1 353 ? 0.775 -14.43 -1.713 1 98.19 353 SER A CA 1
ATOM 2731 C C . SER A 1 353 ? 1.379 -13.055 -1.984 1 98.19 353 SER A C 1
ATOM 2733 O O . SER A 1 353 ? 2.18 -12.891 -2.906 1 98.19 353 SER A O 1
ATOM 2735 N N . GLY A 1 354 ? 0.909 -12.047 -1.218 1 98.25 354 GLY A N 1
ATOM 2736 C CA . GLY A 1 354 ? 1.673 -10.82 -1.386 1 98.25 354 GLY A CA 1
ATOM 2737 C C . GLY A 1 354 ? 0.866 -9.57 -1.094 1 98.25 354 GLY A C 1
ATOM 2738 O O . GLY A 1 354 ? -0.316 -9.656 -0.752 1 98.25 354 GLY A O 1
ATOM 2739 N N . ILE A 1 355 ? 1.52 -8.414 -1.162 1 98.38 355 ILE A N 1
ATOM 2740 C CA . ILE A 1 355 ? 0.984 -7.066 -1.012 1 98.38 355 ILE A CA 1
ATOM 2741 C C . ILE A 1 355 ? 1.538 -6.164 -2.113 1 98.38 355 ILE A C 1
ATOM 2743 O O . ILE A 1 355 ? 2.756 -6.012 -2.244 1 98.38 355 ILE A O 1
ATOM 2747 N N . GLY A 1 356 ? 0.606 -5.574 -2.893 1 96.81 356 GLY A N 1
ATOM 2748 C CA . GLY A 1 356 ? 1.029 -4.645 -3.928 1 96.81 356 GLY A CA 1
ATOM 2749 C C . GLY A 1 356 ? 1.158 -5.293 -5.293 1 96.81 356 GLY A C 1
ATOM 2750 O O . GLY A 1 356 ? 0.747 -6.438 -5.484 1 96.81 356 GLY A O 1
ATOM 2751 N N . ARG A 1 357 ? 1.588 -4.539 -6.227 1 96.25 357 ARG A N 1
ATOM 2752 C CA . ARG A 1 357 ? 1.798 -4.957 -7.609 1 96.25 357 ARG A CA 1
ATOM 2753 C C . ARG A 1 357 ? 3.107 -4.402 -8.156 1 96.25 357 ARG A C 1
ATOM 2755 O O . ARG A 1 357 ? 3.568 -3.342 -7.727 1 96.25 357 ARG A O 1
ATOM 2762 N N . ILE A 1 358 ? 3.623 -5.113 -9.094 1 95.31 358 ILE A N 1
ATOM 2763 C CA . ILE A 1 358 ? 4.879 -4.668 -9.688 1 95.31 358 ILE A CA 1
ATOM 2764 C C . ILE A 1 358 ? 4.773 -4.699 -11.211 1 95.31 358 ILE A C 1
ATOM 2766 O O . ILE A 1 358 ? 3.682 -4.84 -11.758 1 95.31 358 ILE A O 1
ATOM 2770 N N . MET A 1 359 ? 5.875 -4.371 -11.859 1 91.56 359 MET A N 1
ATOM 2771 C CA . MET A 1 359 ? 6.07 -4.34 -13.305 1 91.56 359 MET A CA 1
ATOM 2772 C C . MET A 1 359 ? 5.625 -3.004 -13.891 1 91.56 359 MET A C 1
ATOM 2774 O O . MET A 1 359 ? 4.555 -2.5 -13.547 1 91.56 359 MET A O 1
ATOM 2778 N N . LYS A 1 360 ? 6.457 -2.389 -14.656 1 91.88 360 LYS A N 1
ATOM 2779 C CA . LYS A 1 360 ? 6.176 -1.182 -15.43 1 91.88 360 LYS A CA 1
ATOM 2780 C C . LYS A 1 360 ? 5.613 -0.078 -14.539 1 91.88 360 LYS A C 1
ATOM 2782 O O . LYS A 1 360 ? 6.199 0.253 -13.508 1 91.88 360 LYS A O 1
ATOM 2787 N N . LYS A 1 361 ? 4.457 0.542 -14.984 1 95.44 361 LYS A N 1
ATOM 2788 C CA . LYS A 1 361 ? 3.885 1.669 -14.25 1 95.44 361 LYS A CA 1
ATOM 2789 C C . LYS A 1 361 ? 3.385 1.235 -12.875 1 95.44 361 LYS A C 1
ATOM 2791 O O . LYS A 1 361 ? 3.463 2 -11.914 1 95.44 361 LYS A O 1
ATOM 2796 N N . TYR A 1 362 ? 2.947 -0.016 -12.812 1 95.56 362 TYR A N 1
ATOM 2797 C CA . TYR A 1 362 ? 2.455 -0.533 -11.539 1 95.56 362 TYR A CA 1
ATOM 2798 C C . TYR A 1 362 ? 3.58 -0.614 -10.516 1 95.56 362 TYR A C 1
ATOM 2800 O O . TYR A 1 362 ? 3.383 -0.291 -9.336 1 95.56 362 TYR A O 1
ATOM 2808 N N . GLY A 1 363 ? 4.75 -1.058 -10.992 1 96.25 363 GLY A N 1
ATOM 2809 C CA . GLY A 1 363 ? 5.914 -1.09 -10.117 1 96.25 363 GLY A CA 1
ATOM 2810 C C . GLY A 1 363 ? 6.406 0.292 -9.734 1 96.25 363 GLY A C 1
ATOM 2811 O O . GLY A 1 363 ? 6.703 0.547 -8.562 1 96.25 363 GLY A O 1
ATOM 2812 N N . PHE A 1 364 ? 6.441 1.215 -10.711 1 97.31 364 PHE A N 1
ATOM 2813 C CA . PHE A 1 364 ? 6.867 2.594 -10.508 1 97.31 364 PHE A CA 1
ATOM 2814 C C . PHE A 1 364 ? 6.039 3.264 -9.422 1 97.31 364 PHE A C 1
ATOM 2816 O O . PHE A 1 364 ? 6.578 3.949 -8.555 1 97.31 364 PHE A O 1
ATOM 2823 N N . ASP A 1 365 ? 4.789 3.004 -9.398 1 97.25 365 ASP A N 1
ATOM 2824 C CA . ASP A 1 365 ? 3.842 3.703 -8.531 1 97.25 365 ASP A CA 1
ATOM 2825 C C . ASP A 1 365 ? 4.082 3.369 -7.066 1 97.25 365 ASP A C 1
ATOM 2827 O O . ASP A 1 365 ? 3.66 4.113 -6.176 1 97.25 365 ASP A O 1
ATOM 2831 N N . ASN A 1 366 ? 4.766 2.248 -6.789 1 97.5 366 ASN A N 1
ATOM 2832 C CA . ASN A 1 366 ? 5.074 1.873 -5.414 1 97.5 366 ASN A CA 1
ATOM 2833 C C . ASN A 1 366 ? 6.09 2.826 -4.789 1 97.5 366 ASN A C 1
ATOM 2835 O O . ASN A 1 366 ? 6.223 2.881 -3.564 1 97.5 366 ASN A O 1
ATOM 2839 N N . PHE A 1 367 ? 6.797 3.58 -5.668 1 98.38 367 PHE A N 1
ATOM 2840 C CA . PHE A 1 367 ? 8 4.234 -5.164 1 98.38 367 PHE A CA 1
ATOM 2841 C C . PHE A 1 367 ? 7.883 5.746 -5.273 1 98.38 367 PHE A C 1
ATOM 2843 O O . PHE A 1 367 ? 8.883 6.461 -5.203 1 98.38 367 PHE A O 1
ATOM 2850 N N . VAL A 1 368 ? 6.629 6.188 -5.449 1 97.81 368 VAL A N 1
ATOM 2851 C CA . VAL A 1 368 ? 6.402 7.625 -5.535 1 97.81 368 VAL A CA 1
ATOM 2852 C C . VAL A 1 368 ? 5.203 8.016 -4.676 1 97.81 368 VAL A C 1
ATOM 2854 O O . VAL A 1 368 ? 4.277 7.219 -4.492 1 97.81 368 VAL A O 1
ATOM 2857 N N . HIS A 1 369 ? 5.297 9.141 -4.105 1 97.88 369 HIS A N 1
ATOM 2858 C CA . HIS A 1 369 ? 4.176 9.812 -3.459 1 97.88 369 HIS A CA 1
ATOM 2859 C C . HIS A 1 369 ? 3.514 10.812 -4.402 1 97.88 369 HIS A C 1
ATOM 2861 O O . HIS A 1 369 ? 4.172 11.719 -4.914 1 97.88 369 HIS A O 1
ATOM 2867 N N . GLU A 1 370 ? 2.279 10.531 -4.742 1 96.62 370 GLU A N 1
ATOM 2868 C CA . GLU A 1 370 ? 1.512 11.539 -5.473 1 96.62 370 GLU A CA 1
ATOM 2869 C C . GLU A 1 370 ? 1.009 12.633 -4.539 1 96.62 370 GLU A C 1
ATOM 2871 O O . GLU A 1 370 ? -0.1 12.547 -4.008 1 96.62 370 GLU A O 1
ATOM 2876 N N . LYS A 1 371 ? 1.778 13.633 -4.391 1 98.06 371 LYS A N 1
ATOM 2877 C CA . LYS A 1 371 ? 1.567 14.703 -3.424 1 98.06 371 LYS A CA 1
ATOM 2878 C C . LYS A 1 371 ? 0.492 15.672 -3.902 1 98.06 371 LYS A C 1
ATOM 2880 O O . LYS A 1 371 ? 0.646 16.312 -4.945 1 98.06 371 LYS A O 1
ATOM 2885 N N . PRO A 1 372 ? -0.639 15.766 -3.17 1 98.19 372 PRO A N 1
ATOM 2886 C CA . PRO A 1 372 ? -1.623 16.797 -3.531 1 98.19 372 PRO A CA 1
ATOM 2887 C C . PRO A 1 372 ? -1.131 18.203 -3.252 1 98.19 372 PRO A C 1
ATOM 2889 O O . PRO A 1 372 ? -0.589 18.484 -2.176 1 98.19 372 PRO A O 1
ATOM 2892 N N . VAL A 1 373 ? -1.338 19.078 -4.195 1 98.19 373 VAL A N 1
ATOM 2893 C CA . VAL A 1 373 ? -0.868 20.453 -4.09 1 98.19 373 VAL A CA 1
ATOM 2894 C C . VAL A 1 373 ? -1.996 21.422 -4.457 1 98.19 373 VAL A C 1
ATOM 2896 O O . VAL A 1 373 ? -2.643 21.266 -5.496 1 98.19 373 VAL A O 1
ATOM 2899 N N . LEU A 1 374 ? -2.258 22.328 -3.598 1 98.31 374 LEU A N 1
ATOM 2900 C CA . LEU A 1 374 ? -3.15 23.453 -3.855 1 98.31 374 LEU A CA 1
ATOM 2901 C C . LEU A 1 374 ? -2.393 24.781 -3.793 1 98.31 374 LEU A C 1
ATOM 2903 O O . LEU A 1 374 ? -1.733 25.078 -2.793 1 98.31 374 LEU A O 1
ATOM 2907 N N . ILE A 1 375 ? -2.416 25.562 -4.84 1 97.75 375 ILE A N 1
ATOM 2908 C CA . ILE A 1 375 ? -1.804 26.875 -4.902 1 97.75 375 ILE A CA 1
ATOM 2909 C C . ILE A 1 375 ? -2.885 27.938 -5.098 1 97.75 375 ILE A C 1
ATOM 2911 O O . ILE A 1 375 ? -3.658 27.875 -6.059 1 97.75 375 ILE A O 1
ATOM 2915 N N . ARG A 1 376 ? -2.869 28.922 -4.234 1 97.44 376 ARG A N 1
ATOM 2916 C CA . ARG A 1 376 ? -3.936 29.922 -4.242 1 97.44 376 ARG A CA 1
ATOM 2917 C C . ARG A 1 376 ? -3.426 31.266 -4.77 1 97.44 376 ARG A C 1
ATOM 2919 O O . ARG A 1 376 ? -2.225 31.438 -4.977 1 97.44 376 ARG A O 1
ATOM 2926 N N . ASN A 1 377 ? -4.355 32.188 -5.09 1 95.62 377 ASN A N 1
ATOM 2927 C CA . ASN A 1 377 ? -4.168 33.625 -5.309 1 95.62 377 ASN A CA 1
ATOM 2928 C C . ASN A 1 377 ? -3.402 33.875 -6.598 1 95.62 377 ASN A C 1
ATOM 2930 O O . ASN A 1 377 ? -2.629 34.844 -6.676 1 95.62 377 ASN A O 1
ATOM 2934 N N . GLY A 1 378 ? -3.467 32.969 -7.582 1 93.38 378 GLY A N 1
ATOM 2935 C CA . GLY A 1 378 ? -2.912 33.219 -8.906 1 93.38 378 GLY A CA 1
ATOM 2936 C C . GLY A 1 378 ? -1.429 32.906 -8.992 1 93.38 378 GLY A C 1
ATOM 2937 O O . GLY A 1 378 ? -0.83 33.031 -10.062 1 93.38 378 GLY A O 1
ATOM 2938 N N . LEU A 1 379 ? -0.833 32.469 -7.922 1 94.38 379 LEU A N 1
ATOM 2939 C CA . LEU A 1 379 ? 0.609 32.25 -7.867 1 94.38 379 LEU A CA 1
ATOM 2940 C C . LEU A 1 379 ? 1.028 31.109 -8.781 1 94.38 379 LEU A C 1
ATOM 2942 O O . LEU A 1 379 ? 2.16 31.078 -9.266 1 94.38 379 LEU A O 1
ATOM 2946 N N . GLY A 1 380 ? 0.138 30.203 -8.961 1 91.44 380 GLY A N 1
ATOM 2947 C CA . GLY A 1 380 ? 0.435 29.031 -9.758 1 91.44 380 GLY A CA 1
ATOM 2948 C C . GLY A 1 380 ? 0.841 29.359 -11.18 1 91.44 380 GLY A C 1
ATOM 2949 O O . GLY A 1 380 ? 1.607 28.625 -11.805 1 91.44 380 GLY A O 1
ATOM 2950 N N . LYS A 1 381 ? 0.325 30.453 -11.727 1 88.25 381 LYS A N 1
ATOM 2951 C CA . LYS A 1 381 ? 0.612 30.859 -13.094 1 88.25 381 LYS A CA 1
ATOM 2952 C C . LYS A 1 381 ? 2.09 31.203 -13.273 1 88.25 381 LYS A C 1
ATOM 2954 O O . LYS A 1 381 ? 2.629 31.094 -14.375 1 88.25 381 LYS A O 1
ATOM 2959 N N . GLY A 1 382 ? 2.643 31.453 -12.133 1 85.44 382 GLY A N 1
ATOM 2960 C CA . GLY A 1 382 ? 4.043 31.859 -12.18 1 85.44 382 GLY A CA 1
ATOM 2961 C C . GLY A 1 382 ? 5 30.703 -11.953 1 85.44 382 GLY A C 1
ATOM 2962 O O . GLY A 1 382 ? 6.215 30.875 -12.031 1 85.44 382 GLY A O 1
ATOM 2963 N N . ILE A 1 383 ? 4.414 29.578 -11.469 1 85.25 383 ILE A N 1
ATOM 2964 C CA . ILE A 1 383 ? 5.258 28.406 -11.219 1 85.25 383 ILE A CA 1
ATOM 2965 C C . ILE A 1 383 ? 5.562 27.703 -12.531 1 85.25 383 ILE A C 1
ATOM 2967 O O . ILE A 1 383 ? 4.656 27.422 -13.312 1 85.25 383 ILE A O 1
ATOM 2971 N N . ASN A 1 384 ? 6.508 28.062 -13.211 1 64.25 384 ASN A N 1
ATOM 2972 C CA . ASN A 1 384 ? 6.891 27.5 -14.5 1 64.25 384 ASN A CA 1
ATOM 2973 C C . ASN A 1 384 ? 6.652 26 -14.555 1 64.25 384 ASN A C 1
ATOM 2975 O O . ASN A 1 384 ? 6.66 25.328 -13.523 1 64.25 384 ASN A O 1
ATOM 2979 N N . GLY A 1 385 ? 5.938 25.359 -15.617 1 61.78 385 GLY A N 1
ATOM 2980 C CA . GLY A 1 385 ? 5.496 24.062 -16.109 1 61.78 385 GLY A CA 1
ATOM 2981 C C . GLY A 1 385 ? 6.289 22.906 -15.523 1 61.78 385 GLY A C 1
ATOM 2982 O O . GLY A 1 385 ? 6.039 21.75 -15.859 1 61.78 385 GLY A O 1
ATOM 2983 N N . ASN A 1 386 ? 7.242 23.219 -14.516 1 64.38 386 ASN A N 1
ATOM 2984 C CA . ASN A 1 386 ? 8.18 22.125 -14.266 1 64.38 386 ASN A CA 1
ATOM 2985 C C . ASN A 1 386 ? 8 21.547 -12.867 1 64.38 386 ASN A C 1
ATOM 2987 O O . ASN A 1 386 ? 8.984 21.281 -12.172 1 64.38 386 ASN A O 1
ATOM 2991 N N . LEU A 1 387 ? 6.699 21.406 -12.5 1 77.88 387 LEU A N 1
ATOM 2992 C CA . LEU A 1 387 ? 6.633 20.656 -11.258 1 77.88 387 LEU A CA 1
ATOM 2993 C C . LEU A 1 387 ? 6.75 19.156 -11.531 1 77.88 387 LEU A C 1
ATOM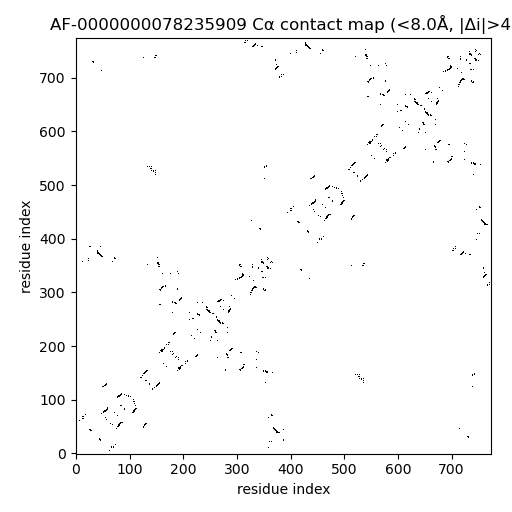 2995 O O . LEU A 1 387 ? 6.176 18.656 -12.5 1 77.88 387 LEU A O 1
ATOM 2999 N N . MET B 1 1 ? -31.453 22.359 10.805 1 33.94 1 MET B N 1
ATOM 3000 C CA . MET B 1 1 ? -30.125 22.562 11.367 1 33.94 1 MET B CA 1
ATOM 3001 C C . MET B 1 1 ? -29.047 22.141 10.367 1 33.94 1 MET B C 1
ATOM 3003 O O . MET B 1 1 ? -29.125 21.078 9.758 1 33.94 1 MET B O 1
ATOM 3007 N N . GLU B 1 2 ? -28.422 23.047 9.82 1 45.59 2 GLU B N 1
ATOM 3008 C CA . GLU B 1 2 ? -27.359 22.812 8.852 1 45.59 2 GLU B CA 1
ATOM 3009 C C . GLU B 1 2 ? -26.391 21.734 9.328 1 45.59 2 GLU B C 1
ATOM 3011 O O . GLU B 1 2 ? -26 21.719 10.5 1 45.59 2 GLU B O 1
ATOM 3016 N N . PRO B 1 3 ? -26.359 20.641 8.641 1 53.12 3 PRO B N 1
ATOM 3017 C CA . PRO B 1 3 ? -25.438 19.609 9.086 1 53.12 3 PRO B CA 1
ATOM 3018 C C . PRO B 1 3 ? -24.047 20.156 9.43 1 53.12 3 PRO B C 1
ATOM 3020 O O . PRO B 1 3 ? -23.625 21.141 8.844 1 53.12 3 PRO B O 1
ATOM 3023 N N . THR B 1 4 ? -23.562 19.703 10.508 1 76.62 4 THR B N 1
ATOM 3024 C CA . THR B 1 4 ? -22.203 20.016 10.906 1 76.62 4 THR B CA 1
ATOM 3025 C C . THR B 1 4 ? -21.219 19.656 9.797 1 76.62 4 THR B C 1
ATOM 3027 O O . THR B 1 4 ? -21.578 18.984 8.836 1 76.62 4 THR B O 1
ATOM 3030 N N . PHE B 1 5 ? -20.172 20.344 9.719 1 80.12 5 PHE B N 1
ATOM 3031 C CA . PHE B 1 5 ? -19.047 20.094 8.812 1 80.12 5 PHE B CA 1
ATOM 3032 C C . PHE B 1 5 ? -18.812 18.609 8.641 1 80.12 5 PHE B C 1
ATOM 3034 O O . PHE B 1 5 ? -18.75 18.109 7.512 1 80.12 5 PHE B O 1
ATOM 3041 N N . GLU B 1 6 ? -18.906 17.891 9.656 1 87.31 6 GLU B N 1
ATOM 3042 C CA . GLU B 1 6 ? -18.594 16.453 9.648 1 87.31 6 GLU B CA 1
ATOM 3043 C C . GLU B 1 6 ? -19.656 15.664 8.906 1 87.31 6 GLU B C 1
ATOM 3045 O O . GLU B 1 6 ? -19.344 14.789 8.102 1 87.31 6 GLU B O 1
ATOM 3050 N N . VAL B 1 7 ? -20.891 15.961 9.148 1 91.12 7 VAL B N 1
ATOM 3051 C CA . VAL B 1 7 ? -22 15.242 8.523 1 91.12 7 VAL B CA 1
ATOM 3052 C C . VAL B 1 7 ? -22.016 15.523 7.023 1 91.12 7 VAL B C 1
ATOM 3054 O O . VAL B 1 7 ? -22.203 14.617 6.215 1 91.12 7 VAL B O 1
ATOM 3057 N N . THR B 1 8 ? -21.781 16.766 6.707 1 90 8 THR B N 1
ATOM 3058 C CA . THR B 1 8 ? -21.781 17.156 5.301 1 90 8 THR B CA 1
ATOM 3059 C C . THR B 1 8 ? -20.734 16.391 4.516 1 90 8 THR B C 1
ATOM 3061 O O . THR B 1 8 ? -21.016 15.836 3.455 1 90 8 THR B O 1
ATOM 3064 N N . TRP B 1 9 ? -19.594 16.328 5.039 1 89.56 9 TRP B N 1
ATOM 3065 C CA . TRP B 1 9 ? -18.5 15.656 4.34 1 89.56 9 TRP B CA 1
ATOM 3066 C C . TRP B 1 9 ? -18.719 14.148 4.289 1 89.56 9 TRP B C 1
ATOM 3068 O O . TRP B 1 9 ? -18.422 13.508 3.275 1 89.56 9 TRP B O 1
ATOM 3078 N N . ALA B 1 10 ? -19.234 13.586 5.328 1 92.88 10 ALA B N 1
ATOM 3079 C CA . ALA B 1 10 ? -19.531 12.156 5.355 1 92.88 10 ALA B CA 1
ATOM 3080 C C . ALA B 1 10 ? -20.578 11.797 4.309 1 92.88 10 ALA B C 1
ATOM 3082 O O . ALA B 1 10 ? -20.438 10.805 3.596 1 92.88 10 ALA B O 1
ATOM 3083 N N . LEU B 1 11 ? -21.578 12.672 4.188 1 93.5 11 LEU B N 1
ATOM 3084 C CA . LEU B 1 11 ? -22.625 12.43 3.213 1 93.5 11 LEU B CA 1
ATOM 3085 C C . LEU B 1 11 ? -22.094 12.523 1.791 1 93.5 11 LEU B C 1
ATOM 3087 O O . LEU B 1 11 ? -22.5 11.773 0.91 1 93.5 11 LEU B O 1
ATOM 3091 N N . LYS B 1 12 ? -21.188 13.422 1.626 1 90.56 12 LYS B N 1
ATOM 3092 C CA . LYS B 1 12 ? -20.562 13.555 0.308 1 90.56 12 LYS B CA 1
ATOM 3093 C C . LYS B 1 12 ? -19.812 12.289 -0.078 1 90.56 12 LYS B C 1
ATOM 3095 O O . LYS B 1 12 ? -19.875 11.844 -1.225 1 90.56 12 LYS B O 1
ATOM 3100 N N . GLU B 1 13 ? -19.109 11.742 0.831 1 91.81 13 GLU B N 1
ATOM 3101 C CA . GLU B 1 13 ? -18.375 10.5 0.581 1 91.81 13 GLU B CA 1
ATOM 3102 C C . GLU B 1 13 ? -19.344 9.359 0.256 1 91.81 13 GLU B C 1
ATOM 3104 O O . GLU B 1 13 ? -19.078 8.57 -0.655 1 91.81 13 GLU B O 1
ATOM 3109 N N . LEU B 1 14 ? -20.422 9.305 1.013 1 94.38 14 LEU B N 1
ATOM 3110 C CA . LEU B 1 14 ? -21.422 8.281 0.782 1 94.38 14 LEU B CA 1
ATOM 3111 C C . LEU B 1 14 ? -22.031 8.422 -0.607 1 94.38 14 LEU B C 1
ATOM 3113 O O . LEU B 1 14 ? -22.156 7.438 -1.341 1 94.38 14 LEU B O 1
ATOM 3117 N N . ASP B 1 15 ? -22.359 9.633 -0.941 1 94.75 15 ASP B N 1
ATOM 3118 C CA . ASP B 1 15 ? -22.984 9.898 -2.234 1 94.75 15 ASP B CA 1
ATOM 3119 C C . ASP B 1 15 ? -22.031 9.555 -3.383 1 94.75 15 ASP B C 1
ATOM 3121 O O . ASP B 1 15 ? -22.453 8.969 -4.383 1 94.75 15 ASP B O 1
ATOM 3125 N N . GLU B 1 16 ? -20.812 9.922 -3.246 1 92.81 16 GLU B N 1
ATOM 3126 C CA . GLU B 1 16 ? -19.812 9.617 -4.258 1 92.81 16 GLU B CA 1
ATOM 3127 C C . GLU B 1 16 ? -19.672 8.109 -4.461 1 92.81 16 GLU B C 1
ATOM 3129 O O . GLU B 1 16 ? -19.594 7.633 -5.598 1 92.81 16 GLU B O 1
ATOM 3134 N N . GLY B 1 17 ? -19.609 7.375 -3.422 1 93.31 17 GLY B N 1
ATOM 3135 C CA . GLY B 1 17 ? -19.531 5.926 -3.506 1 93.31 17 GLY B CA 1
ATOM 3136 C C . GLY B 1 17 ? -20.719 5.309 -4.211 1 93.31 17 GLY B C 1
ATOM 3137 O O . GLY B 1 17 ? -20.562 4.422 -5.055 1 93.31 17 GLY B O 1
ATOM 3138 N N . LEU B 1 18 ? -21.875 5.781 -3.865 1 95.94 18 LEU B N 1
ATOM 3139 C CA . LEU B 1 18 ? -23.094 5.262 -4.465 1 95.94 18 LEU B CA 1
ATOM 3140 C C . LEU B 1 18 ? -23.156 5.59 -5.953 1 95.94 18 LEU B C 1
ATOM 3142 O O . LEU B 1 18 ? -23.547 4.746 -6.766 1 95.94 18 LEU B O 1
ATOM 3146 N N . GLU B 1 19 ? -22.75 6.777 -6.203 1 96.25 19 GLU B N 1
ATOM 3147 C CA . GLU B 1 19 ? -22.812 7.25 -7.586 1 96.25 19 GLU B CA 1
ATOM 3148 C C . GLU B 1 19 ? -21.875 6.441 -8.477 1 96.25 19 GLU B C 1
ATOM 3150 O O . GLU B 1 19 ? -22.188 6.188 -9.648 1 96.25 19 GLU B O 1
ATOM 3155 N N . HIS B 1 20 ? -20.75 6.043 -7.949 1 96.44 20 HIS B N 1
ATOM 3156 C CA . HIS B 1 20 ? -19.734 5.426 -8.789 1 96.44 20 HIS B CA 1
ATOM 3157 C C . HIS B 1 20 ? -19.609 3.936 -8.492 1 96.44 20 HIS B C 1
ATOM 3159 O O . HIS B 1 20 ? -18.641 3.297 -8.914 1 96.44 20 HIS B O 1
ATOM 3165 N N . LEU B 1 21 ? -20.516 3.383 -7.82 1 96.5 21 LEU B N 1
ATOM 3166 C CA . LEU B 1 21 ? -20.453 2.002 -7.352 1 96.5 21 LEU B CA 1
ATOM 3167 C C . LEU B 1 21 ? -20.188 1.046 -8.508 1 96.5 21 LEU B C 1
ATOM 3169 O O . LEU B 1 21 ? -19.234 0.265 -8.461 1 96.5 21 LEU B O 1
ATOM 3173 N N . GLU B 1 22 ? -20.938 1.093 -9.547 1 95.62 22 GLU B N 1
ATOM 3174 C CA . GLU B 1 22 ? -20.797 0.193 -10.688 1 95.62 22 GLU B CA 1
ATOM 3175 C C . GLU B 1 22 ? -19.5 0.469 -11.445 1 95.62 22 GLU B C 1
ATOM 3177 O O . GLU B 1 22 ? -18.766 -0.46 -11.797 1 95.62 22 GLU B O 1
ATOM 3182 N N . GLU B 1 23 ? -19.234 1.705 -11.594 1 96.19 23 GLU B N 1
ATOM 3183 C CA . GLU B 1 23 ? -18.062 2.109 -12.359 1 96.19 23 GLU B CA 1
ATOM 3184 C C . GLU B 1 23 ? -16.766 1.65 -11.68 1 96.19 23 GLU B C 1
ATOM 3186 O O . GLU B 1 23 ? -15.891 1.076 -12.32 1 96.19 23 GLU B O 1
ATOM 3191 N N . TRP B 1 24 ? -16.641 1.909 -10.383 1 96.5 24 TRP B N 1
ATOM 3192 C CA . TRP B 1 24 ? -15.406 1.609 -9.656 1 96.5 24 TRP B CA 1
ATOM 3193 C C . TRP B 1 24 ? -15.18 0.104 -9.57 1 96.5 24 TRP B C 1
ATOM 3195 O O . TRP B 1 24 ? -14.031 -0.352 -9.492 1 96.5 24 TRP B O 1
ATOM 3205 N N . ASN B 1 25 ? -16.234 -0.724 -9.711 1 96.44 25 ASN B N 1
ATOM 3206 C CA . ASN B 1 25 ? -16.125 -2.17 -9.555 1 96.44 25 ASN B CA 1
ATOM 3207 C C . ASN B 1 25 ? -16.078 -2.875 -10.906 1 96.44 25 ASN B C 1
ATOM 3209 O O . ASN B 1 25 ? -15.906 -4.094 -10.977 1 96.44 25 ASN B O 1
ATOM 3213 N N . ALA B 1 26 ? -16.219 -2.148 -11.953 1 95.5 26 ALA B N 1
ATOM 3214 C CA . ALA B 1 26 ? -16.234 -2.742 -13.289 1 95.5 26 ALA B CA 1
ATOM 3215 C C . ALA B 1 26 ? -14.859 -3.293 -13.664 1 95.5 26 ALA B C 1
ATOM 3217 O O . ALA B 1 26 ? -13.828 -2.705 -13.312 1 95.5 26 ALA B O 1
ATOM 3218 N N . SER B 1 27 ? -14.828 -4.395 -14.359 1 95 27 SER B N 1
ATOM 3219 C CA . SER B 1 27 ? -13.586 -4.895 -14.93 1 95 27 SER B CA 1
ATOM 3220 C C . SER B 1 27 ? -13.039 -3.939 -15.984 1 95 27 SER B C 1
ATOM 3222 O O . SER B 1 27 ? -13.789 -3.158 -16.578 1 95 27 SER B O 1
ATOM 3224 N N . ILE B 1 28 ? -11.773 -4.008 -16.141 1 94.19 28 ILE B N 1
ATOM 3225 C CA . ILE B 1 28 ? -11.094 -3.133 -17.094 1 94.19 28 ILE B CA 1
ATOM 3226 C C . ILE B 1 28 ? -10.383 -3.971 -18.156 1 94.19 28 ILE B C 1
ATOM 3228 O O . ILE B 1 28 ? -9.516 -4.785 -17.828 1 94.19 28 ILE B O 1
ATOM 3232 N N . LYS B 1 29 ? -10.742 -3.805 -19.375 1 92.44 29 LYS B N 1
ATOM 3233 C CA . LYS B 1 29 ? -9.977 -4.414 -20.453 1 92.44 29 LYS B CA 1
ATOM 3234 C C . LYS B 1 29 ? -8.68 -3.645 -20.703 1 92.44 29 LYS B C 1
ATOM 3236 O O . LYS B 1 29 ? -8.688 -2.416 -20.797 1 92.44 29 LYS B O 1
ATOM 3241 N N . VAL B 1 30 ? -7.645 -4.305 -20.719 1 92.69 30 VAL B N 1
ATOM 3242 C CA . VAL B 1 30 ? -6.363 -3.666 -21 1 92.69 30 VAL B CA 1
ATOM 3243 C C . VAL B 1 30 ? -5.914 -4.016 -22.422 1 92.69 30 VAL B C 1
ATOM 3245 O O . VAL B 1 30 ? -6.477 -4.914 -23.047 1 92.69 30 VAL B O 1
ATOM 3248 N N . ALA B 1 31 ? -4.934 -3.344 -22.922 1 92.44 31 ALA B N 1
ATOM 3249 C CA . ALA B 1 31 ? -4.434 -3.59 -24.266 1 92.44 31 ALA B CA 1
ATOM 3250 C C . ALA B 1 31 ? -3.811 -4.977 -24.375 1 92.44 31 ALA B C 1
ATOM 3252 O O . ALA B 1 31 ? -3.09 -5.414 -23.469 1 92.44 31 ALA B O 1
ATOM 3253 N N . LYS B 1 32 ? -4.16 -5.641 -25.422 1 93.19 32 LYS B N 1
ATOM 3254 C CA . LYS B 1 32 ? -3.551 -6.941 -25.688 1 93.19 32 LYS B CA 1
ATOM 3255 C C . LYS B 1 32 ? -2.195 -6.781 -26.375 1 93.19 32 LYS B C 1
ATOM 3257 O O . LYS B 1 32 ? -2.094 -6.148 -27.422 1 93.19 32 LYS B O 1
ATOM 3262 N N . PRO B 1 33 ? -1.202 -7.301 -25.734 1 92.19 33 PRO B N 1
ATOM 3263 C CA . PRO B 1 33 ? 0.075 -7.254 -26.453 1 92.19 33 PRO B CA 1
ATOM 3264 C C . PRO B 1 33 ? 0.081 -8.117 -27.703 1 92.19 33 PRO B C 1
ATOM 3266 O O . PRO B 1 33 ? -0.749 -9.023 -27.844 1 92.19 33 PRO B O 1
ATOM 3269 N N . PRO B 1 34 ? 1.03 -7.945 -28.641 1 91.38 34 PRO B N 1
ATOM 3270 C CA . PRO B 1 34 ? 1.062 -8.656 -29.922 1 91.38 34 PRO B CA 1
ATOM 3271 C C . PRO B 1 34 ? 1.347 -10.148 -29.75 1 91.38 34 PRO B C 1
ATOM 3273 O O . PRO B 1 34 ? 1.086 -10.938 -30.656 1 91.38 34 PRO B O 1
ATOM 3276 N N . THR B 1 35 ? 1.882 -10.492 -28.656 1 89.62 35 THR B N 1
ATOM 3277 C CA . THR B 1 35 ? 2.203 -11.891 -28.406 1 89.62 35 THR B CA 1
ATOM 3278 C C . THR B 1 35 ? 0.934 -12.711 -28.188 1 89.62 35 THR B C 1
ATOM 3280 O O . THR B 1 35 ? 0.957 -13.938 -28.25 1 89.62 35 THR B O 1
ATOM 3283 N N . LEU B 1 36 ? -0.223 -12.109 -27.891 1 95 36 LEU B N 1
ATOM 3284 C CA . LEU B 1 36 ? -1.498 -12.781 -27.656 1 95 36 LEU B CA 1
ATOM 3285 C C . LEU B 1 36 ? -2.363 -12.758 -28.906 1 95 36 LEU B C 1
ATOM 3287 O O . LEU B 1 36 ? -2.27 -11.828 -29.719 1 95 36 LEU B O 1
ATOM 3291 N N . ASP B 1 37 ? -3.156 -13.773 -29.062 1 95.44 37 ASP B N 1
ATOM 3292 C CA . ASP B 1 37 ? -4.098 -13.828 -30.172 1 95.44 37 ASP B CA 1
ATOM 3293 C C . ASP B 1 37 ? -5.195 -12.773 -30.016 1 95.44 37 ASP B C 1
ATOM 3295 O O . ASP B 1 37 ? -5.938 -12.781 -29.047 1 95.44 37 ASP B O 1
ATOM 3299 N N . ALA B 1 38 ? -5.348 -11.938 -31 1 91.94 38 ALA B N 1
ATOM 3300 C CA . ALA B 1 38 ? -6.266 -10.805 -30.938 1 91.94 38 ALA B CA 1
ATOM 3301 C C . ALA B 1 38 ? -7.715 -11.273 -30.844 1 91.94 38 ALA B C 1
ATOM 3303 O O . ALA B 1 38 ? -8.539 -10.633 -30.188 1 91.94 38 ALA B O 1
ATOM 3304 N N . ASP B 1 39 ? -8.008 -12.414 -31.438 1 92.5 39 ASP B N 1
ATOM 3305 C CA . ASP B 1 39 ? -9.391 -12.875 -31.531 1 92.5 39 ASP B CA 1
ATOM 3306 C C . ASP B 1 39 ? -9.695 -13.93 -30.469 1 92.5 39 ASP B C 1
ATOM 3308 O O . ASP B 1 39 ? -10.852 -14.102 -30.062 1 92.5 39 ASP B O 1
ATOM 3312 N N . LYS B 1 40 ? -8.672 -14.594 -29.953 1 95.25 40 LYS B N 1
ATOM 3313 C CA . LYS B 1 40 ? -8.93 -15.773 -29.141 1 95.25 40 LYS B CA 1
ATOM 3314 C C . LYS B 1 40 ? -8.547 -15.523 -27.672 1 95.25 40 LYS B C 1
ATOM 3316 O O . LYS B 1 40 ? -8.984 -16.234 -26.781 1 95.25 40 LYS B O 1
ATOM 3321 N N . ASP B 1 41 ? -7.68 -14.586 -27.438 1 96.31 41 ASP B N 1
ATOM 3322 C CA . ASP B 1 41 ? -7.223 -14.328 -26.078 1 96.31 41 ASP B CA 1
ATOM 3323 C C . ASP B 1 41 ? -7.859 -13.055 -25.531 1 96.31 41 ASP B C 1
ATOM 3325 O O . ASP B 1 41 ? -8.148 -12.125 -26.281 1 96.31 41 ASP B O 1
ATOM 3329 N N . GLU B 1 42 ? -8.172 -13.047 -24.281 1 94.75 42 GLU B N 1
ATOM 3330 C CA . GLU B 1 42 ? -8.672 -11.875 -23.562 1 94.75 42 GLU B CA 1
ATOM 3331 C C . GLU B 1 42 ? -7.84 -11.586 -22.328 1 94.75 42 GLU B C 1
ATOM 3333 O O . GLU B 1 42 ? -7.441 -12.508 -21.609 1 94.75 42 GLU B O 1
ATOM 3338 N N . VAL B 1 43 ? -7.543 -10.328 -22.125 1 96 43 VAL B N 1
ATOM 3339 C CA . VAL B 1 43 ? -6.828 -9.875 -20.938 1 96 43 VAL B CA 1
ATOM 3340 C C . VAL B 1 43 ? -7.605 -8.742 -20.266 1 96 43 VAL B C 1
ATOM 3342 O O . VAL B 1 43 ? -8.109 -7.848 -20.938 1 96 43 VAL B O 1
ATOM 3345 N N . MET B 1 44 ? -7.734 -8.789 -18.984 1 95.81 44 MET B N 1
ATOM 3346 C CA . MET B 1 44 ? -8.469 -7.762 -18.25 1 95.81 44 MET B CA 1
ATOM 3347 C C . MET B 1 44 ? -8.055 -7.734 -16.781 1 95.81 44 MET B C 1
ATOM 3349 O O . MET B 1 44 ? -7.367 -8.641 -16.312 1 95.81 44 MET B O 1
ATOM 3353 N N . LEU B 1 45 ? -8.414 -6.699 -16.125 1 96.81 45 LEU B N 1
ATOM 3354 C CA . LEU B 1 45 ? -8.344 -6.578 -14.68 1 96.81 45 LEU B CA 1
ATOM 3355 C C . LEU B 1 45 ? -9.734 -6.715 -14.055 1 96.81 45 LEU B C 1
ATOM 3357 O O . LEU B 1 45 ? -10.664 -6.012 -14.445 1 96.81 45 LEU B O 1
ATOM 3361 N N . VAL B 1 46 ? -9.852 -7.629 -13.18 1 97.19 46 VAL B N 1
ATOM 3362 C CA . VAL B 1 46 ? -11.109 -7.82 -12.461 1 97.19 46 VAL B CA 1
ATOM 3363 C C . VAL B 1 46 ? -10.969 -7.312 -11.031 1 97.19 46 VAL B C 1
ATOM 3365 O O . VAL B 1 46 ? -10.008 -7.656 -10.336 1 97.19 46 VAL B O 1
ATOM 3368 N N . LYS B 1 47 ? -11.938 -6.496 -10.625 1 96.75 47 LYS B N 1
ATOM 3369 C CA . LYS B 1 47 ? -11.914 -5.969 -9.266 1 96.75 47 LYS B CA 1
ATOM 3370 C C . LYS B 1 47 ? -12.469 -6.98 -8.266 1 96.75 47 LYS B C 1
ATOM 3372 O O . LYS B 1 47 ? -13.586 -7.473 -8.438 1 96.75 47 LYS B O 1
ATOM 3377 N N . GLU B 1 48 ? -11.68 -7.277 -7.332 1 97.25 48 GLU B N 1
ATOM 3378 C CA . GLU B 1 48 ? -12.078 -8.227 -6.301 1 97.25 48 GLU B CA 1
ATOM 3379 C C . GLU B 1 48 ? -11.938 -7.629 -4.906 1 97.25 48 GLU B C 1
ATOM 3381 O O . GLU B 1 48 ? -10.891 -7.062 -4.574 1 97.25 48 GLU B O 1
ATOM 3386 N N . PRO B 1 49 ? -13.039 -7.742 -4.07 1 97.94 49 PRO B N 1
ATOM 3387 C CA . PRO B 1 49 ? -12.844 -7.309 -2.684 1 97.94 49 PRO B CA 1
ATOM 3388 C C . PRO B 1 49 ? -11.719 -8.07 -1.984 1 97.94 49 PRO B C 1
ATOM 3390 O O . PRO B 1 49 ? -11.445 -9.227 -2.322 1 97.94 49 PRO B O 1
ATOM 3393 N N . LEU B 1 50 ? -11.117 -7.441 -1.032 1 98.38 50 LEU B N 1
ATOM 3394 C CA . LEU B 1 50 ? -10.047 -8.086 -0.284 1 98.38 50 LEU B CA 1
ATOM 3395 C C . LEU B 1 50 ? -10.609 -9.102 0.708 1 98.38 50 LEU B C 1
ATOM 3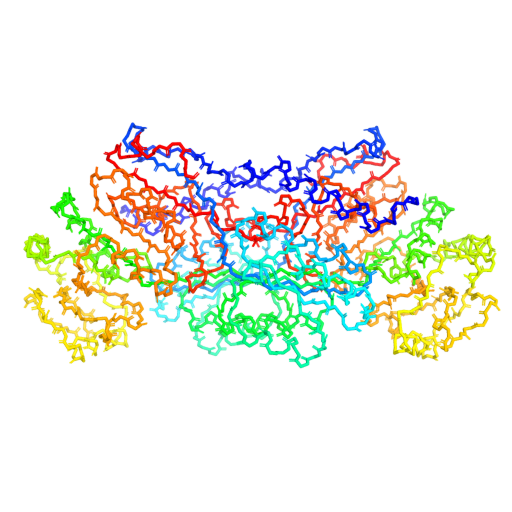397 O O . LEU B 1 50 ? -9.969 -10.117 0.999 1 98.38 50 LEU B O 1
ATOM 3401 N N . GLY B 1 51 ? -11.727 -8.867 1.296 1 98.12 51 GLY B N 1
ATOM 3402 C CA . GLY B 1 51 ? -12.344 -9.734 2.279 1 98.12 51 GLY B CA 1
ATOM 3403 C C . GLY B 1 51 ? -12.883 -8.984 3.484 1 98.12 51 GLY B C 1
ATOM 3404 O O . GLY B 1 51 ? -13.758 -8.133 3.348 1 98.12 51 GLY B O 1
ATOM 3405 N N . MET B 1 52 ? -12.359 -9.242 4.664 1 98.56 52 MET B N 1
ATOM 3406 C CA . MET B 1 52 ? -12.758 -8.594 5.91 1 98.56 52 MET B CA 1
ATOM 3407 C C . MET B 1 52 ? -11.812 -7.441 6.242 1 98.56 52 MET B C 1
ATOM 3409 O O . MET B 1 52 ? -10.594 -7.637 6.328 1 98.56 52 MET B O 1
ATOM 3413 N N . VAL B 1 53 ? -12.383 -6.266 6.48 1 98.88 53 VAL B N 1
ATOM 3414 C CA . VAL B 1 53 ? -11.594 -5.062 6.707 1 98.88 53 VAL B CA 1
ATOM 3415 C C . VAL B 1 53 ? -11.836 -4.539 8.117 1 98.88 53 VAL B C 1
ATOM 3417 O O . VAL B 1 53 ? -12.977 -4.512 8.594 1 98.88 53 VAL B O 1
ATOM 3420 N N . LEU B 1 54 ? -10.758 -4.211 8.797 1 98.94 54 LEU B N 1
ATOM 3421 C CA . LEU B 1 54 ? -10.828 -3.506 10.07 1 98.94 54 LEU B CA 1
ATOM 3422 C C . LEU B 1 54 ? -10.562 -2.016 9.883 1 98.94 54 LEU B C 1
ATOM 3424 O O . LEU B 1 54 ? -9.523 -1.629 9.352 1 98.94 54 LEU B O 1
ATOM 3428 N N . VAL B 1 55 ? -11.508 -1.188 10.242 1 98.81 55 VAL B N 1
ATOM 3429 C CA . VAL B 1 55 ? -11.352 0.262 10.25 1 98.81 55 VAL B CA 1
ATOM 3430 C C . VAL B 1 55 ? -11.312 0.773 11.688 1 98.81 55 VAL B C 1
ATOM 3432 O O . VAL B 1 55 ? -12.242 0.527 12.461 1 98.81 55 VAL B O 1
ATOM 3435 N N . ILE B 1 56 ? -10.234 1.415 12.055 1 98.69 56 ILE B N 1
ATOM 3436 C CA . ILE B 1 56 ? -10.102 1.999 13.383 1 98.69 56 ILE B CA 1
ATOM 3437 C C . ILE B 1 56 ? -10.125 3.523 13.281 1 98.69 56 ILE B C 1
ATOM 3439 O O . ILE B 1 56 ? -9.203 4.129 12.734 1 98.69 56 ILE B O 1
ATOM 3443 N N . ALA B 1 57 ? -11.141 4.109 13.82 1 97.88 57 ALA B N 1
ATOM 3444 C CA . ALA B 1 57 ? -11.398 5.535 13.648 1 97.88 57 ALA B CA 1
ATOM 3445 C C . ALA B 1 57 ? -11.031 6.312 14.914 1 97.88 57 ALA B C 1
ATOM 3447 O O . ALA B 1 57 ? -11.258 5.84 16.031 1 97.88 57 ALA B O 1
ATOM 3448 N N . PRO B 1 58 ? -10.508 7.52 14.773 1 96.81 58 PRO B N 1
ATOM 3449 C CA . PRO B 1 58 ? -10.195 8.375 15.922 1 96.81 58 PRO B CA 1
ATOM 3450 C C . PRO B 1 58 ? -11.414 9.125 16.453 1 96.81 58 PRO B C 1
ATOM 3452 O O . PRO B 1 58 ? -12.539 8.836 16.047 1 96.81 58 PRO B O 1
ATOM 3455 N N . TRP B 1 59 ? -11.203 10.07 17.375 1 95.69 59 TRP B N 1
ATOM 3456 C CA . TRP B 1 59 ? -12.297 10.672 18.125 1 95.69 59 TRP B CA 1
ATOM 3457 C C . TRP B 1 59 ? -12.617 12.07 17.594 1 95.69 59 TRP B C 1
ATOM 3459 O O . TRP B 1 59 ? -13.672 12.625 17.891 1 95.69 59 TRP B O 1
ATOM 3469 N N . ASN B 1 60 ? -11.711 12.688 16.828 1 93.19 60 ASN B N 1
ATOM 3470 C CA . ASN B 1 60 ? -11.836 14.125 16.609 1 93.19 60 ASN B CA 1
ATOM 3471 C C . ASN B 1 60 ? -12.891 14.438 15.562 1 93.19 60 ASN B C 1
ATOM 3473 O O . ASN B 1 60 ? -13.508 15.508 15.586 1 93.19 60 ASN B O 1
ATOM 3477 N N . PHE B 1 61 ? -13.148 13.641 14.602 1 93.88 61 PHE B N 1
ATOM 3478 C CA . PHE B 1 61 ? -14.258 13.625 13.648 1 93.88 61 PHE B CA 1
ATOM 3479 C C . PHE B 1 61 ? -14.734 12.203 13.398 1 93.88 61 PHE B C 1
ATOM 3481 O O . PHE B 1 61 ? -14.625 11.695 12.281 1 93.88 61 PHE B O 1
ATOM 3488 N N . PRO B 1 62 ? -15.312 11.688 14.43 1 94.88 62 PRO B N 1
ATOM 3489 C CA . PRO B 1 62 ? -15.492 10.234 14.445 1 94.88 62 PRO B CA 1
ATOM 3490 C C . PRO B 1 62 ? -16.406 9.742 13.32 1 94.88 62 PRO B C 1
ATOM 3492 O O . PRO B 1 62 ? -16.25 8.609 12.852 1 94.88 62 PRO B O 1
ATOM 3495 N N . LEU B 1 63 ? -17.375 10.523 12.836 1 95.88 63 LEU B N 1
ATOM 3496 C CA . LEU B 1 63 ? -18.188 10.109 11.711 1 95.88 63 LEU B CA 1
ATOM 3497 C C . LEU B 1 63 ? -17.391 10.141 10.406 1 95.88 63 LEU B C 1
ATOM 3499 O O . LEU B 1 63 ? -17.375 9.164 9.664 1 95.88 63 LEU B O 1
ATOM 3503 N N . LEU B 1 64 ? -16.734 11.25 10.219 1 94.25 64 LEU B N 1
ATOM 3504 C CA . LEU B 1 64 ? -15.961 11.43 9 1 94.25 64 LEU B CA 1
ATOM 3505 C C . LEU B 1 64 ? -14.844 10.391 8.898 1 94.25 64 LEU B C 1
ATOM 3507 O O . LEU B 1 64 ? -14.641 9.797 7.836 1 94.25 64 LEU B O 1
ATOM 3511 N N . THR B 1 65 ? -14.156 10.133 9.984 1 95.5 65 THR B N 1
ATOM 3512 C CA . THR B 1 65 ? -13.016 9.227 9.992 1 95.5 65 THR B CA 1
ATOM 3513 C C . THR B 1 65 ? -13.477 7.77 9.953 1 95.5 65 THR B C 1
ATOM 3515 O O . THR B 1 65 ? -12.664 6.855 9.836 1 95.5 65 THR B O 1
ATOM 3518 N N . SER B 1 66 ? -14.758 7.551 9.961 1 96.88 66 SER B N 1
ATOM 3519 C CA . SER B 1 66 ? -15.32 6.215 9.789 1 96.88 66 SER B CA 1
ATOM 3520 C C . SER B 1 66 ? -15.648 5.938 8.328 1 96.88 66 SER B C 1
ATOM 3522 O O . SER B 1 66 ? -15.984 4.809 7.965 1 96.88 66 SER B O 1
ATOM 3524 N N . MET B 1 67 ? -15.523 6.891 7.449 1 96.12 67 MET B N 1
ATOM 3525 C CA . MET B 1 67 ? -16 6.797 6.074 1 96.12 67 MET B CA 1
ATOM 3526 C C . MET B 1 67 ? -15.164 5.805 5.273 1 96.12 67 MET B C 1
ATOM 3528 O O . MET B 1 67 ? -15.625 5.25 4.277 1 96.12 67 MET B O 1
ATOM 3532 N N . PRO B 1 68 ? -13.914 5.539 5.691 1 97.25 68 PRO B N 1
ATOM 3533 C CA . PRO B 1 68 ? -13.234 4.434 5.02 1 97.25 68 PRO B CA 1
ATOM 3534 C C . PRO B 1 68 ? -14.031 3.131 5.07 1 97.25 68 PRO B C 1
ATOM 3536 O O . PRO B 1 68 ? -13.891 2.283 4.184 1 97.25 68 PRO B O 1
ATOM 3539 N N . ALA B 1 69 ? -14.906 2.982 6.078 1 97.69 69 ALA B N 1
ATOM 3540 C CA . ALA B 1 69 ? -15.789 1.821 6.133 1 97.69 69 ALA B CA 1
ATOM 3541 C C . ALA B 1 69 ? -16.703 1.777 4.918 1 97.69 69 ALA B C 1
ATOM 3543 O O . ALA B 1 69 ? -16.969 0.705 4.367 1 97.69 69 ALA B O 1
ATOM 3544 N N . VAL B 1 70 ? -17.156 2.939 4.508 1 95.75 70 VAL B N 1
ATOM 3545 C CA . VAL B 1 70 ? -18.031 3.047 3.34 1 95.75 70 VAL B CA 1
ATOM 3546 C C . VAL B 1 70 ? -17.25 2.662 2.082 1 95.75 70 VAL B C 1
ATOM 3548 O O . VAL B 1 70 ? -17.766 1.921 1.235 1 95.75 70 VAL B O 1
ATOM 3551 N N . ALA B 1 71 ? -16.031 3.176 1.992 1 97 71 ALA B N 1
ATOM 3552 C CA . ALA B 1 71 ? -15.188 2.822 0.855 1 97 71 ALA B CA 1
ATOM 3553 C C . ALA B 1 71 ? -14.969 1.312 0.779 1 97 71 ALA B C 1
ATOM 3555 O O . ALA B 1 71 ? -15.047 0.723 -0.301 1 97 71 ALA B O 1
ATOM 3556 N N . ALA B 1 72 ? -14.727 0.66 1.915 1 98.25 72 ALA B N 1
ATOM 3557 C CA . ALA B 1 72 ? -14.516 -0.784 1.972 1 98.25 72 ALA B CA 1
ATOM 3558 C C . ALA B 1 72 ? -15.781 -1.538 1.565 1 98.25 72 ALA B C 1
ATOM 3560 O O . ALA B 1 72 ? -15.719 -2.494 0.789 1 98.25 72 ALA B O 1
ATOM 3561 N N . LEU B 1 73 ? -16.922 -1.101 2.057 1 97.69 73 LEU B N 1
ATOM 3562 C CA . LEU B 1 73 ? -18.188 -1.726 1.728 1 97.69 73 LEU B CA 1
ATOM 3563 C C . LEU B 1 73 ? -18.5 -1.583 0.24 1 97.69 73 LEU B C 1
ATOM 3565 O O . LEU B 1 73 ? -18.984 -2.523 -0.389 1 97.69 73 LEU B O 1
ATOM 3569 N N . THR B 1 74 ? -18.188 -0.376 -0.26 1 96.81 74 THR B N 1
ATOM 3570 C CA . THR B 1 74 ? -18.406 -0.115 -1.678 1 96.81 74 THR B CA 1
ATOM 3571 C C . THR B 1 74 ? -17.609 -1.09 -2.537 1 96.81 74 THR B C 1
ATOM 3573 O O . THR B 1 74 ? -18.047 -1.466 -3.627 1 96.81 74 THR B O 1
ATOM 3576 N N . GLY B 1 75 ? -16.469 -1.558 -2.047 1 96.81 75 GLY B N 1
ATOM 3577 C CA . GLY B 1 75 ? -15.641 -2.508 -2.766 1 96.81 75 GLY B CA 1
ATOM 3578 C C . GLY B 1 75 ? -16.094 -3.947 -2.586 1 96.81 75 GLY B C 1
ATOM 3579 O O . GLY B 1 75 ? -15.469 -4.867 -3.121 1 96.81 75 GLY B O 1
ATOM 3580 N N . GLY B 1 76 ? -17.125 -4.211 -1.786 1 97.12 76 GLY B N 1
ATOM 3581 C CA . GLY B 1 76 ? -17.672 -5.543 -1.611 1 97.12 76 GLY B CA 1
ATOM 3582 C C . GLY B 1 76 ? -17.109 -6.27 -0.404 1 97.12 76 GLY B C 1
ATOM 3583 O O . GLY B 1 76 ? -17.266 -7.488 -0.277 1 97.12 76 GLY B O 1
ATOM 3584 N N . ASN B 1 77 ? -16.422 -5.551 0.461 1 98.62 77 ASN B N 1
ATOM 3585 C CA . ASN B 1 77 ? -15.844 -6.145 1.661 1 98.62 77 ASN B CA 1
ATOM 3586 C C . ASN B 1 77 ? -16.844 -6.152 2.82 1 98.62 77 ASN B C 1
ATOM 3588 O O . ASN B 1 77 ? -17.844 -5.441 2.789 1 98.62 77 ASN B O 1
ATOM 3592 N N . THR B 1 78 ? -16.578 -6.969 3.814 1 98.62 78 THR B N 1
ATOM 3593 C CA . THR B 1 78 ? -17.188 -6.816 5.129 1 98.62 78 THR B CA 1
ATOM 3594 C C . THR B 1 78 ? -16.312 -5.965 6.043 1 98.62 78 THR B C 1
ATOM 3596 O O . THR B 1 78 ? -15.109 -5.863 5.836 1 98.62 78 THR B O 1
ATOM 3599 N N . VAL B 1 79 ? -16.969 -5.309 7.039 1 98.81 79 VAL B N 1
ATOM 3600 C CA . VAL B 1 79 ? -16.203 -4.309 7.781 1 98.81 79 VAL B CA 1
ATOM 3601 C C . VAL B 1 79 ? -16.484 -4.457 9.273 1 98.81 79 VAL B C 1
ATOM 3603 O O . VAL B 1 79 ? -17.625 -4.637 9.688 1 98.81 79 VAL B O 1
ATOM 3606 N N . VAL B 1 80 ? -15.445 -4.465 10.047 1 98.88 80 VAL B N 1
ATOM 3607 C CA . VAL B 1 80 ? -15.484 -4.188 11.477 1 98.88 80 VAL B CA 1
ATOM 3608 C C . VAL B 1 80 ? -14.945 -2.783 11.75 1 98.88 80 VAL B C 1
ATOM 3610 O O . VAL B 1 80 ? -13.812 -2.467 11.383 1 98.88 80 VAL B O 1
ATOM 3613 N N . LEU B 1 81 ? -15.773 -1.968 12.297 1 98.81 81 LEU B N 1
ATOM 3614 C CA . LEU B 1 81 ? -15.414 -0.59 12.617 1 98.81 81 LEU B CA 1
ATOM 3615 C C . LEU B 1 81 ? -15.18 -0.421 14.117 1 98.81 81 LEU B C 1
ATOM 3617 O O . LEU B 1 81 ? -16.094 -0.624 14.914 1 98.81 81 LEU B O 1
ATOM 3621 N N . LYS B 1 82 ? -14 -0.162 14.508 1 98.75 82 LYS B N 1
ATOM 3622 C CA . LYS B 1 82 ? -13.672 0.151 15.898 1 98.75 82 LYS B CA 1
ATOM 3623 C C . LYS B 1 82 ? -13.758 1.652 16.156 1 98.75 82 LYS B C 1
ATOM 3625 O O . LYS B 1 82 ? -12.969 2.43 15.625 1 98.75 82 LYS B O 1
ATOM 3630 N N . LEU B 1 83 ? -14.672 2.078 17 1 98.19 83 LEU B N 1
ATOM 3631 C CA . LEU B 1 83 ? -14.898 3.477 17.359 1 98.19 83 LEU B CA 1
ATOM 3632 C C . LEU B 1 83 ? -14.086 3.865 18.594 1 98.19 83 LEU B C 1
ATOM 3634 O O . LEU B 1 83 ? -13.781 3.016 19.422 1 98.19 83 LEU B O 1
ATOM 3638 N N . SER B 1 84 ? -13.773 5.086 18.703 1 96.88 84 SER B N 1
ATOM 3639 C CA . SER B 1 84 ? -12.898 5.566 19.766 1 96.88 84 SER B CA 1
ATOM 3640 C C . SER B 1 84 ? -13.641 5.648 21.094 1 96.88 84 SER B C 1
ATOM 3642 O O . SER B 1 84 ? -14.797 6.07 21.141 1 96.88 84 SER B O 1
ATOM 3644 N N . GLU B 1 85 ? -12.914 5.312 22.141 1 95.56 85 GLU B N 1
ATOM 3645 C CA . GLU B 1 85 ? -13.461 5.402 23.5 1 95.56 85 GLU B CA 1
ATOM 3646 C C . GLU B 1 85 ? -13.531 6.852 23.969 1 95.56 85 GLU B C 1
ATOM 3648 O O . GLU B 1 85 ? -14.211 7.156 24.953 1 95.56 85 GLU B O 1
ATOM 3653 N N . TYR B 1 86 ? -12.922 7.727 23.234 1 94.62 86 TYR B N 1
ATOM 3654 C CA . TYR B 1 86 ? -12.859 9.117 23.656 1 94.62 86 TYR B CA 1
ATOM 3655 C C . TYR B 1 86 ? -14.062 9.898 23.141 1 94.62 86 TYR B C 1
ATOM 3657 O O . TYR B 1 86 ? -14.273 11.055 23.531 1 94.62 86 TYR B O 1
ATOM 3665 N N . ALA B 1 87 ? -14.883 9.32 22.297 1 94.12 87 ALA B N 1
ATOM 3666 C CA . ALA B 1 87 ? -16.172 9.883 21.875 1 94.12 87 ALA B CA 1
ATOM 3667 C C . ALA B 1 87 ? -17.312 8.922 22.203 1 94.12 87 ALA B C 1
ATOM 3669 O O . ALA B 1 87 ? -18.016 8.461 21.312 1 94.12 87 ALA B O 1
ATOM 3670 N N . PRO B 1 88 ? -17.5 8.734 23.453 1 94.62 88 PRO B N 1
ATOM 3671 C CA . PRO B 1 88 ? -18.359 7.633 23.875 1 94.62 88 PRO B CA 1
ATOM 3672 C C . PRO B 1 88 ? -19.828 7.832 23.453 1 94.62 88 PRO B C 1
ATOM 3674 O O . PRO B 1 88 ? -20.5 6.867 23.094 1 94.62 88 PRO B O 1
ATOM 3677 N N . THR B 1 89 ? -20.344 9.047 23.531 1 95.31 89 THR B N 1
ATOM 3678 C CA . THR B 1 89 ? -21.734 9.297 23.156 1 95.31 89 THR B CA 1
ATOM 3679 C C . THR B 1 89 ? -21.953 9.055 21.672 1 95.31 89 THR B C 1
ATOM 3681 O O . THR B 1 89 ? -22.891 8.359 21.281 1 95.31 89 THR B O 1
ATOM 3684 N N . PHE B 1 90 ? -21.078 9.57 20.938 1 95.06 90 PHE B N 1
ATOM 3685 C CA . PHE B 1 90 ? -21.141 9.344 19.5 1 95.06 90 PHE B CA 1
ATOM 3686 C C . PHE B 1 90 ? -21.016 7.863 19.172 1 95.06 90 PHE B C 1
ATOM 3688 O O . PHE B 1 90 ? -21.797 7.316 18.406 1 95.06 90 PHE B O 1
ATOM 3695 N N . SER B 1 91 ? -20.047 7.254 19.75 1 97.06 91 SER B N 1
ATOM 3696 C CA . SER B 1 91 ? -19.75 5.848 19.469 1 97.06 91 SER B CA 1
ATOM 3697 C C . SER B 1 91 ? -20.969 4.965 19.75 1 97.06 91 SER B C 1
ATOM 3699 O O . SER B 1 91 ? -21.297 4.094 18.953 1 97.06 91 SER B O 1
ATOM 3701 N N . SER B 1 92 ? -21.578 5.289 20.859 1 97.62 92 SER B N 1
ATOM 3702 C CA . SER B 1 92 ? -22.734 4.496 21.25 1 97.62 92 SER B CA 1
ATOM 3703 C C . SER B 1 92 ? -23.875 4.668 20.25 1 97.62 92 SER B C 1
ATOM 3705 O O . SER B 1 92 ? -24.5 3.688 19.828 1 97.62 92 SER B O 1
ATOM 3707 N N . VAL B 1 93 ? -24.156 5.879 19.891 1 97.38 93 VAL B N 1
ATOM 3708 C CA . VAL B 1 93 ? -25.234 6.172 18.953 1 97.38 93 VAL B CA 1
ATOM 3709 C C . VAL B 1 93 ? -24.922 5.531 17.609 1 97.38 93 VAL B C 1
ATOM 3711 O O . VAL B 1 93 ? -25.781 4.871 17.016 1 97.38 93 VAL B O 1
ATOM 3714 N N . PHE B 1 94 ? -23.734 5.695 17.141 1 97.25 94 PHE B N 1
ATOM 3715 C CA . PHE B 1 94 ? -23.359 5.207 15.828 1 97.25 94 PHE B CA 1
ATOM 3716 C C . PHE B 1 94 ? -23.344 3.684 15.789 1 97.25 94 PHE B C 1
ATOM 3718 O O . PHE B 1 94 ? -23.844 3.074 14.844 1 97.25 94 PHE B O 1
ATOM 3725 N N . ALA B 1 95 ? -22.797 3.064 16.812 1 98 95 ALA B N 1
ATOM 3726 C CA . ALA B 1 95 ? -22.812 1.608 16.922 1 98 95 ALA B CA 1
ATOM 3727 C C . ALA B 1 95 ? -24.25 1.078 16.906 1 98 95 ALA B C 1
ATOM 3729 O O . ALA B 1 95 ? -24.531 0.072 16.25 1 98 95 ALA B O 1
ATOM 3730 N N . GLY B 1 96 ? -25.078 1.744 17.656 1 98.12 96 GLY B N 1
ATOM 3731 C CA . GLY B 1 96 ? -26.484 1.372 17.672 1 98.12 96 GLY B CA 1
ATOM 3732 C C . GLY B 1 96 ? -27.141 1.458 16.297 1 98.12 96 GLY B C 1
ATOM 3733 O O . GLY B 1 96 ? -27.906 0.577 15.914 1 98.12 96 GLY B O 1
ATOM 3734 N N . LEU B 1 97 ? -26.828 2.529 15.602 1 97.5 97 LEU B N 1
ATOM 3735 C CA . LEU B 1 97 ? -27.375 2.709 14.266 1 97.5 97 LEU B CA 1
ATOM 3736 C C . LEU B 1 97 ? -26.859 1.635 13.312 1 97.5 97 LEU B C 1
ATOM 3738 O O . LEU B 1 97 ? -27.625 1.097 12.508 1 97.5 97 LEU B O 1
ATOM 3742 N N . VAL B 1 98 ? -25.594 1.303 13.398 1 97.88 98 VAL B N 1
ATOM 3743 C CA . VAL B 1 98 ? -25.016 0.261 12.555 1 97.88 98 VAL B CA 1
ATOM 3744 C C . VAL B 1 98 ? -25.703 -1.073 12.836 1 97.88 98 VAL B C 1
ATOM 3746 O O . VAL B 1 98 ? -26.078 -1.785 11.906 1 97.88 98 VAL B O 1
ATOM 3749 N N . ALA B 1 99 ? -25.891 -1.345 14.086 1 98 99 ALA B N 1
ATOM 3750 C CA . ALA B 1 99 ? -26.531 -2.596 14.484 1 98 99 ALA B CA 1
ATOM 3751 C C . ALA B 1 99 ? -27.969 -2.65 13.992 1 98 99 ALA B C 1
ATOM 3753 O O . ALA B 1 99 ? -28.469 -3.719 13.625 1 98 99 ALA B O 1
ATOM 3754 N N . LYS B 1 100 ? -28.609 -1.585 14.016 1 98.19 100 LYS B N 1
ATOM 3755 C CA . LYS B 1 100 ? -30.016 -1.51 13.648 1 98.19 100 LYS B CA 1
ATOM 3756 C C . LYS B 1 100 ? -30.203 -1.667 12.141 1 98.19 100 LYS B C 1
ATOM 3758 O O . LYS B 1 100 ? -31.156 -2.311 11.688 1 98.19 100 LYS B O 1
ATOM 3763 N N . TYR B 1 101 ? -29.312 -1.143 11.375 1 97.44 101 TYR B N 1
ATOM 3764 C CA . TYR B 1 101 ? -29.625 -0.981 9.961 1 97.44 101 TYR B CA 1
ATOM 3765 C C . TYR B 1 101 ? -28.797 -1.942 9.117 1 97.44 101 TYR B C 1
ATOM 3767 O O . TYR B 1 101 ? -29.062 -2.119 7.922 1 97.44 101 TYR B O 1
ATOM 3775 N N . PHE B 1 102 ? -27.828 -2.561 9.672 1 97.56 102 PHE B N 1
ATOM 3776 C CA . PHE B 1 102 ? -26.984 -3.445 8.883 1 97.56 102 PHE B CA 1
ATOM 3777 C C . PHE B 1 102 ? -26.969 -4.848 9.477 1 97.56 102 PHE B C 1
ATOM 3779 O O . PHE B 1 102 ? -27.047 -5.008 10.695 1 97.56 102 PHE B O 1
ATOM 3786 N N . ASP B 1 103 ? -26.797 -5.801 8.562 1 97.62 103 ASP B N 1
ATOM 3787 C CA . ASP B 1 103 ? -26.438 -7.152 8.992 1 97.62 103 ASP B CA 1
ATOM 3788 C C . ASP B 1 103 ? -25.062 -7.176 9.656 1 97.62 103 ASP B C 1
ATOM 3790 O O . ASP B 1 103 ? -24.094 -6.66 9.102 1 97.62 103 ASP B O 1
ATOM 3794 N N . GLN B 1 104 ? -24.969 -7.754 10.781 1 95.5 104 GLN B N 1
ATOM 3795 C CA . GLN B 1 104 ? -23.75 -7.746 11.57 1 95.5 104 GLN B CA 1
ATOM 3796 C C . GLN B 1 104 ? -22.641 -8.508 10.852 1 95.5 104 GLN B C 1
ATOM 3798 O O . GLN B 1 104 ? -21.453 -8.266 11.094 1 95.5 104 GLN B O 1
ATOM 3803 N N . GLY B 1 105 ? -23 -9.406 10.07 1 96.62 105 GLY B N 1
ATOM 3804 C CA . GLY B 1 105 ? -22 -10.125 9.297 1 96.62 105 GLY B CA 1
ATOM 3805 C C . GLY B 1 105 ? -21.391 -9.289 8.188 1 96.62 105 GLY B C 1
ATOM 3806 O O . GLY B 1 105 ? -20.344 -9.625 7.652 1 96.62 105 GLY B O 1
ATOM 3807 N N . LEU B 1 106 ? -22.031 -8.281 7.781 1 97.69 106 LEU B N 1
ATOM 3808 C CA . LEU B 1 106 ? -21.578 -7.383 6.73 1 97.69 106 LEU B CA 1
ATOM 3809 C C . LEU B 1 106 ? -20.844 -6.188 7.32 1 97.69 106 LEU B C 1
ATOM 3811 O O . LEU B 1 106 ? -19.734 -5.855 6.883 1 97.69 106 LEU B O 1
ATOM 3815 N N . PHE B 1 107 ? -21.438 -5.516 8.273 1 98.5 107 PHE B N 1
ATOM 3816 C CA . PHE B 1 107 ? -20.922 -4.305 8.891 1 98.5 107 PHE B CA 1
ATOM 3817 C C . PHE B 1 107 ? -21.219 -4.281 10.383 1 98.5 107 PHE B C 1
ATOM 3819 O O . PHE B 1 107 ? -22.391 -4.328 10.789 1 98.5 107 PHE B O 1
ATOM 3826 N N . THR B 1 108 ? -20.188 -4.211 11.195 1 98.25 108 THR B N 1
ATOM 3827 C CA . THR B 1 108 ? -20.359 -4.164 12.641 1 98.25 108 THR B CA 1
ATOM 3828 C C . THR B 1 108 ? -19.453 -3.109 13.266 1 98.25 108 THR B C 1
ATOM 3830 O O . THR B 1 108 ? -18.328 -2.908 12.805 1 98.25 108 THR B O 1
ATOM 3833 N N . ALA B 1 109 ? -19.938 -2.43 14.227 1 98.31 109 ALA B N 1
ATOM 3834 C CA . ALA B 1 109 ? -19.156 -1.448 14.984 1 98.31 109 ALA B CA 1
ATOM 3835 C C . ALA B 1 109 ? -18.828 -1.97 16.391 1 98.31 109 ALA B C 1
ATOM 3837 O O . ALA B 1 109 ? -19.688 -2.562 17.047 1 98.31 109 ALA B O 1
ATOM 3838 N N . VAL B 1 110 ? -17.609 -1.805 16.766 1 97.88 110 VAL B N 1
ATOM 3839 C CA . VAL B 1 110 ? -17.109 -2.25 18.062 1 97.88 110 VAL B CA 1
ATOM 3840 C C . VAL B 1 110 ? -16.672 -1.044 18.891 1 97.88 110 VAL B C 1
ATOM 3842 O O . VAL B 1 110 ? -15.969 -0.165 18.391 1 97.88 110 VAL B O 1
ATOM 3845 N N . GLU B 1 111 ? -17.156 -0.943 20.094 1 97.44 111 GLU B N 1
ATOM 3846 C CA . GLU B 1 111 ? -16.719 0.056 21.047 1 97.44 111 GLU B CA 1
ATOM 3847 C C . GLU B 1 111 ? -15.648 -0.515 21.984 1 97.44 111 GLU B C 1
ATOM 3849 O O . GLU B 1 111 ? -15.391 -1.72 21.969 1 97.44 111 GLU B O 1
ATOM 3854 N N . GLY B 1 112 ? -15.062 0.367 22.797 1 94.44 112 GLY B N 1
ATOM 3855 C CA . GLY B 1 112 ? -14.047 -0.066 23.75 1 94.44 112 GLY B CA 1
ATOM 3856 C C . GLY B 1 112 ? -12.719 0.646 23.578 1 94.44 112 GLY B C 1
ATOM 3857 O O . GLY B 1 112 ? -12.617 1.6 22.797 1 94.44 112 GLY B O 1
ATOM 3858 N N . ALA B 1 113 ? -11.812 0.138 24.359 1 95.88 113 ALA B N 1
ATOM 3859 C CA . ALA B 1 113 ? -10.508 0.786 24.391 1 95.88 113 ALA B CA 1
ATOM 3860 C C . ALA B 1 113 ? -9.398 -0.19 24.016 1 95.88 113 ALA B C 1
ATOM 3862 O O . ALA B 1 113 ? -9.461 -0.836 22.969 1 95.88 113 ALA B O 1
ATOM 3863 N N . ILE B 1 114 ? -8.375 -0.185 24.734 1 93.94 114 ILE B N 1
ATOM 3864 C CA . ILE B 1 114 ? -7.148 -0.897 24.406 1 93.94 114 ILE B CA 1
ATOM 3865 C C . ILE B 1 114 ? -7.414 -2.4 24.375 1 93.94 114 ILE B C 1
ATOM 3867 O O . ILE B 1 114 ? -7 -3.094 23.453 1 93.94 114 ILE B O 1
ATOM 3871 N N . PRO B 1 115 ? -8.227 -2.955 25.328 1 96.38 115 PRO B N 1
ATOM 3872 C CA . PRO B 1 115 ? -8.438 -4.406 25.281 1 96.38 115 PRO B CA 1
ATOM 3873 C C . PRO B 1 115 ? -9.164 -4.863 24.031 1 96.38 115 PRO B C 1
ATOM 3875 O O . PRO B 1 115 ? -8.781 -5.871 23.422 1 96.38 115 PRO B O 1
ATOM 3878 N N . GLU B 1 116 ? -10.203 -4.219 23.656 1 96.81 116 GLU B N 1
ATOM 3879 C CA . GLU B 1 116 ? -10.961 -4.566 22.453 1 96.81 116 GLU B CA 1
ATOM 3880 C C . GLU B 1 116 ? -10.109 -4.41 21.203 1 96.81 116 GLU B C 1
ATOM 3882 O O . GLU B 1 116 ? -10.148 -5.262 20.312 1 96.81 116 GLU B O 1
ATOM 3887 N N . ALA B 1 117 ? -9.391 -3.301 21.109 1 96.56 117 ALA B N 1
ATOM 3888 C CA . ALA B 1 117 ? -8.508 -3.078 19.969 1 96.56 117 ALA B CA 1
ATOM 3889 C C . ALA B 1 117 ? -7.461 -4.184 19.875 1 96.56 117 ALA B C 1
ATOM 3891 O O . ALA B 1 117 ? -7.18 -4.68 18.781 1 96.56 117 ALA B O 1
ATOM 3892 N N . THR B 1 118 ? -6.91 -4.535 21 1 96.81 118 THR B N 1
ATOM 3893 C CA . THR B 1 118 ? -5.902 -5.59 21.062 1 96.81 118 THR B CA 1
ATOM 3894 C C . THR B 1 118 ? -6.488 -6.918 20.578 1 96.81 118 THR B C 1
ATOM 3896 O O . THR B 1 118 ? -5.855 -7.645 19.812 1 96.81 118 THR B O 1
ATOM 3899 N N . ALA B 1 119 ? -7.676 -7.23 21.062 1 97.88 119 ALA B N 1
ATOM 3900 C CA . ALA B 1 119 ? -8.352 -8.461 20.656 1 97.88 119 ALA B CA 1
ATOM 3901 C C . ALA B 1 119 ? -8.609 -8.477 19.141 1 97.88 119 ALA B C 1
ATOM 3903 O O . ALA B 1 119 ? -8.43 -9.5 18.484 1 97.88 119 ALA B O 1
ATOM 3904 N N . LEU B 1 120 ? -9.07 -7.383 18.641 1 98.06 120 LEU B N 1
ATOM 3905 C CA . LEU B 1 120 ? -9.328 -7.273 17.203 1 98.06 120 LEU B CA 1
ATOM 3906 C C . LEU B 1 120 ? -8.047 -7.5 16.406 1 98.06 120 LEU B C 1
ATOM 3908 O O . LEU B 1 120 ? -8.055 -8.203 15.398 1 98.06 120 LEU B O 1
ATOM 3912 N N . LEU B 1 121 ? -6.93 -6.938 16.844 1 97.94 121 LEU B N 1
ATOM 3913 C CA . LEU B 1 121 ? -5.672 -6.988 16.109 1 97.94 121 LEU B CA 1
ATOM 3914 C C . LEU B 1 121 ? -5.07 -8.391 16.156 1 97.94 121 LEU B C 1
ATOM 3916 O O . LEU B 1 121 ? -4.156 -8.703 15.383 1 97.94 121 LEU B O 1
ATOM 3920 N N . ALA B 1 122 ? -5.59 -9.211 17.031 1 97.5 122 ALA B N 1
ATOM 3921 C CA . ALA B 1 122 ? -5.16 -10.609 17.094 1 97.5 122 ALA B CA 1
ATOM 3922 C C . ALA B 1 122 ? -5.852 -11.445 16.016 1 97.5 122 ALA B C 1
ATOM 3924 O O . ALA B 1 122 ? -5.422 -12.562 15.727 1 97.5 122 ALA B O 1
ATOM 3925 N N . GLU B 1 123 ? -6.949 -10.938 15.484 1 97.56 123 GLU B N 1
ATOM 3926 C CA . GLU B 1 123 ? -7.699 -11.648 14.461 1 97.56 123 GLU B CA 1
ATOM 3927 C C . GLU B 1 123 ? -7.102 -11.414 13.07 1 97.56 123 GLU B C 1
ATOM 3929 O O . GLU B 1 123 ? -6.316 -10.484 12.883 1 97.56 123 GLU B O 1
ATOM 3934 N N . ARG B 1 124 ? -7.445 -12.297 12.188 1 97.62 124 ARG B N 1
ATOM 3935 C CA . ARG B 1 124 ? -7.004 -12.156 10.805 1 97.62 124 ARG B CA 1
ATOM 3936 C C . ARG B 1 124 ? -7.941 -11.25 10.016 1 97.62 124 ARG B C 1
ATOM 3938 O O . ARG B 1 124 ? -9.148 -11.508 9.945 1 97.62 124 ARG B O 1
ATOM 3945 N N . PHE B 1 125 ? -7.457 -10.172 9.508 1 98.69 125 PHE B N 1
ATOM 3946 C CA . PHE B 1 125 ? -8.148 -9.297 8.57 1 98.69 125 PHE B CA 1
ATOM 3947 C C . PHE B 1 125 ? -7.453 -9.281 7.215 1 98.69 125 PHE B C 1
ATOM 3949 O O . PHE B 1 125 ? -6.305 -9.719 7.102 1 98.69 125 PHE B O 1
ATOM 3956 N N . ASP B 1 126 ? -8.148 -8.867 6.211 1 98.75 126 ASP B N 1
ATOM 3957 C CA . ASP B 1 126 ? -7.582 -8.789 4.867 1 98.75 126 ASP B CA 1
ATOM 3958 C C . ASP B 1 126 ? -7.07 -7.383 4.566 1 98.75 126 ASP B C 1
ATOM 3960 O O . ASP B 1 126 ? -6.355 -7.172 3.584 1 98.75 126 ASP B O 1
ATOM 3964 N N . HIS B 1 127 ? -7.43 -6.418 5.375 1 98.88 127 HIS B N 1
ATOM 3965 C CA . HIS B 1 127 ? -6.906 -5.059 5.359 1 98.88 127 HIS B CA 1
ATOM 3966 C C . HIS B 1 127 ? -7.207 -4.336 6.668 1 98.88 127 HIS B C 1
ATOM 3968 O O . HIS B 1 127 ? -8.266 -4.543 7.27 1 98.88 127 HIS B O 1
ATOM 3974 N N . ILE B 1 128 ? -6.285 -3.486 7.133 1 98.88 128 ILE B N 1
ATOM 3975 C CA . ILE B 1 128 ? -6.516 -2.65 8.305 1 98.88 128 ILE B CA 1
ATOM 3976 C C . ILE B 1 128 ? -6.301 -1.183 7.941 1 98.88 128 ILE B C 1
ATOM 3978 O O . ILE B 1 128 ? -5.258 -0.817 7.395 1 98.88 128 ILE B O 1
ATOM 3982 N N . MET B 1 129 ? -7.266 -0.39 8.125 1 98.81 129 MET B N 1
ATOM 3983 C CA . MET B 1 129 ? -7.203 1.061 7.969 1 98.81 129 MET B CA 1
ATOM 3984 C C . MET B 1 129 ? -7.246 1.76 9.32 1 98.81 129 MET B C 1
ATOM 3986 O O . MET B 1 129 ? -8.164 1.544 10.109 1 98.81 129 MET B O 1
ATOM 3990 N N . TYR B 1 130 ? -6.27 2.57 9.562 1 98.75 130 TYR B N 1
ATOM 3991 C CA . TYR B 1 130 ? -6.156 3.236 10.852 1 98.75 130 TYR B CA 1
ATOM 3992 C C . TYR B 1 130 ? -5.934 4.734 10.68 1 98.75 130 TYR B C 1
ATOM 3994 O O . TYR B 1 130 ? -5.102 5.152 9.867 1 98.75 130 TYR B O 1
ATOM 4002 N N . THR B 1 131 ? -6.68 5.496 11.344 1 98.31 131 THR B N 1
ATOM 4003 C CA . THR B 1 131 ? -6.438 6.926 11.492 1 98.31 131 THR B CA 1
ATOM 4004 C C . THR B 1 131 ? -6.113 7.273 12.938 1 98.31 131 THR B C 1
ATOM 4006 O O . THR B 1 131 ? -6.891 6.965 13.844 1 98.31 131 THR B O 1
ATOM 4009 N N . GLY B 1 132 ? -4.973 7.844 13.172 1 97.19 132 GLY B N 1
ATOM 4010 C CA . GLY B 1 132 ? -4.555 8.188 14.516 1 97.19 132 GLY B CA 1
ATOM 4011 C C . GLY B 1 132 ? -3.119 8.672 14.594 1 97.19 132 GLY B C 1
ATOM 4012 O O . GLY B 1 132 ? -2.697 9.5 13.781 1 97.19 132 GLY B O 1
ATOM 4013 N N . ASN B 1 133 ? -2.377 8.219 15.625 1 96.5 133 ASN B N 1
ATOM 4014 C CA . ASN B 1 133 ? -1.014 8.703 15.805 1 96.5 133 ASN B CA 1
ATOM 4015 C C . ASN B 1 133 ? 0.015 7.637 15.43 1 96.5 133 ASN B C 1
ATOM 4017 O O . ASN B 1 133 ? -0.313 6.453 15.352 1 96.5 133 ASN B O 1
ATOM 4021 N N . PRO B 1 134 ? 1.28 8.023 15.234 1 97.44 134 PRO B N 1
ATOM 4022 C CA . PRO B 1 134 ? 2.324 7.105 14.781 1 97.44 134 PRO B CA 1
ATOM 4023 C C . PRO B 1 134 ? 2.627 6.004 15.789 1 97.44 134 PRO B C 1
ATOM 4025 O O . PRO B 1 134 ? 2.934 4.871 15.406 1 97.44 134 PRO B O 1
ATOM 4028 N N . THR B 1 135 ? 2.514 6.281 17 1 96.62 135 THR B N 1
ATOM 4029 C CA . THR B 1 135 ? 2.852 5.301 18.016 1 96.62 135 THR B CA 1
ATOM 4030 C C . THR B 1 135 ? 1.943 4.078 17.922 1 96.62 135 THR B C 1
ATOM 4032 O O . THR B 1 135 ? 2.426 2.945 17.844 1 96.62 135 THR B O 1
ATOM 4035 N N . VAL B 1 136 ? 0.667 4.328 17.891 1 97.31 136 VAL B N 1
ATOM 4036 C CA . VAL B 1 136 ? -0.298 3.24 17.781 1 97.31 136 VAL B CA 1
ATOM 4037 C C . VAL B 1 136 ? -0.179 2.578 16.406 1 97.31 136 VAL B C 1
ATOM 4039 O O . VAL B 1 136 ? -0.312 1.358 16.281 1 97.31 136 VAL B O 1
ATOM 4042 N N . ALA B 1 137 ? 0.109 3.359 15.422 1 98.56 137 ALA B N 1
ATOM 4043 C CA . ALA B 1 137 ? 0.26 2.842 14.062 1 98.56 137 ALA B CA 1
ATOM 4044 C C . ALA B 1 137 ? 1.368 1.793 14 1 98.56 137 ALA B C 1
ATOM 4046 O O . ALA B 1 137 ? 1.234 0.783 13.305 1 98.56 137 ALA B O 1
ATOM 4047 N N . ARG B 1 138 ? 2.492 2.051 14.695 1 98.5 138 ARG B N 1
ATOM 4048 C CA . ARG B 1 138 ? 3.592 1.091 14.719 1 98.5 138 ARG B CA 1
ATOM 4049 C C . ARG B 1 138 ? 3.143 -0.24 15.312 1 98.5 138 ARG B C 1
ATOM 4051 O O . ARG B 1 138 ? 3.477 -1.304 14.789 1 98.5 138 ARG B O 1
ATOM 4058 N N . ALA B 1 139 ? 2.346 -0.188 16.328 1 98.25 139 ALA B N 1
ATOM 4059 C CA . ALA B 1 139 ? 1.824 -1.4 16.953 1 98.25 139 ALA B CA 1
ATOM 4060 C C . ALA B 1 139 ? 0.885 -2.145 16.016 1 98.25 139 ALA B C 1
ATOM 4062 O O . ALA B 1 139 ? 0.939 -3.373 15.914 1 98.25 139 ALA B O 1
ATOM 4063 N N . ILE B 1 140 ? 0.038 -1.426 15.367 1 98.75 140 ILE B N 1
ATOM 4064 C CA . ILE B 1 140 ? -0.929 -2.004 14.438 1 98.75 140 ILE B CA 1
ATOM 4065 C C . ILE B 1 140 ? -0.196 -2.678 13.281 1 98.75 140 ILE B C 1
ATOM 4067 O O . ILE B 1 140 ? -0.516 -3.811 12.914 1 98.75 140 ILE B O 1
ATOM 4071 N N . MET B 1 141 ? 0.774 -1.975 12.703 1 98.75 141 MET B N 1
ATOM 4072 C CA . MET B 1 141 ? 1.529 -2.52 11.578 1 98.75 141 MET B CA 1
ATOM 4073 C C . MET B 1 141 ? 2.297 -3.771 12 1 98.75 141 MET B C 1
ATOM 4075 O O . MET B 1 141 ? 2.363 -4.742 11.242 1 98.75 141 MET B O 1
ATOM 4079 N N . ALA B 1 142 ? 2.855 -3.773 13.18 1 98.56 142 ALA B N 1
ATOM 4080 C CA . ALA B 1 142 ? 3.543 -4.953 13.695 1 98.56 142 ALA B CA 1
ATOM 4081 C C . ALA B 1 142 ? 2.58 -6.129 13.844 1 98.56 142 ALA B C 1
ATOM 4083 O O . ALA B 1 142 ? 2.91 -7.262 13.484 1 98.56 142 ALA B O 1
ATOM 4084 N N . ALA B 1 143 ? 1.38 -5.875 14.383 1 98.44 143 ALA B N 1
ATOM 4085 C CA . ALA B 1 143 ? 0.368 -6.918 14.539 1 98.44 143 ALA B CA 1
ATOM 4086 C C . ALA B 1 143 ? -0.089 -7.445 13.188 1 98.44 143 ALA B C 1
ATOM 4088 O O . ALA B 1 143 ? -0.32 -8.648 13.023 1 98.44 143 ALA B O 1
ATOM 4089 N N . ALA B 1 144 ? -0.218 -6.574 12.219 1 98.69 144 ALA B N 1
ATOM 4090 C CA . ALA B 1 144 ? -0.685 -6.918 10.883 1 98.69 144 ALA B CA 1
ATOM 4091 C C . ALA B 1 144 ? 0.28 -7.883 10.195 1 98.69 144 ALA B C 1
ATOM 4093 O O . ALA B 1 144 ? -0.122 -8.656 9.328 1 98.69 144 ALA B O 1
ATOM 4094 N N . ALA B 1 145 ? 1.572 -7.82 10.57 1 98.62 145 ALA B N 1
ATOM 4095 C CA . ALA B 1 145 ? 2.621 -8.625 9.945 1 98.62 145 ALA B CA 1
ATOM 4096 C C . ALA B 1 145 ? 2.346 -10.117 10.125 1 98.62 145 ALA B C 1
ATOM 4098 O O . ALA B 1 145 ? 2.662 -10.922 9.242 1 98.62 145 ALA B O 1
ATOM 4099 N N . LYS B 1 146 ? 1.7 -10.484 11.242 1 97.81 146 LYS B N 1
ATOM 4100 C CA . LYS B 1 146 ? 1.459 -11.891 11.562 1 97.81 146 LYS B CA 1
ATOM 4101 C C . LYS B 1 146 ? 0.668 -12.578 10.453 1 97.81 146 LYS B C 1
ATOM 4103 O O . LYS B 1 146 ? 0.922 -13.734 10.133 1 97.81 146 LYS B O 1
ATOM 4108 N N . ASN B 1 147 ? -0.22 -11.883 9.867 1 97.75 147 ASN B N 1
ATOM 4109 C CA . ASN B 1 147 ? -1.097 -12.445 8.852 1 97.75 147 ASN B CA 1
ATOM 4110 C C . ASN B 1 147 ? -0.839 -11.828 7.48 1 97.75 147 ASN B C 1
ATOM 4112 O O . ASN B 1 147 ? -1.637 -12 6.559 1 97.75 147 ASN B O 1
ATOM 4116 N N . LEU B 1 148 ? 0.248 -11.062 7.398 1 98.31 148 LEU B N 1
ATOM 4117 C CA . LEU B 1 148 ? 0.575 -10.352 6.164 1 98.31 148 LEU B CA 1
ATOM 4118 C C . LEU B 1 148 ? -0.604 -9.5 5.699 1 98.31 148 LEU B C 1
ATOM 4120 O O . LEU B 1 148 ? -0.979 -9.547 4.527 1 98.31 148 LEU B O 1
ATOM 4124 N N . THR B 1 149 ? -1.236 -8.797 6.621 1 98.69 149 THR B N 1
ATOM 4125 C CA . THR B 1 149 ? -2.357 -7.906 6.336 1 98.69 149 THR B CA 1
ATOM 4126 C C . THR B 1 149 ? -1.862 -6.523 5.914 1 98.69 149 THR B C 1
ATOM 4128 O O . THR B 1 149 ? -1.14 -5.863 6.664 1 98.69 149 THR B O 1
ATOM 4131 N N . PRO B 1 150 ? -2.209 -6.102 4.695 1 98.69 150 PRO B N 1
ATOM 4132 C CA . PRO B 1 150 ? -1.85 -4.73 4.324 1 98.69 150 PRO B CA 1
ATOM 4133 C C . PRO B 1 150 ? -2.529 -3.686 5.207 1 98.69 150 PRO B C 1
ATOM 4135 O O . PRO B 1 150 ? -3.613 -3.932 5.738 1 98.69 150 PRO B O 1
ATOM 4138 N N . VAL B 1 151 ? -1.852 -2.5 5.312 1 98.81 151 VAL B N 1
ATOM 4139 C CA . VAL B 1 151 ? -2.391 -1.443 6.164 1 98.81 151 VAL B CA 1
ATOM 4140 C C . VAL B 1 151 ? -2.465 -0.135 5.383 1 98.81 151 VAL B C 1
ATOM 4142 O O . VAL B 1 151 ? -1.638 0.117 4.5 1 98.81 151 VAL B O 1
ATOM 4145 N N . THR B 1 152 ? -3.475 0.656 5.574 1 98.75 152 THR B N 1
ATOM 4146 C CA . THR B 1 152 ? -3.555 2.08 5.27 1 98.75 152 THR B CA 1
ATOM 4147 C C . THR B 1 152 ? -3.551 2.908 6.551 1 98.75 152 THR B C 1
ATOM 4149 O O . THR B 1 152 ? -4.379 2.693 7.441 1 98.75 152 THR B O 1
ATOM 4152 N N . LEU B 1 153 ? -2.586 3.799 6.629 1 98.75 153 LEU B N 1
ATOM 4153 C CA . LEU B 1 153 ? -2.383 4.574 7.848 1 98.75 153 LEU B CA 1
ATOM 4154 C C . LEU B 1 153 ? -2.523 6.066 7.574 1 98.75 153 LEU B C 1
ATOM 4156 O O . LEU B 1 153 ? -1.815 6.617 6.727 1 98.75 153 LEU B O 1
ATOM 4160 N N . GLU B 1 154 ? -3.48 6.672 8.086 1 98.25 154 GLU B N 1
ATOM 4161 C CA . GLU B 1 154 ? -3.629 8.125 8.102 1 98.25 154 GLU B CA 1
ATOM 4162 C C . GLU B 1 154 ? -3.223 8.703 9.461 1 98.25 154 GLU B C 1
ATOM 4164 O O . GLU B 1 154 ? -3.924 8.508 10.453 1 98.25 154 GLU B O 1
ATOM 4169 N N . LEU B 1 155 ? -2.107 9.383 9.32 1 97.5 155 LEU B N 1
ATOM 4170 C CA . LEU B 1 155 ? -1.532 9.82 10.594 1 97.5 155 LEU B CA 1
ATOM 4171 C C . LEU B 1 155 ? -1.338 11.336 10.602 1 97.5 155 LEU B C 1
ATOM 4173 O O . LEU B 1 155 ? -1.652 12.016 9.617 1 97.5 155 LEU B O 1
ATOM 4177 N N . GLY B 1 156 ? -1.034 11.906 11.703 1 92.81 156 GLY B N 1
ATOM 4178 C CA . GLY B 1 156 ? -0.778 13.336 11.828 1 92.81 156 GLY B CA 1
ATOM 4179 C C . GLY B 1 156 ? 0.677 13.703 11.617 1 92.81 156 GLY B C 1
ATOM 4180 O O . GLY B 1 156 ? 1.44 12.922 11.039 1 92.81 156 GLY B O 1
ATOM 4181 N N . GLY B 1 157 ? 1.045 14.82 11.844 1 91.88 157 GLY B N 1
ATOM 4182 C CA . GLY B 1 157 ? 2.414 15.312 11.797 1 91.88 157 GLY B CA 1
ATOM 4183 C C . GLY B 1 157 ? 2.561 16.734 12.297 1 91.88 157 GLY B C 1
ATOM 4184 O O . GLY B 1 157 ? 1.574 17.359 12.688 1 91.88 157 GLY B O 1
ATOM 4185 N N . LYS B 1 158 ? 3.807 17.125 12.469 1 96.44 158 LYS B N 1
ATOM 4186 C CA . LYS B 1 158 ? 4.145 18.5 12.82 1 96.44 158 LYS B CA 1
ATOM 4187 C C . LYS B 1 158 ? 4.07 19.422 11.602 1 96.44 158 LYS B C 1
ATOM 4189 O O . LYS B 1 158 ? 5.09 19.703 10.969 1 96.44 158 LYS B O 1
ATOM 4194 N N . ASN B 1 159 ? 2.859 19.844 11.258 1 98.62 159 ASN B N 1
ATOM 4195 C CA . ASN B 1 159 ? 2.584 20.594 10.023 1 98.62 159 ASN B CA 1
ATOM 4196 C C . ASN B 1 159 ? 3.158 22 10.078 1 98.62 159 ASN B C 1
ATOM 4198 O O . ASN B 1 159 ? 2.678 22.844 10.844 1 98.62 159 ASN B O 1
ATOM 4202 N N . PRO B 1 160 ? 4.105 22.328 9.266 1 98.81 160 PRO B N 1
ATOM 4203 C CA . PRO B 1 160 ? 4.723 23.656 9.289 1 98.81 160 PRO B CA 1
ATOM 4204 C C . PRO B 1 160 ? 3.943 24.688 8.469 1 98.81 160 PRO B C 1
ATOM 4206 O O . PRO B 1 160 ? 3.344 24.344 7.449 1 98.81 160 PRO B O 1
ATOM 4209 N N . VAL B 1 161 ? 3.986 25.875 8.906 1 98.94 161 VAL B N 1
ATOM 4210 C CA . VAL B 1 161 ? 3.531 27.031 8.133 1 98.94 161 VAL B CA 1
ATOM 4211 C C . VAL B 1 161 ? 4.68 28.031 7.973 1 98.94 161 VAL B C 1
ATOM 4213 O O . VAL B 1 161 ? 5.121 28.641 8.945 1 98.94 161 VAL B O 1
ATOM 4216 N N . LEU B 1 162 ? 5.141 28.141 6.785 1 98.94 162 LEU B N 1
ATOM 4217 C CA . LEU B 1 162 ? 6.141 29.156 6.488 1 98.94 162 LEU B CA 1
ATOM 4218 C C . LEU B 1 162 ? 5.48 30.469 6.102 1 98.94 162 LEU B C 1
ATOM 4220 O O . LEU B 1 162 ? 4.641 30.5 5.199 1 98.94 162 LEU B O 1
ATOM 4224 N N . VAL B 1 163 ? 5.812 31.531 6.758 1 98.94 163 VAL B N 1
ATOM 4225 C CA . VAL B 1 163 ? 5.316 32.875 6.406 1 98.94 163 VAL B CA 1
ATOM 4226 C C . VAL B 1 163 ? 6.48 33.75 5.996 1 98.94 163 VAL B C 1
ATOM 4228 O O . VAL B 1 163 ? 7.258 34.219 6.84 1 98.94 163 VAL B O 1
ATOM 4231 N N . GLU B 1 164 ? 6.543 34.094 4.738 1 98.75 164 GLU B N 1
ATOM 4232 C CA . GLU B 1 164 ? 7.664 34.812 4.16 1 98.75 164 GLU B CA 1
ATOM 4233 C C . GLU B 1 164 ? 7.457 36.312 4.289 1 98.75 164 GLU B C 1
ATOM 4235 O O . GLU B 1 164 ? 6.324 36.781 4.441 1 98.75 164 GLU B O 1
ATOM 4240 N N . PRO B 1 165 ? 8.539 37.125 4.172 1 98.31 165 PRO B N 1
ATOM 4241 C CA . PRO B 1 165 ? 8.438 38.562 4.281 1 98.31 165 PRO B CA 1
ATOM 4242 C C . PRO B 1 165 ? 7.52 39.188 3.227 1 98.31 165 PRO B C 1
ATOM 4244 O O . PRO B 1 165 ? 6.906 40.219 3.463 1 98.31 165 PRO B O 1
ATOM 4247 N N . ASP B 1 166 ? 7.344 38.531 2.131 1 98.19 166 ASP B N 1
ATOM 4248 C CA . ASP B 1 166 ? 6.535 39.094 1.051 1 98.19 166 ASP B CA 1
ATOM 4249 C C . ASP B 1 166 ? 5.082 38.656 1.16 1 98.19 166 ASP B C 1
ATOM 4251 O O . ASP B 1 166 ? 4.238 39.031 0.351 1 98.19 166 ASP B O 1
ATOM 4255 N N . ALA B 1 167 ? 4.754 37.812 2.158 1 98.31 167 ALA B N 1
ATOM 4256 C CA . ALA B 1 167 ? 3.406 37.281 2.318 1 98.31 167 ALA B CA 1
ATOM 4257 C C . ALA B 1 167 ? 2.416 38.375 2.715 1 98.31 167 ALA B C 1
ATOM 4259 O O . ALA B 1 167 ? 2.812 39.406 3.23 1 98.31 167 ALA B O 1
ATOM 4260 N N . ASP B 1 168 ? 1.165 38.156 2.387 1 98.31 168 ASP B N 1
ATOM 4261 C CA . ASP B 1 168 ? 0.092 38.906 3.023 1 98.31 168 ASP B CA 1
ATOM 4262 C C . ASP B 1 168 ? -0.1 38.469 4.477 1 98.31 168 ASP B C 1
ATOM 4264 O O . ASP B 1 168 ? -0.786 37.5 4.746 1 98.31 168 ASP B O 1
ATOM 4268 N N . ILE B 1 169 ? 0.434 39.25 5.352 1 98.5 169 ILE B N 1
ATOM 4269 C CA . ILE B 1 169 ? 0.542 38.844 6.75 1 98.5 169 ILE B CA 1
ATOM 4270 C C . ILE B 1 169 ? -0.853 38.75 7.363 1 98.5 169 ILE B C 1
ATOM 4272 O O . ILE B 1 169 ? -1.127 37.812 8.133 1 98.5 169 ILE B O 1
ATOM 4276 N N . GLU B 1 170 ? -1.709 39.656 7.062 1 98.19 170 GLU B N 1
ATOM 4277 C CA . GLU B 1 170 ? -3.068 39.594 7.594 1 98.19 170 GLU B CA 1
ATOM 4278 C C . GLU B 1 170 ? -3.814 38.375 7.102 1 98.19 170 GLU B C 1
ATOM 4280 O O . GLU B 1 170 ? -4.527 37.719 7.867 1 98.19 170 GLU B O 1
ATOM 4285 N N . ASP B 1 171 ? -3.688 38.094 5.852 1 98.31 171 ASP B N 1
ATOM 4286 C CA . ASP B 1 171 ? -4.312 36.906 5.281 1 98.31 171 ASP B CA 1
ATOM 4287 C C . ASP B 1 171 ? -3.775 35.625 5.934 1 98.31 171 ASP B C 1
ATOM 4289 O O . ASP B 1 171 ? -4.543 34.719 6.27 1 98.31 171 ASP B O 1
ATOM 4293 N N . ALA B 1 172 ? -2.441 35.531 6.047 1 98.75 172 ALA B N 1
ATOM 4294 C CA . ALA B 1 172 ? -1.815 34.406 6.711 1 98.75 172 ALA B CA 1
ATOM 4295 C C . ALA B 1 172 ? -2.359 34.219 8.125 1 98.75 172 ALA B C 1
ATOM 4297 O O . ALA B 1 172 ? -2.746 33.125 8.508 1 98.75 172 ALA B O 1
ATOM 4298 N N . ALA B 1 173 ? -2.424 35.312 8.852 1 98.81 173 ALA B N 1
ATOM 4299 C CA . ALA B 1 173 ? -2.92 35.25 10.219 1 98.81 173 ALA B CA 1
ATOM 4300 C C . ALA B 1 173 ? -4.355 34.75 10.266 1 98.81 173 ALA B C 1
ATOM 4302 O O . ALA B 1 173 ? -4.688 33.875 11.078 1 98.81 173 ALA B O 1
ATOM 4303 N N . ARG B 1 174 ? -5.195 35.281 9.422 1 98.44 174 ARG B N 1
ATOM 4304 C CA . ARG B 1 174 ? -6.598 34.875 9.375 1 98.44 174 ARG B CA 1
ATOM 4305 C C . ARG B 1 174 ? -6.727 33.375 9.141 1 98.44 174 ARG B C 1
ATOM 4307 O O . ARG B 1 174 ? -7.512 32.719 9.812 1 98.44 174 ARG B O 1
ATOM 4314 N N . LYS B 1 175 ? -5.996 32.875 8.273 1 98.44 175 LYS B N 1
ATOM 4315 C CA . LYS B 1 175 ? -6.094 31.484 7.883 1 98.44 175 LYS B CA 1
ATOM 4316 C C . LYS B 1 175 ? -5.48 30.578 8.945 1 98.44 175 LYS B C 1
ATOM 4318 O O . LYS B 1 175 ? -6.004 29.5 9.219 1 98.44 175 LYS B O 1
ATOM 4323 N N . ILE B 1 176 ? -4.359 30.969 9.531 1 98.62 176 ILE B N 1
ATOM 4324 C CA . ILE B 1 176 ? -3.73 30.219 10.609 1 98.62 176 ILE B CA 1
ATOM 4325 C C . ILE B 1 176 ? -4.68 30.125 11.797 1 98.62 176 ILE B C 1
ATOM 4327 O O . ILE B 1 176 ? -4.855 29.047 12.383 1 98.62 176 ILE B O 1
ATOM 4331 N N . ILE B 1 177 ? -5.379 31.234 12.125 1 97.25 177 ILE B N 1
ATOM 4332 C CA . ILE B 1 177 ? -6.262 31.25 13.289 1 97.25 177 ILE B CA 1
ATOM 4333 C C . ILE B 1 177 ? -7.449 30.312 13.039 1 97.25 177 ILE B C 1
ATOM 4335 O O . ILE B 1 177 ? -7.938 29.672 13.969 1 97.25 177 ILE B O 1
ATOM 4339 N N . VAL B 1 178 ? -7.902 30.266 11.812 1 95.88 178 VAL B N 1
ATOM 4340 C CA . VAL B 1 178 ? -8.992 29.359 11.477 1 95.88 178 VAL B CA 1
ATOM 4341 C C . VAL B 1 178 ? -8.602 27.922 11.836 1 95.88 178 VAL B C 1
ATOM 4343 O O . VAL B 1 178 ? -9.398 27.188 12.414 1 95.88 178 VAL B O 1
ATOM 4346 N N . SER B 1 179 ? -7.379 27.516 11.492 1 95.19 179 SER B N 1
ATOM 4347 C CA . SER B 1 179 ? -6.914 26.156 11.758 1 95.19 179 SER B CA 1
ATOM 4348 C C . SER B 1 179 ? -6.816 25.891 13.258 1 95.19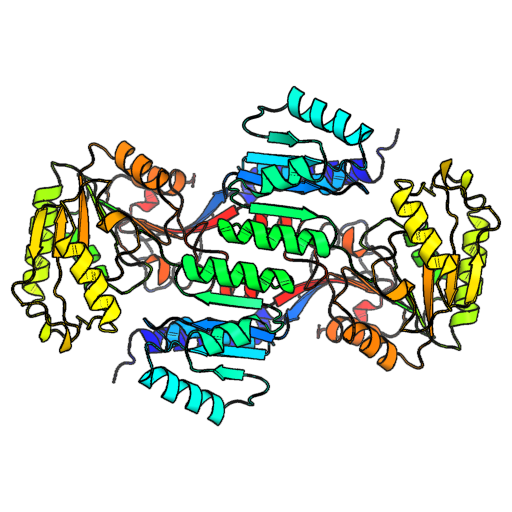 179 SER B C 1
ATOM 4350 O O . SER B 1 179 ? -6.949 24.75 13.695 1 95.19 179 SER B O 1
ATOM 4352 N N . LYS B 1 180 ? -6.66 26.906 14.078 1 95.5 180 LYS B N 1
ATOM 4353 C CA . LYS B 1 180 ? -6.508 26.75 15.523 1 95.5 180 LYS B CA 1
ATOM 4354 C C . LYS B 1 180 ? -7.852 26.891 16.234 1 95.5 180 LYS B C 1
ATOM 4356 O O . LYS B 1 180 ? -8.016 26.406 17.359 1 95.5 180 LYS B O 1
ATOM 4361 N N . MET B 1 181 ? -8.805 27.578 15.523 1 94.94 181 MET B N 1
ATOM 4362 C CA . MET B 1 181 ? -10.148 27.75 16.062 1 94.94 181 MET B CA 1
ATOM 4363 C C . MET B 1 181 ? -11.016 26.531 15.805 1 94.94 181 MET B C 1
ATOM 4365 O O . MET B 1 181 ? -11.727 26.062 16.688 1 94.94 181 MET B O 1
ATOM 4369 N N . LEU B 1 182 ? -10.906 26.016 14.625 1 93.56 182 LEU B N 1
ATOM 4370 C CA . LEU B 1 182 ? -11.703 24.859 14.25 1 93.56 182 LEU B CA 1
ATOM 4371 C C . LEU B 1 182 ? -11.352 23.656 15.125 1 93.56 182 LEU B C 1
ATOM 4373 O O . LEU B 1 182 ? -10.195 23.25 15.18 1 93.56 182 LEU B O 1
ATOM 4377 N N . ASN B 1 183 ? -12.328 23.109 15.828 1 94.62 183 ASN B N 1
ATOM 4378 C CA . ASN B 1 183 ? -12.172 22 16.75 1 94.62 183 ASN B CA 1
ATOM 4379 C C . ASN B 1 183 ? -11.039 22.234 17.75 1 94.62 183 ASN B C 1
ATOM 4381 O O . ASN B 1 183 ? -10.344 21.312 18.141 1 94.62 183 ASN B O 1
ATOM 4385 N N . CYS B 1 184 ? -10.805 23.547 18.016 1 95.69 184 CYS B N 1
ATOM 4386 C CA . CYS B 1 184 ? -9.797 23.984 18.969 1 95.69 184 CYS B CA 1
ATOM 4387 C C . CYS B 1 184 ? -8.422 23.438 18.578 1 95.69 184 CYS B C 1
ATOM 4389 O O . CYS B 1 184 ? -7.645 23.047 19.453 1 95.69 184 CYS B O 1
ATOM 4391 N N . GLY B 1 185 ? -8.195 23.328 17.281 1 96.5 185 GLY B N 1
ATOM 4392 C CA . GLY B 1 185 ? -6.898 22.906 16.766 1 96.5 185 GLY B CA 1
ATOM 4393 C C . GLY B 1 185 ? -6.711 21.406 16.766 1 96.5 185 GLY B C 1
ATOM 4394 O O . GLY B 1 185 ? -5.66 20.906 16.375 1 96.5 185 GLY B O 1
ATOM 4395 N N . GLN B 1 186 ? -7.73 20.641 17.219 1 96.69 186 GLN B N 1
ATOM 4396 C CA . GLN B 1 186 ? -7.629 19.188 17.297 1 96.69 186 GLN B CA 1
ATOM 4397 C C . GLN B 1 186 ? -7.957 18.547 15.945 1 96.69 186 GLN B C 1
ATOM 4399 O O . GLN B 1 186 ? -8.859 17.703 15.852 1 96.69 186 GLN B O 1
ATOM 4404 N N . ILE B 1 187 ? -7.16 18.938 14.93 1 96.19 187 ILE B N 1
ATOM 4405 C CA . ILE B 1 187 ? -7.262 18.484 13.547 1 96.19 187 ILE B CA 1
ATOM 4406 C C . ILE B 1 187 ? -5.883 18.062 13.039 1 96.19 187 ILE B C 1
ATOM 4408 O O . ILE B 1 187 ? -4.898 18.781 13.234 1 96.19 187 ILE B O 1
ATOM 4412 N N . CYS B 1 188 ? -5.812 17.016 12.367 1 96.5 188 CYS B N 1
ATOM 4413 C CA . CYS B 1 188 ? -4.543 16.391 12 1 96.5 188 CYS B CA 1
ATOM 4414 C C . CYS B 1 188 ? -3.77 17.281 11.031 1 96.5 188 CYS B C 1
ATOM 4416 O O . CYS B 1 188 ? -2.539 17.234 10.992 1 96.5 188 CYS B O 1
ATOM 4418 N N . VAL B 1 189 ? -4.496 18.156 10.273 1 97.5 189 VAL B N 1
ATOM 4419 C CA . VAL B 1 189 ? -3.818 18.984 9.281 1 97.5 189 VAL B CA 1
ATOM 4420 C C . VAL B 1 189 ? -3.742 20.422 9.773 1 97.5 189 VAL B C 1
ATOM 4422 O O . VAL B 1 189 ? -3.379 21.328 9.016 1 97.5 189 VAL B O 1
ATOM 4425 N N . SER B 1 190 ? -4.051 20.672 10.969 1 97.75 190 SER B N 1
ATOM 4426 C CA . SER B 1 190 ? -3.984 22 11.547 1 97.75 190 SER B CA 1
ATOM 4427 C C . SER B 1 190 ? -2.561 22.547 11.523 1 97.75 190 SER B C 1
ATOM 4429 O O . SER B 1 190 ? -1.597 21.781 11.508 1 97.75 190 SER B O 1
ATOM 4431 N N . SER B 1 191 ? -2.422 23.875 11.453 1 98.31 191 SER B N 1
ATOM 4432 C CA . SER B 1 191 ? -1.12 24.516 11.609 1 98.31 191 SER B CA 1
ATOM 4433 C C . SER B 1 191 ? -0.488 24.156 12.953 1 98.31 191 SER B C 1
ATOM 4435 O O . SER B 1 191 ? -0.971 24.562 14.008 1 98.31 191 SER B O 1
ATOM 4437 N N . ASP B 1 192 ? 0.596 23.469 12.828 1 98.31 192 ASP B N 1
ATOM 4438 C CA . ASP B 1 192 ? 1.184 22.984 14.07 1 98.31 192 ASP B CA 1
ATOM 4439 C C . ASP B 1 192 ? 2.225 23.953 14.609 1 98.31 192 ASP B C 1
ATOM 4441 O O . ASP B 1 192 ? 2.367 24.109 15.82 1 98.31 192 ASP B O 1
ATOM 4445 N N . TYR B 1 193 ? 2.988 24.562 13.742 1 98.56 193 TYR B N 1
ATOM 4446 C CA . TYR B 1 193 ? 3.934 25.609 14.117 1 98.56 193 TYR B CA 1
ATOM 4447 C C . TYR B 1 193 ? 4.242 26.516 12.922 1 98.56 193 TYR B C 1
ATOM 4449 O O . TYR B 1 193 ? 3.979 26.141 11.773 1 98.56 193 TYR B O 1
ATOM 4457 N N . VAL B 1 194 ? 4.809 27.672 13.227 1 98.81 194 VAL B N 1
ATOM 4458 C CA . VAL B 1 194 ? 5.117 28.656 12.203 1 98.81 194 VAL B CA 1
ATOM 4459 C C . VAL B 1 194 ? 6.625 28.875 12.125 1 98.81 194 VAL B C 1
ATOM 4461 O O . VAL B 1 194 ? 7.305 28.938 13.156 1 98.81 194 VAL B O 1
ATOM 4464 N N . LEU B 1 195 ? 7.133 28.906 10.922 1 98.81 195 LEU B N 1
ATOM 4465 C CA . LEU B 1 195 ? 8.484 29.375 10.625 1 98.81 195 LEU B CA 1
ATOM 4466 C C . LEU B 1 195 ? 8.445 30.75 9.977 1 98.81 195 LEU B C 1
ATOM 4468 O O . LEU B 1 195 ? 7.797 30.938 8.938 1 98.81 195 LEU B O 1
ATOM 4472 N N . THR B 1 196 ? 9.094 31.688 10.547 1 98.62 196 THR B N 1
ATOM 4473 C CA . THR B 1 196 ? 9.133 33.031 9.969 1 98.62 196 THR B CA 1
ATOM 4474 C C . THR B 1 196 ? 10.383 33.781 10.414 1 98.62 196 THR B C 1
ATOM 4476 O O . THR B 1 196 ? 11.18 33.25 11.203 1 98.62 196 THR B O 1
ATOM 4479 N N . THR B 1 197 ? 10.617 35 9.883 1 98.31 197 THR B N 1
ATOM 4480 C CA . THR B 1 197 ? 11.836 35.75 10.141 1 98.31 197 THR B CA 1
ATOM 4481 C C . THR B 1 197 ? 11.625 36.75 11.266 1 98.31 197 THR B C 1
ATOM 4483 O O . THR B 1 197 ? 10.484 37.031 11.656 1 98.31 197 THR B O 1
ATOM 4486 N N . GLU B 1 198 ? 12.75 37.25 11.727 1 97.81 198 GLU B N 1
ATOM 4487 C CA . GLU B 1 198 ? 12.727 38.281 12.781 1 97.81 198 GLU B CA 1
ATOM 4488 C C . GLU B 1 198 ? 11.93 39.5 12.359 1 97.81 198 GLU B C 1
ATOM 4490 O O . GLU B 1 198 ? 11.289 40.156 13.188 1 97.81 198 GLU B O 1
ATOM 4495 N N . GLU B 1 199 ? 12 39.781 11.133 1 97.38 199 GLU B N 1
ATOM 4496 C CA . GLU B 1 199 ? 11.312 40.938 10.586 1 97.38 199 GLU B CA 1
ATOM 4497 C C . GLU B 1 199 ? 9.797 40.719 10.555 1 97.38 199 GLU B C 1
ATOM 4499 O O . GLU B 1 199 ? 9.031 41.625 10.852 1 97.38 199 GLU B O 1
ATOM 4504 N N . VAL B 1 200 ? 9.344 39.531 10.242 1 98.38 200 VAL B N 1
ATOM 4505 C CA . VAL B 1 200 ? 7.938 39.25 10 1 98.38 200 VAL B CA 1
ATOM 4506 C C . VAL B 1 200 ? 7.246 38.906 11.312 1 98.38 200 VAL B C 1
ATOM 4508 O O . VAL B 1 200 ? 6.066 39.219 11.5 1 98.38 200 VAL B O 1
ATOM 4511 N N . LYS B 1 201 ? 7.914 38.344 12.242 1 98.5 201 LYS B N 1
ATOM 4512 C CA . LYS B 1 201 ? 7.367 37.75 13.461 1 98.5 201 LYS B CA 1
ATOM 4513 C C . LYS B 1 201 ? 6.512 38.75 14.227 1 98.5 201 LYS B C 1
ATOM 4515 O O . LYS B 1 201 ? 5.352 38.469 14.547 1 98.5 201 LYS B O 1
ATOM 4520 N N . PRO B 1 202 ? 7.035 40.031 14.484 1 98.56 202 PRO B N 1
ATOM 4521 C CA . PRO B 1 202 ? 6.199 40.938 15.258 1 98.56 202 PRO B CA 1
ATOM 4522 C C . PRO B 1 202 ? 4.902 41.312 14.539 1 98.56 202 PRO B C 1
ATOM 4524 O O . PRO B 1 202 ? 3.854 41.438 15.18 1 98.56 202 PRO B O 1
ATOM 4527 N N . LYS B 1 203 ? 4.977 41.5 13.258 1 98.69 203 LYS B N 1
ATOM 4528 C CA . LYS B 1 203 ? 3.787 41.812 12.477 1 98.69 203 LYS B CA 1
ATOM 4529 C C . LYS B 1 203 ? 2.779 40.688 12.5 1 98.69 203 LYS B C 1
ATOM 4531 O O . LYS B 1 203 ? 1.577 40.906 12.648 1 98.69 203 LYS B O 1
ATOM 4536 N N . LEU B 1 204 ? 3.299 39.5 12.359 1 98.81 204 LEU B N 1
ATOM 4537 C CA . LEU B 1 204 ? 2.438 38.312 12.352 1 98.81 204 LEU B CA 1
ATOM 4538 C C . LEU B 1 204 ? 1.793 38.094 13.719 1 98.81 204 LEU B C 1
ATOM 4540 O O . LEU B 1 204 ? 0.588 37.844 13.812 1 98.81 204 LEU B O 1
ATOM 4544 N N . VAL B 1 205 ? 2.562 38.188 14.766 1 98.81 205 VAL B N 1
ATOM 4545 C CA . VAL B 1 205 ? 2.061 38 16.125 1 98.81 205 VAL B CA 1
ATOM 4546 C C . VAL B 1 205 ? 0.981 39.031 16.422 1 98.81 205 VAL B C 1
ATOM 4548 O O . VAL B 1 205 ? -0.053 38.719 17.016 1 98.81 205 VAL B O 1
ATOM 4551 N N . SER B 1 206 ? 1.272 40.281 16.031 1 98.75 206 SER B N 1
ATOM 4552 C CA . SER B 1 206 ? 0.294 41.344 16.234 1 98.75 206 SER B CA 1
ATOM 4553 C C . SER B 1 206 ? -1.013 41.031 15.508 1 98.75 206 SER B C 1
ATOM 4555 O O . SER B 1 206 ? -2.096 41.188 16.078 1 98.75 206 SER B O 1
ATOM 4557 N N . ALA B 1 207 ? -0.886 40.594 14.289 1 98.81 207 ALA B N 1
ATOM 4558 C CA . ALA B 1 207 ? -2.068 40.25 13.508 1 98.81 207 ALA B CA 1
ATOM 4559 C C . ALA B 1 207 ? -2.824 39.094 14.133 1 98.81 207 ALA B C 1
ATOM 4561 O O . ALA B 1 207 ? -4.055 39.125 14.234 1 98.81 207 ALA B O 1
ATOM 4562 N N . LEU B 1 208 ? -2.131 38.031 14.57 1 98.75 208 LEU B N 1
ATOM 4563 C CA . LEU B 1 208 ? -2.742 36.906 15.227 1 98.75 208 LEU B CA 1
ATOM 4564 C C . LEU B 1 208 ? -3.477 37.312 16.5 1 98.75 208 LEU B C 1
ATOM 4566 O O . LEU B 1 208 ? -4.625 36.906 16.703 1 98.75 208 LEU B O 1
ATOM 4570 N N . ALA B 1 209 ? -2.789 38.125 17.281 1 98.38 209 ALA B N 1
ATOM 4571 C CA . ALA B 1 209 ? -3.363 38.562 18.547 1 98.38 209 ALA B CA 1
ATOM 4572 C C . ALA B 1 209 ? -4.656 39.344 18.328 1 98.38 209 ALA B C 1
ATOM 4574 O O . ALA B 1 209 ? -5.66 39.094 19 1 98.38 209 ALA B O 1
ATOM 4575 N N . LYS B 1 210 ? -4.551 40.25 17.391 1 98.31 210 LYS B N 1
ATOM 4576 C CA . LYS B 1 210 ? -5.723 41.062 17.062 1 98.31 210 LYS B CA 1
ATOM 4577 C C . LYS B 1 210 ? -6.902 40.188 16.656 1 98.31 210 LYS B C 1
ATOM 4579 O O . LYS B 1 210 ? -8.016 40.375 17.141 1 98.31 210 LYS B O 1
ATOM 4584 N N . LEU B 1 211 ? -6.664 39.25 15.805 1 97.88 211 LEU B N 1
ATOM 4585 C CA . LEU B 1 211 ? -7.719 38.406 15.289 1 97.88 211 LEU B CA 1
ATOM 4586 C C . LEU B 1 211 ? -8.25 37.469 16.375 1 97.88 211 LEU B C 1
ATOM 4588 O O . LEU B 1 211 ? -9.453 37.219 16.453 1 97.88 211 LEU B O 1
ATOM 4592 N N . PHE B 1 212 ? -7.395 36.938 17.266 1 97.62 212 PHE B N 1
ATOM 4593 C CA . PHE B 1 212 ? -7.84 36.125 18.391 1 97.62 212 PHE B CA 1
ATOM 4594 C C . PHE B 1 212 ? -8.727 36.938 19.328 1 97.62 212 PHE B C 1
ATOM 4596 O O . PHE B 1 212 ? -9.758 36.469 19.781 1 97.62 212 PHE B O 1
ATOM 4603 N N . GLU B 1 213 ? -8.336 38.188 19.547 1 97.62 213 GLU B N 1
ATOM 4604 C CA . GLU B 1 213 ? -9.125 39.031 20.422 1 97.62 213 GLU B CA 1
ATOM 4605 C C . GLU B 1 213 ? -10.508 39.312 19.828 1 97.62 213 GLU B C 1
ATOM 4607 O O . GLU B 1 213 ? -11.492 39.406 20.562 1 97.62 213 GLU B O 1
ATOM 4612 N N . GLU B 1 214 ? -10.539 39.406 18.531 1 96.94 214 GLU B N 1
ATOM 4613 C CA . GLU B 1 214 ? -11.812 39.594 17.859 1 96.94 214 GLU B CA 1
ATOM 4614 C C . GLU B 1 214 ? -12.727 38.406 18.016 1 96.94 214 GLU B C 1
ATOM 4616 O O . GLU B 1 214 ? -13.953 38.5 17.906 1 96.94 214 GLU B O 1
ATOM 4621 N N . LYS B 1 215 ? -12.164 37.219 18.234 1 96.56 215 LYS B N 1
ATOM 4622 C CA . LYS B 1 215 ? -12.938 35.969 18.328 1 96.56 215 LYS B CA 1
ATOM 4623 C C . LYS B 1 215 ? -13.289 35.656 19.781 1 96.56 215 LYS B C 1
ATOM 4625 O O . LYS B 1 215 ? -14.117 34.781 20.062 1 96.56 215 LYS B O 1
ATOM 4630 N N . ALA B 1 216 ? -12.695 36.344 20.719 1 95.69 216 ALA B N 1
ATOM 4631 C CA . ALA B 1 216 ? -12.969 36.156 22.141 1 95.69 216 ALA B CA 1
ATOM 4632 C C . ALA B 1 216 ? -14.297 36.781 22.531 1 95.69 216 ALA B C 1
ATOM 4634 O O . ALA B 1 216 ? -14.781 37.719 21.844 1 95.69 216 ALA B O 1
ATOM 4635 N N . PRO B 1 217 ? -14.977 36.375 23.578 1 97.19 217 PRO B N 1
ATOM 4636 C CA . PRO B 1 217 ? -14.5 35.312 24.453 1 97.19 217 PRO B CA 1
ATOM 4637 C C . PRO B 1 217 ? -14.664 33.906 23.844 1 97.19 217 PRO B C 1
ATOM 4639 O O . PRO B 1 217 ? -15.711 33.594 23.266 1 97.19 217 PRO B O 1
ATOM 4642 N N . PHE B 1 218 ? -13.703 33.062 24.047 1 96.31 218 PHE B N 1
ATOM 4643 C CA . PHE B 1 218 ? -13.648 31.75 23.422 1 96.31 218 PHE B CA 1
ATOM 4644 C C . PHE B 1 218 ? -14.609 30.766 24.094 1 96.31 218 PHE B C 1
ATOM 4646 O O . PHE B 1 218 ? -15.188 29.906 23.438 1 96.31 218 PHE B O 1
ATOM 4653 N N . LYS B 1 219 ? -14.758 30.938 25.375 1 94.25 219 LYS B N 1
ATOM 4654 C CA . LYS B 1 219 ? -15.664 30.062 26.109 1 94.25 219 LYS B CA 1
ATOM 4655 C C . LYS B 1 219 ? -17.078 30.141 25.547 1 94.25 219 LYS B C 1
ATOM 4657 O O . LYS B 1 219 ? -17.828 29.156 25.578 1 94.25 219 LYS B O 1
ATOM 4662 N N . GLU B 1 220 ? -17.453 31.297 25.047 1 93.94 220 GLU B N 1
ATOM 4663 C CA . GLU B 1 220 ? -18.812 31.531 24.562 1 93.94 220 GLU B CA 1
ATOM 4664 C C . GLU B 1 220 ? -18.875 31.469 23.031 1 93.94 220 GLU B C 1
ATOM 4666 O O . GLU B 1 220 ? -19.953 31.578 22.453 1 93.94 220 GLU B O 1
ATOM 4671 N N . ASN B 1 221 ? -17.766 31.297 22.438 1 93.69 221 ASN B N 1
ATOM 4672 C CA . ASN B 1 221 ? -17.703 31.234 20.969 1 93.69 221 ASN B CA 1
ATOM 4673 C C . ASN B 1 221 ? -18.031 29.844 20.453 1 93.69 221 ASN B C 1
ATOM 4675 O O . ASN B 1 221 ? -17.312 28.875 20.734 1 93.69 221 ASN B O 1
ATOM 4679 N N . LYS B 1 222 ? -19.047 29.719 19.703 1 89.44 222 LYS B N 1
ATOM 4680 C CA . LYS B 1 222 ? -19.547 28.438 19.203 1 89.44 222 LYS B CA 1
ATOM 4681 C C . LYS B 1 222 ? -18.562 27.781 18.25 1 89.44 222 LYS B C 1
ATOM 4683 O O . LYS B 1 222 ? -18.625 26.578 18 1 89.44 222 LYS B O 1
ATOM 4688 N N . GLU B 1 223 ? -17.609 28.547 17.719 1 88.94 223 GLU B N 1
ATOM 4689 C CA . GLU B 1 223 ? -16.625 28.016 16.781 1 88.94 223 GLU B CA 1
ATOM 4690 C C . GLU B 1 223 ? -15.43 27.422 17.516 1 88.94 223 GLU B C 1
ATOM 4692 O O . GLU B 1 223 ? -14.586 26.766 16.906 1 88.94 223 GLU B O 1
ATOM 4697 N N . PHE B 1 224 ? -15.414 27.672 18.75 1 94.56 224 PHE B N 1
ATOM 4698 C CA . PHE B 1 224 ? -14.281 27.219 19.562 1 94.56 224 PHE B CA 1
ATOM 4699 C C . PHE B 1 224 ? -14.695 26.062 20.469 1 94.56 224 PHE B C 1
ATOM 4701 O O . PHE B 1 224 ? -15.398 26.281 21.453 1 94.56 224 PHE B O 1
ATOM 4708 N N . SER B 1 225 ? -14.164 24.906 20.141 1 94.19 225 SER B N 1
ATOM 4709 C CA . SER B 1 225 ? -14.562 23.688 20.828 1 94.19 225 SER B CA 1
ATOM 4710 C C . SER B 1 225 ? -13.766 23.5 22.125 1 94.19 225 SER B C 1
ATOM 4712 O O . SER B 1 225 ? -13 24.391 22.516 1 94.19 225 SER B O 1
ATOM 4714 N N . ARG B 1 226 ? -14.102 22.453 22.828 1 95.94 226 ARG B N 1
ATOM 4715 C CA . ARG B 1 226 ? -13.383 22.062 24.031 1 95.94 226 ARG B CA 1
ATOM 4716 C C . ARG B 1 226 ? -12.336 20.984 23.734 1 95.94 226 ARG B C 1
ATOM 4718 O O . ARG B 1 226 ? -12.391 20.344 22.688 1 95.94 226 ARG B O 1
ATOM 4725 N N . ILE B 1 227 ? -11.305 20.984 24.594 1 97.25 227 ILE B N 1
ATOM 4726 C CA . ILE B 1 227 ? -10.383 19.859 24.531 1 97.25 227 ILE B CA 1
ATOM 4727 C C . ILE B 1 227 ? -11.141 18.562 24.812 1 97.25 227 ILE B C 1
ATOM 4729 O O . ILE B 1 227 ? -12.016 18.516 25.672 1 97.25 227 ILE B O 1
ATOM 4733 N N . VAL B 1 228 ? -10.875 17.484 24.141 1 96.06 228 VAL B N 1
ATOM 4734 C CA . VAL B 1 228 ? -11.672 16.266 24.047 1 96.06 228 VAL B CA 1
ATOM 4735 C C . VAL B 1 228 ? -11.844 15.656 25.438 1 96.06 228 VAL B C 1
ATOM 4737 O O . VAL B 1 228 ? -12.906 15.125 25.75 1 96.06 228 VAL B O 1
ATOM 4740 N N . ASN B 1 229 ? -10.789 15.641 26.266 1 96.44 229 ASN B N 1
ATOM 4741 C CA . ASN B 1 229 ? -10.844 15.07 27.594 1 96.44 229 ASN B CA 1
ATOM 4742 C C . ASN B 1 229 ? -9.758 15.648 28.5 1 96.44 229 ASN B C 1
ATOM 4744 O O . ASN B 1 229 ? -8.945 16.469 28.062 1 96.44 229 ASN B O 1
ATOM 4748 N N . GLU B 1 230 ? -9.781 15.227 29.703 1 98 230 GLU B N 1
ATOM 4749 C CA . GLU B 1 230 ? -8.867 15.797 30.688 1 98 230 GLU B CA 1
ATOM 4750 C C . GLU B 1 230 ? -7.43 15.359 30.438 1 98 230 GLU B C 1
ATOM 4752 O O . GLU B 1 230 ? -6.488 16.125 30.688 1 98 230 GLU B O 1
ATOM 4757 N N . LYS B 1 231 ? -7.277 14.219 30 1 96.75 231 LYS B N 1
ATOM 4758 C CA . LYS B 1 231 ? -5.934 13.734 29.703 1 96.75 231 LYS B CA 1
ATOM 4759 C C . LYS B 1 231 ? -5.25 14.617 28.656 1 96.75 231 LYS B C 1
ATOM 4761 O O . LYS B 1 231 ? -4.09 15.008 28.844 1 96.75 231 LYS B O 1
ATOM 4766 N N . HIS B 1 232 ? -5.957 14.938 27.594 1 97.19 232 HIS B N 1
ATOM 4767 C CA . HIS B 1 232 ? -5.406 15.805 26.562 1 97.19 232 HIS B CA 1
ATOM 4768 C C . HIS B 1 232 ? -5.227 17.234 27.078 1 97.19 232 HIS B C 1
ATOM 4770 O O . HIS B 1 232 ? -4.266 17.906 26.703 1 97.19 232 HIS B O 1
ATOM 4776 N N . PHE B 1 233 ? -6.172 17.656 27.938 1 98.38 233 PHE B N 1
ATOM 4777 C CA . PHE B 1 233 ? -6.023 18.953 28.578 1 98.38 233 PHE B CA 1
ATOM 4778 C C . PHE B 1 233 ? -4.727 19 29.391 1 98.38 233 PHE B C 1
ATOM 4780 O O . PHE B 1 233 ? -3.963 19.969 29.281 1 98.38 233 PHE B O 1
ATOM 4787 N N . ASP B 1 234 ? -4.484 17.953 30.125 1 98.69 234 ASP B N 1
ATOM 4788 C CA . ASP B 1 234 ? -3.287 17.875 30.969 1 98.69 234 ASP B CA 1
ATOM 4789 C C . ASP B 1 234 ? -2.021 17.891 30.109 1 98.69 234 ASP B C 1
ATOM 4791 O O . ASP B 1 234 ? -1.029 18.531 30.469 1 98.69 234 ASP B O 1
ATOM 4795 N N . ARG B 1 235 ? -2.072 17.203 29.062 1 97.94 235 ARG B N 1
ATOM 4796 C CA . ARG B 1 235 ? -0.926 17.141 28.156 1 97.94 235 ARG B CA 1
ATOM 4797 C C . ARG B 1 235 ? -0.598 18.531 27.609 1 97.94 235 ARG B C 1
ATOM 4799 O O . ARG B 1 235 ? 0.559 18.953 27.641 1 97.94 235 ARG B O 1
ATOM 4806 N N . LEU B 1 236 ? -1.541 19.234 27.125 1 98.38 236 LEU B N 1
ATOM 4807 C CA . LEU B 1 236 ? -1.353 20.562 26.562 1 98.38 236 LEU B CA 1
ATOM 4808 C C . LEU B 1 236 ? -0.892 21.547 27.641 1 98.38 236 LEU B C 1
ATOM 4810 O O . LEU B 1 236 ? -0.017 22.375 27.391 1 98.38 236 LEU B O 1
ATOM 4814 N N . SER B 1 237 ? -1.528 21.406 28.797 1 98.19 237 SER B N 1
ATOM 4815 C CA . SER B 1 237 ? -1.123 22.234 29.922 1 98.19 237 SER B CA 1
ATOM 4816 C C . SER B 1 237 ? 0.333 21.984 30.297 1 98.19 237 SER B C 1
ATOM 4818 O O . SER B 1 237 ? 1.062 22.922 30.625 1 98.19 237 SER B O 1
ATOM 4820 N N . SER B 1 238 ? 0.704 20.75 30.281 1 98.12 238 SER B N 1
ATOM 4821 C CA . SER B 1 238 ? 2.082 20.391 30.594 1 98.12 238 SER B CA 1
ATOM 4822 C C . SER B 1 238 ? 3.055 21 29.594 1 98.12 238 SER B C 1
ATOM 4824 O O . SER B 1 238 ? 4.156 21.406 29.953 1 98.12 238 SER B O 1
ATOM 4826 N N . LEU B 1 239 ? 2.711 21.078 28.312 1 98 239 LEU B N 1
ATOM 4827 C CA . LEU B 1 239 ? 3.541 21.734 27.297 1 98 239 LEU B CA 1
ATOM 4828 C C . LEU B 1 239 ? 3.762 23.203 27.641 1 98 239 LEU B C 1
ATOM 4830 O O . LEU B 1 239 ? 4.883 23.703 27.531 1 98 239 LEU B O 1
ATOM 4834 N N . LEU B 1 240 ? 2.725 23.844 28.047 1 97.81 240 LEU B N 1
ATOM 4835 C CA . LEU B 1 240 ? 2.783 25.266 28.375 1 97.81 240 LEU B CA 1
ATOM 4836 C C . LEU B 1 240 ? 3.635 25.5 29.625 1 97.81 240 LEU B C 1
ATOM 4838 O O . LEU B 1 240 ? 4.332 26.5 29.719 1 97.81 240 LEU B O 1
ATOM 4842 N N . LYS B 1 241 ? 3.568 24.562 30.516 1 97 241 LYS B N 1
ATOM 4843 C CA . LYS B 1 241 ? 4.34 24.656 31.75 1 97 241 LYS B CA 1
ATOM 4844 C C . LYS B 1 241 ? 5.82 24.391 31.5 1 97 241 LYS B C 1
ATOM 4846 O O . LYS B 1 241 ? 6.684 25.016 32.125 1 97 241 LYS B O 1
ATOM 4851 N N . ASN B 1 242 ? 6.117 23.531 30.594 1 96.31 242 ASN B N 1
ATOM 4852 C CA . ASN B 1 242 ? 7.477 23.031 30.438 1 96.31 242 ASN B CA 1
ATOM 4853 C C . ASN B 1 242 ? 8.211 23.734 29.297 1 96.31 242 ASN B C 1
ATOM 4855 O O . ASN B 1 242 ? 9.406 23.531 29.109 1 96.31 242 ASN B O 1
ATOM 4859 N N . THR B 1 243 ? 7.477 24.516 28.516 1 97.31 243 THR B N 1
ATOM 4860 C CA . THR B 1 243 ? 8.141 25.219 27.422 1 97.31 243 THR B CA 1
ATOM 4861 C C . THR B 1 243 ? 9.133 26.234 27.969 1 97.31 243 THR B C 1
ATOM 4863 O O . THR B 1 243 ? 8.891 26.859 29 1 97.31 243 THR B O 1
ATOM 4866 N N . LYS B 1 244 ? 10.258 26.344 27.281 1 96.44 244 LYS B N 1
ATOM 4867 C CA . LYS B 1 244 ? 11.227 27.406 27.578 1 96.44 244 LYS B CA 1
ATOM 4868 C C . LYS B 1 244 ? 10.961 28.641 26.734 1 96.44 244 LYS B C 1
ATOM 4870 O O . LYS B 1 244 ? 11.742 29.594 26.75 1 96.44 244 LYS B O 1
ATOM 4875 N N . GLY B 1 245 ? 9.875 28.562 26.016 1 97.44 245 GLY B N 1
ATOM 4876 C CA . GLY B 1 245 ? 9.547 29.609 25.078 1 97.44 245 GLY B CA 1
ATOM 4877 C C . GLY B 1 245 ? 8.906 30.812 25.734 1 97.44 245 GLY B C 1
ATOM 4878 O O . GLY B 1 245 ? 8.562 30.781 26.922 1 97.44 245 GLY B O 1
ATOM 4879 N N . LYS B 1 246 ? 8.836 31.891 25 1 98 246 LYS B N 1
ATOM 4880 C CA . LYS B 1 246 ? 8.188 33.125 25.438 1 98 246 LYS B CA 1
ATOM 4881 C C . LYS B 1 246 ? 6.746 33.188 24.953 1 98 246 LYS B C 1
ATOM 4883 O O . LYS B 1 246 ? 6.488 33.094 23.75 1 98 246 LYS B O 1
ATOM 4888 N N . ILE B 1 247 ? 5.816 33.344 25.875 1 98.12 247 ILE B N 1
ATOM 4889 C CA . ILE B 1 247 ? 4.422 33.5 25.5 1 98.12 247 ILE B CA 1
ATOM 4890 C C . ILE B 1 247 ? 4.238 34.875 24.828 1 98.12 247 ILE B C 1
ATOM 4892 O O . ILE B 1 247 ? 4.5 35.906 25.438 1 98.12 247 ILE B O 1
ATOM 4896 N N . LEU B 1 248 ? 3.832 34.875 23.625 1 98.44 248 LEU B N 1
ATOM 4897 C CA . LEU B 1 248 ? 3.646 36.094 22.859 1 98.44 248 LEU B CA 1
ATOM 4898 C C . LEU B 1 248 ? 2.188 36.531 22.891 1 98.44 248 LEU B C 1
ATOM 4900 O O . LEU B 1 248 ? 1.894 37.719 22.719 1 98.44 248 LEU B O 1
ATOM 4904 N N . TYR B 1 249 ? 1.305 35.562 22.969 1 98.19 249 TYR B N 1
ATOM 4905 C CA . TYR B 1 249 ? -0.126 35.812 23.125 1 98.19 249 TYR B CA 1
ATOM 4906 C C . TYR B 1 249 ? -0.767 34.719 23.984 1 98.19 249 TYR B C 1
ATOM 4908 O O . TYR B 1 249 ? -0.406 33.562 23.891 1 98.19 249 TYR B O 1
ATOM 4916 N N . GLN B 1 250 ? -1.643 35.062 24.797 1 97.56 250 GLN B N 1
ATOM 4917 C CA . GLN B 1 250 ? -2.463 34.156 25.594 1 97.56 250 GLN B CA 1
ATOM 4918 C C . GLN B 1 250 ? -3.869 34.719 25.781 1 97.56 250 GLN B C 1
ATOM 4920 O O . GLN B 1 250 ? -4.039 35.906 26.078 1 97.56 250 GLN B O 1
ATOM 4925 N N . SER B 1 251 ? -4.793 33.875 25.562 1 95.56 251 SER B N 1
ATOM 4926 C CA . SER B 1 251 ? -6.172 34.25 25.859 1 95.56 251 SER B CA 1
ATOM 4927 C C . SER B 1 251 ? -6.293 34.812 27.266 1 95.56 251 SER B C 1
ATOM 4929 O O . SER B 1 251 ? -5.656 34.312 28.203 1 95.56 251 SER B O 1
ATOM 4931 N N . LYS B 1 252 ? -7.156 35.75 27.469 1 96.06 252 LYS B N 1
ATOM 4932 C CA . LYS B 1 252 ? -7.391 36.344 28.781 1 96.06 252 LYS B CA 1
ATOM 4933 C C . LYS B 1 252 ? -8.242 35.438 29.656 1 96.06 252 LYS B C 1
ATOM 4935 O O . LYS B 1 252 ? -8.273 35.562 30.875 1 96.06 252 LYS B O 1
ATOM 4940 N N . GLU B 1 253 ? -8.906 34.531 28.953 1 96.62 253 GLU B N 1
ATOM 4941 C CA . GLU B 1 253 ? -9.742 33.594 29.672 1 96.62 253 GLU B CA 1
ATOM 4942 C C . GLU B 1 253 ? -8.906 32.5 30.312 1 96.62 253 GLU B C 1
ATOM 4944 O O . GLU B 1 253 ? -8.039 31.906 29.656 1 96.62 253 GLU B O 1
ATOM 4949 N N . GLU B 1 254 ? -9.18 32.156 31.531 1 95.94 254 GLU B N 1
ATOM 4950 C CA . GLU B 1 254 ? -8.406 31.172 32.281 1 95.94 254 GLU B CA 1
ATOM 4951 C C . GLU B 1 254 ? -8.742 29.75 31.828 1 95.94 254 GLU B C 1
ATOM 4953 O O . GLU B 1 254 ? -9.906 29.422 31.578 1 95.94 254 GLU B O 1
ATOM 4958 N N . ALA B 1 255 ? -7.688 29.047 31.656 1 97.06 255 ALA B N 1
ATOM 4959 C CA . ALA B 1 255 ? -7.875 27.625 31.359 1 97.06 255 ALA B CA 1
ATOM 4960 C C . ALA B 1 255 ? -8.68 26.938 32.469 1 97.06 255 ALA B C 1
ATOM 4962 O O . ALA B 1 255 ? -8.602 27.344 33.625 1 97.06 255 ALA B O 1
ATOM 4963 N N . ASN B 1 256 ? -9.484 25.969 32.125 1 97.94 256 ASN B N 1
ATOM 4964 C CA . ASN B 1 256 ? -10.312 25.219 33.094 1 97.94 256 ASN B CA 1
ATOM 4965 C C . ASN B 1 256 ? -10.328 23.734 32.781 1 97.94 256 ASN B C 1
ATOM 4967 O O . ASN B 1 256 ? -10.945 23.312 31.781 1 97.94 256 ASN B O 1
ATOM 4971 N N . ARG B 1 257 ? -9.719 22.922 33.562 1 98.06 257 ARG B N 1
ATOM 4972 C CA . ARG B 1 257 ? -9.562 21.5 33.344 1 98.06 257 ARG B CA 1
ATOM 4973 C C . ARG B 1 257 ? -10.906 20.781 33.344 1 98.06 257 ARG B C 1
ATOM 4975 O O . ARG B 1 257 ? -11.188 19.969 32.469 1 98.06 257 ARG B O 1
ATOM 4982 N N . SER B 1 258 ? -11.82 21.094 34.312 1 97.75 258 SER B N 1
ATOM 4983 C CA . SER B 1 258 ? -13.102 20.422 34.469 1 97.75 258 SER B CA 1
ATOM 4984 C C . SER B 1 258 ? -14.008 20.703 33.25 1 97.75 258 SER B C 1
ATOM 4986 O O . SER B 1 258 ? -14.805 19.844 32.875 1 97.75 258 SER B O 1
ATOM 4988 N N . GLU B 1 259 ? -13.828 21.812 32.656 1 97 259 GLU B N 1
ATOM 4989 C CA . GLU B 1 259 ? -14.602 22.188 31.469 1 97 259 GLU B CA 1
ATOM 4990 C C . GLU B 1 259 ? -13.859 21.812 30.188 1 97 259 GLU B C 1
ATOM 4992 O O . GLU B 1 259 ? -14.375 22 29.078 1 97 259 GLU B O 1
ATOM 4997 N N . LYS B 1 260 ? -12.625 21.359 30.359 1 97.75 260 LYS B N 1
ATOM 4998 C CA . LYS B 1 260 ? -11.742 21.047 29.234 1 97.75 260 LYS B CA 1
ATOM 4999 C C . LYS B 1 260 ? -11.555 22.266 28.328 1 97.75 260 LYS B C 1
ATOM 5001 O O . LYS B 1 260 ? -11.539 22.125 27.109 1 97.75 260 LYS B O 1
ATOM 5006 N N . PHE B 1 261 ? -11.547 23.453 28.984 1 98.12 261 PHE B N 1
ATOM 5007 C CA . PHE B 1 261 ? -11.398 24.688 28.219 1 98.12 261 PHE B CA 1
ATOM 5008 C C . PHE B 1 261 ? -9.953 25.172 28.25 1 98.12 261 PHE B C 1
ATOM 5010 O O . PHE B 1 261 ? -9.375 25.328 29.328 1 98.12 261 PHE B O 1
ATOM 5017 N N . LEU B 1 262 ? -9.336 25.406 27.188 1 98.25 262 LEU B N 1
ATOM 5018 C CA . LEU B 1 262 ? -8.023 26 27 1 98.25 262 LEU B CA 1
ATOM 5019 C C . LEU B 1 262 ? -8.055 27.016 25.859 1 98.25 262 LEU B C 1
ATOM 5021 O O . LEU B 1 262 ? -8.305 26.656 24.703 1 98.25 262 LEU B O 1
ATOM 5025 N N . GLY B 1 263 ? -7.879 28.297 26.141 1 97.75 263 GLY B N 1
ATOM 5026 C CA . GLY B 1 263 ? -7.836 29.312 25.109 1 97.75 263 GLY B CA 1
ATOM 5027 C C . GLY B 1 263 ? -6.574 29.25 24.266 1 97.75 263 GLY B C 1
ATOM 5028 O O . GLY B 1 263 ? -5.672 28.469 24.547 1 97.75 263 GLY B O 1
ATOM 5029 N N . PRO B 1 264 ? -6.434 30.094 23.281 1 98.12 264 PRO B N 1
ATOM 5030 C CA . PRO B 1 264 ? -5.297 30.031 22.359 1 98.12 264 PRO B CA 1
ATOM 5031 C C . PRO B 1 264 ? -4.023 30.641 22.953 1 98.12 264 PRO B C 1
ATOM 5033 O O . PRO B 1 264 ? -4.094 31.578 23.75 1 98.12 264 PRO B O 1
ATOM 5036 N N . TYR B 1 265 ? -2.924 30.109 22.578 1 98.44 265 TYR B N 1
ATOM 5037 C CA . TYR B 1 265 ? -1.591 30.609 22.891 1 98.44 265 TYR B CA 1
ATOM 5038 C C . TYR B 1 265 ? -0.751 30.766 21.625 1 98.44 265 TYR B C 1
ATOM 5040 O O . TYR B 1 265 ? -0.886 29.969 20.688 1 98.44 265 TYR B O 1
ATOM 5048 N N . VAL B 1 266 ? 0.039 31.781 21.578 1 98.75 266 VAL B N 1
ATOM 5049 C CA . VAL B 1 266 ? 1.154 31.906 20.641 1 98.75 266 VAL B CA 1
ATOM 5050 C C . VAL B 1 266 ? 2.471 31.969 21.406 1 98.75 266 VAL B C 1
ATOM 5052 O O . VAL B 1 266 ? 2.625 32.781 22.328 1 98.75 266 VAL B O 1
ATOM 5055 N N . VAL B 1 267 ? 3.367 31.078 21.094 1 98.69 267 VAL B N 1
ATOM 5056 C CA . VAL B 1 267 ? 4.578 30.938 21.906 1 98.69 267 VAL B CA 1
ATOM 5057 C C . VAL B 1 267 ? 5.805 30.969 20.984 1 98.69 267 VAL B C 1
ATOM 5059 O O . VAL B 1 267 ? 5.867 30.25 19.984 1 98.69 267 VAL B O 1
ATOM 5062 N N . GLU B 1 268 ? 6.711 31.828 21.25 1 98.56 268 GLU B N 1
ATOM 5063 C CA . GLU B 1 268 ? 8 31.797 20.562 1 98.56 268 GLU B CA 1
ATOM 5064 C C . GLU B 1 268 ? 8.922 30.75 21.172 1 98.56 268 GLU B C 1
ATOM 5066 O O . GLU B 1 268 ? 9.203 30.781 22.375 1 98.56 268 GLU B O 1
ATOM 5071 N N . ILE B 1 269 ? 9.406 29.844 20.328 1 98.06 269 ILE B N 1
ATOM 5072 C CA . ILE B 1 269 ? 10.195 28.75 20.859 1 98.06 269 ILE B CA 1
ATOM 5073 C C . ILE B 1 269 ? 11.461 28.562 20.031 1 98.06 269 ILE B C 1
ATOM 5075 O O . ILE B 1 269 ? 11.602 29.141 18.953 1 98.06 269 ILE B O 1
ATOM 5079 N N . GLN B 1 270 ? 12.375 27.75 20.609 1 93.44 270 GLN B N 1
ATOM 5080 C CA . GLN B 1 270 ? 13.547 27.25 19.906 1 93.44 270 GLN B CA 1
ATOM 5081 C C . GLN B 1 270 ? 13.352 25.781 19.5 1 93.44 270 GLN B C 1
ATOM 5083 O O . GLN B 1 270 ? 12.422 25.125 19.969 1 93.44 270 GLN B O 1
ATOM 5088 N N . ASN B 1 271 ? 14.227 25.281 18.656 1 87.62 271 ASN B N 1
ATOM 5089 C CA . ASN B 1 271 ? 14.07 23.984 18.047 1 87.62 271 ASN B CA 1
ATOM 5090 C C . ASN B 1 271 ? 14.008 22.859 19.094 1 87.62 271 ASN B C 1
ATOM 5092 O O . ASN B 1 271 ? 13.32 21.859 18.891 1 87.62 271 ASN B O 1
ATOM 5096 N N . ASP B 1 272 ? 14.578 22.922 20.188 1 90.88 272 ASP B N 1
ATOM 5097 C CA . ASP B 1 272 ? 14.672 21.844 21.172 1 90.88 272 ASP B CA 1
ATOM 5098 C C . ASP B 1 272 ? 13.562 21.953 22.219 1 90.88 272 ASP B C 1
ATOM 5100 O O . ASP B 1 272 ? 13.555 21.219 23.203 1 90.88 272 ASP B O 1
ATOM 5104 N N . ASP B 1 273 ? 12.648 22.781 21.906 1 96.38 273 ASP B N 1
ATOM 5105 C CA . ASP B 1 273 ? 11.555 23 22.844 1 96.38 273 ASP B CA 1
ATOM 5106 C C . ASP B 1 273 ? 10.633 21.781 22.922 1 96.38 273 ASP B C 1
ATOM 5108 O O . ASP B 1 273 ? 10.5 21.047 21.938 1 96.38 273 ASP B O 1
ATOM 5112 N N . ALA B 1 274 ? 9.945 21.562 24.062 1 95.44 274 ALA B N 1
ATOM 5113 C CA . ALA B 1 274 ? 9 20.469 24.281 1 95.44 274 ALA B CA 1
ATOM 5114 C C . ALA B 1 274 ? 7.875 20.5 23.25 1 95.44 274 ALA B C 1
ATOM 5116 O O . ALA B 1 274 ? 7.359 19.453 22.859 1 95.44 274 ALA B O 1
ATOM 5117 N N . MET B 1 275 ? 7.52 21.641 22.75 1 96.88 275 MET B N 1
ATOM 5118 C CA . MET B 1 275 ? 6.398 21.812 21.828 1 96.88 275 MET B CA 1
ATOM 5119 C C . MET B 1 275 ? 6.734 21.281 20.438 1 96.88 275 MET B C 1
ATOM 5121 O O . MET B 1 275 ? 5.852 21.125 19.594 1 96.88 275 MET B O 1
ATOM 5125 N N . MET B 1 276 ? 7.988 20.922 20.188 1 95.62 276 MET B N 1
ATOM 5126 C CA . MET B 1 276 ? 8.398 20.5 18.844 1 95.62 276 MET B CA 1
ATOM 5127 C C . MET B 1 276 ? 8.555 18.984 18.797 1 95.62 276 MET B C 1
ATOM 5129 O O . MET B 1 276 ? 8.883 18.422 17.734 1 95.62 276 MET B O 1
ATOM 5133 N N . GLN B 1 277 ? 8.25 18.281 19.891 1 92.19 277 GLN B N 1
ATOM 5134 C CA . GLN B 1 277 ? 8.5 16.844 19.953 1 92.19 277 GLN B CA 1
ATOM 5135 C C . GLN B 1 277 ? 7.375 16.062 19.281 1 92.19 277 GLN B C 1
ATOM 5137 O O . GLN B 1 277 ? 7.629 15.172 18.469 1 92.19 277 GLN B O 1
ATOM 5142 N N . GLU B 1 278 ? 6.125 16.406 19.594 1 92.88 278 GLU B N 1
ATOM 5143 C CA . GLU B 1 278 ? 4.961 15.734 19.016 1 92.88 278 GLU B CA 1
ATOM 5144 C C . GLU B 1 278 ? 3.93 16.734 18.516 1 92.88 278 GLU B C 1
ATOM 5146 O O . GLU B 1 278 ? 4.004 17.922 18.844 1 92.88 278 GLU B O 1
ATOM 5151 N N . GLU B 1 279 ? 3.055 16.219 17.703 1 96.12 279 GLU B N 1
ATOM 5152 C CA . GLU B 1 279 ? 1.923 17.031 17.266 1 96.12 279 GLU B CA 1
ATOM 5153 C C . GLU B 1 279 ? 1.208 17.672 18.438 1 96.12 279 GLU B C 1
ATOM 5155 O O . GLU B 1 279 ? 0.951 17.016 19.453 1 96.12 279 GLU B O 1
ATOM 5160 N N . ILE B 1 280 ? 0.896 18.953 18.297 1 97 280 ILE B N 1
ATOM 5161 C CA . ILE B 1 280 ? 0.286 19.703 19.406 1 97 280 ILE B CA 1
ATOM 5162 C C . ILE B 1 280 ? -1.167 19.266 19.578 1 97 280 ILE B C 1
ATOM 5164 O O . ILE B 1 280 ? -1.578 18.875 20.672 1 97 280 ILE B O 1
ATOM 5168 N N . PHE B 1 281 ? -1.931 19.312 18.469 1 97.44 281 PHE B N 1
ATOM 5169 C CA . PHE B 1 281 ? -3.324 18.875 18.469 1 97.44 281 PHE B CA 1
ATOM 5170 C C . PHE B 1 281 ? -4.121 19.641 19.516 1 97.44 281 PHE B C 1
ATOM 5172 O O . PHE B 1 281 ? -4.805 19.047 20.344 1 97.44 281 PHE B O 1
ATOM 5179 N N . GLY B 1 282 ? -4.078 20.969 19.484 1 97.88 282 GLY B N 1
ATOM 5180 C CA . GLY B 1 282 ? -4.707 21.906 20.391 1 97.88 282 GLY B CA 1
ATOM 5181 C C . GLY B 1 282 ? -4.488 23.359 20 1 97.88 282 GLY B C 1
ATOM 5182 O O . GLY B 1 282 ? -3.904 23.641 18.953 1 97.88 282 GLY B O 1
ATOM 5183 N N . PRO B 1 283 ? -4.98 24.266 20.766 1 98.19 283 PRO B N 1
ATOM 5184 C CA . PRO B 1 283 ? -4.977 25.672 20.375 1 98.19 283 PRO B CA 1
ATOM 5185 C C . PRO B 1 283 ? -3.688 26.391 20.766 1 98.19 283 PRO B C 1
ATOM 5187 O O . PRO B 1 283 ? -3.732 27.531 21.234 1 98.19 283 PRO B O 1
ATOM 5190 N N . ILE B 1 284 ? -2.557 25.781 20.641 1 98.56 284 ILE B N 1
ATOM 5191 C CA . ILE B 1 284 ? -1.237 26.344 20.891 1 98.56 284 ILE B CA 1
ATOM 5192 C C . ILE B 1 284 ? -0.456 26.438 19.578 1 98.56 284 ILE B C 1
ATOM 5194 O O . ILE B 1 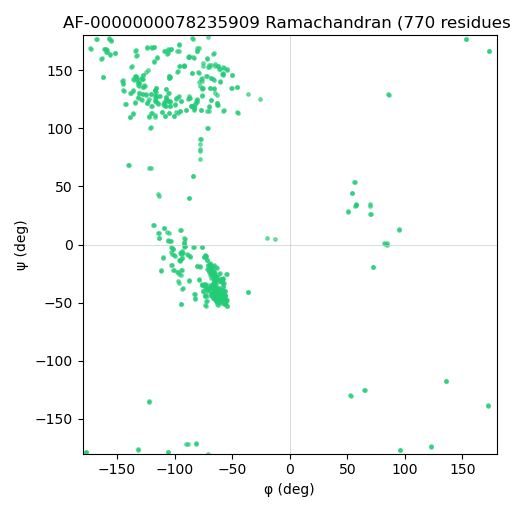284 ? -0.366 25.469 18.828 1 98.56 284 ILE B O 1
ATOM 5198 N N . LEU B 1 285 ? 0.063 27.625 19.312 1 98.69 285 LEU B N 1
ATOM 5199 C CA . LEU B 1 285 ? 0.784 27.859 18.062 1 98.69 285 LEU B CA 1
ATOM 5200 C C . LEU B 1 285 ? 2.219 28.297 18.344 1 98.69 285 LEU B C 1
ATOM 5202 O O . LEU B 1 285 ? 2.469 29.469 18.641 1 98.69 285 LEU B O 1
ATOM 5206 N N . PRO B 1 286 ? 3.152 27.422 18.234 1 98.62 286 PRO B N 1
ATOM 5207 C CA . PRO B 1 286 ? 4.566 27.797 18.344 1 98.62 286 PRO B CA 1
ATOM 5208 C C . PRO B 1 286 ? 5.062 28.562 17.125 1 98.62 286 PRO B C 1
ATOM 5210 O O . PRO B 1 286 ? 4.648 28.266 15.992 1 98.62 286 PRO B O 1
ATOM 5213 N N . ILE B 1 287 ? 5.926 29.469 17.328 1 98.69 287 ILE B N 1
ATOM 5214 C CA . ILE B 1 287 ? 6.617 30.203 16.281 1 98.69 287 ILE B CA 1
ATOM 5215 C C . ILE B 1 287 ? 8.125 30.047 16.438 1 98.69 287 ILE B C 1
ATOM 5217 O O . ILE B 1 287 ? 8.672 30.266 17.516 1 98.69 287 ILE B O 1
ATOM 5221 N N . VAL B 1 288 ? 8.758 29.594 15.453 1 98.44 288 VAL B N 1
ATOM 5222 C CA . VAL B 1 288 ? 10.203 29.484 15.375 1 98.44 288 VAL B CA 1
ATOM 5223 C C . VAL B 1 288 ? 10.758 30.531 14.422 1 98.44 288 VAL B C 1
ATOM 5225 O O . VAL B 1 288 ? 10.305 30.656 13.281 1 98.44 288 VAL B O 1
ATOM 5228 N N . THR B 1 289 ? 11.711 31.281 14.914 1 98.12 289 THR B N 1
ATOM 5229 C CA . THR B 1 289 ? 12.336 32.312 14.094 1 98.12 289 THR B CA 1
ATOM 5230 C C . THR B 1 289 ? 13.492 31.719 13.289 1 98.12 289 THR B C 1
ATOM 5232 O O . THR B 1 289 ? 14.375 31.062 13.844 1 98.12 289 THR B O 1
ATOM 5235 N N . VAL B 1 290 ? 13.469 31.906 12.031 1 98 290 VAL B N 1
ATOM 5236 C CA . VAL B 1 290 ? 14.523 31.469 11.125 1 98 290 VAL B CA 1
ATOM 5237 C C . VAL B 1 290 ? 15.133 32.656 10.406 1 98 290 VAL B C 1
ATOM 5239 O O . VAL B 1 290 ? 14.555 33.75 10.398 1 98 290 VAL B O 1
ATOM 5242 N N . LYS B 1 291 ? 16.266 32.469 9.695 1 97.69 291 LYS B N 1
ATOM 5243 C CA . LYS B 1 291 ? 17 33.562 9.102 1 97.69 291 LYS B CA 1
ATOM 5244 C C . LYS B 1 291 ? 16.594 33.781 7.645 1 97.69 291 LYS B C 1
ATOM 5246 O O . LYS B 1 291 ? 16.828 34.844 7.082 1 97.69 291 LYS B O 1
ATOM 5251 N N . SER B 1 292 ? 16.109 32.688 7.023 1 97.94 292 SER B N 1
ATOM 5252 C CA . SER B 1 292 ? 15.844 32.75 5.586 1 97.94 292 SER B CA 1
ATOM 5253 C C . SER B 1 292 ? 14.898 31.656 5.141 1 97.94 292 SER B C 1
ATOM 5255 O O . SER B 1 292 ? 14.594 30.734 5.914 1 97.94 292 SER B O 1
ATOM 5257 N N . PHE B 1 293 ? 14.438 31.828 3.877 1 98.56 293 PHE B N 1
ATOM 5258 C CA . PHE B 1 293 ? 13.625 30.781 3.262 1 98.56 293 PHE B CA 1
ATOM 5259 C C . PHE B 1 293 ? 14.391 29.469 3.209 1 98.56 293 PHE B C 1
ATOM 5261 O O . PHE B 1 293 ? 13.836 28.406 3.49 1 98.56 293 PHE B O 1
ATOM 5268 N N . ASP B 1 294 ? 15.672 29.531 2.92 1 98.69 294 ASP B N 1
ATOM 5269 C CA . ASP B 1 294 ? 16.5 28.344 2.842 1 98.69 294 ASP B CA 1
ATOM 5270 C C . ASP B 1 294 ? 16.562 27.609 4.188 1 98.69 294 ASP B C 1
ATOM 5272 O O . ASP B 1 294 ? 16.484 26.391 4.238 1 98.69 294 ASP B O 1
ATOM 5276 N N . GLU B 1 295 ? 16.688 28.391 5.184 1 98.44 295 GLU B N 1
ATOM 5277 C CA . GLU B 1 295 ? 16.703 27.781 6.512 1 98.44 295 GLU B CA 1
ATOM 5278 C C . GLU B 1 295 ? 15.375 27.141 6.848 1 98.44 295 GLU B C 1
ATOM 5280 O O . GLU B 1 295 ? 15.328 26.094 7.508 1 98.44 295 GLU B O 1
ATOM 5285 N N . SER B 1 296 ? 14.242 27.766 6.434 1 98.31 296 SER B N 1
ATOM 5286 C CA . SER B 1 296 ? 12.922 27.172 6.641 1 98.31 296 SER B CA 1
ATOM 5287 C C . SER B 1 296 ? 12.805 25.828 5.938 1 98.31 296 SER B C 1
ATOM 5289 O O . SER B 1 296 ? 12.297 24.859 6.516 1 98.31 296 SER B O 1
ATOM 5291 N N . VAL B 1 297 ? 13.203 25.781 4.715 1 98.69 297 VAL B N 1
ATOM 5292 C CA . VAL B 1 297 ? 13.141 24.547 3.92 1 98.69 297 VAL B CA 1
ATOM 5293 C C . VAL B 1 297 ? 14.008 23.469 4.562 1 98.69 297 VAL B C 1
ATOM 5295 O O . VAL B 1 297 ? 13.578 22.328 4.699 1 98.69 297 VAL B O 1
ATOM 5298 N N . GLU B 1 298 ? 15.211 23.875 4.977 1 98.31 298 GLU B N 1
ATOM 5299 C CA . GLU B 1 298 ? 16.094 22.938 5.652 1 98.31 298 GLU B CA 1
ATOM 5300 C C . GLU B 1 298 ? 15.484 22.422 6.949 1 98.31 298 GLU B C 1
ATOM 5302 O O . GLU B 1 298 ? 15.625 21.25 7.293 1 98.31 298 GLU B O 1
ATOM 5307 N N . TRP B 1 299 ? 14.844 23.359 7.648 1 97.69 299 TRP B N 1
ATOM 5308 C CA . TRP B 1 299 ? 14.156 22.984 8.875 1 97.69 299 TRP B CA 1
ATOM 5309 C C . TRP B 1 299 ? 13.133 21.875 8.617 1 97.69 299 TRP B C 1
ATOM 5311 O O . TRP B 1 299 ? 13.133 20.844 9.297 1 97.69 299 TRP B O 1
ATOM 5321 N N . VAL B 1 300 ? 12.305 22.047 7.664 1 98 300 VAL B N 1
ATOM 5322 C CA . VAL B 1 300 ? 11.258 21.078 7.336 1 98 300 VAL B CA 1
ATOM 5323 C C . VAL B 1 300 ? 11.891 19.75 6.938 1 98 300 VAL B C 1
ATOM 5325 O O . VAL B 1 300 ? 11.445 18.688 7.383 1 98 300 VAL B O 1
ATOM 5328 N N . ARG B 1 301 ? 12.969 19.766 6.195 1 97.38 301 ARG B N 1
ATOM 5329 C CA . ARG B 1 301 ? 13.641 18.578 5.695 1 97.38 301 ARG B CA 1
ATOM 5330 C C . ARG B 1 301 ? 14.289 17.797 6.832 1 97.38 301 ARG B C 1
ATOM 5332 O O . ARG B 1 301 ? 14.5 16.594 6.719 1 97.38 301 ARG B O 1
ATOM 5339 N N . SER B 1 302 ? 14.562 18.5 7.898 1 96.19 302 SER B N 1
ATOM 5340 C CA . SER B 1 302 ? 15.305 17.875 8.992 1 96.19 302 SER B CA 1
ATOM 5341 C C . SER B 1 302 ? 14.359 17.266 10.016 1 96.19 302 SER B C 1
ATOM 5343 O O . SER B 1 302 ? 14.797 16.688 11.008 1 96.19 302 SER B O 1
ATOM 5345 N N . HIS B 1 303 ? 13.109 17.328 9.797 1 96.38 303 HIS B N 1
ATOM 5346 C CA . HIS B 1 303 ? 12.109 16.75 10.68 1 96.38 303 HIS B CA 1
ATOM 5347 C C . HIS B 1 303 ? 11.312 15.664 9.969 1 96.38 303 HIS B C 1
ATOM 5349 O O . HIS B 1 303 ? 11.469 15.461 8.766 1 96.38 303 HIS B O 1
ATOM 5355 N N . GLU B 1 304 ? 10.523 14.938 10.75 1 96.88 304 GLU B N 1
ATOM 5356 C CA . GLU B 1 304 ? 9.672 13.922 10.141 1 96.88 304 GLU B CA 1
ATOM 5357 C C . GLU B 1 304 ? 8.734 14.539 9.102 1 96.88 304 GLU B C 1
ATOM 5359 O O . GLU B 1 304 ? 8.312 15.688 9.242 1 96.88 304 GLU B O 1
ATOM 5364 N N . LYS B 1 305 ? 8.422 13.797 8.07 1 97.88 305 LYS B N 1
ATOM 5365 C CA . LYS B 1 305 ? 7.523 14.273 7.027 1 97.88 305 LYS B CA 1
ATOM 5366 C C . LYS B 1 305 ? 6.129 14.539 7.586 1 97.88 305 LYS B C 1
ATOM 5368 O O . LYS B 1 305 ? 5.469 13.625 8.086 1 97.88 305 LYS B O 1
ATOM 5373 N N . PRO B 1 306 ? 5.688 15.734 7.488 1 98.31 306 PRO B N 1
ATOM 5374 C CA . PRO B 1 306 ? 4.367 16.062 8.039 1 98.31 306 PRO B CA 1
ATOM 5375 C C . PRO B 1 306 ? 3.227 15.625 7.117 1 98.31 306 PRO B C 1
ATOM 5377 O O . PRO B 1 306 ? 3.467 15.227 5.977 1 98.31 306 PRO B O 1
ATOM 5380 N N . LEU B 1 307 ? 1.979 15.68 7.648 1 98.56 307 LEU B N 1
ATOM 5381 C CA . LEU B 1 307 ? 0.795 15.383 6.848 1 98.56 307 LEU B CA 1
ATOM 5382 C C . LEU B 1 307 ? 0.49 16.516 5.879 1 98.56 307 LEU B C 1
ATOM 5384 O O . LEU B 1 307 ? 0.153 16.281 4.719 1 98.56 307 LEU B O 1
ATOM 5388 N N . GLY B 1 308 ? 0.577 17.719 6.387 1 98.62 308 GLY B N 1
ATOM 5389 C CA . GLY B 1 308 ? 0.428 18.922 5.59 1 98.62 308 GLY B CA 1
ATOM 5390 C C . GLY B 1 308 ? 1.583 19.891 5.754 1 98.62 308 GLY B C 1
ATOM 5391 O O . GLY B 1 308 ? 2.148 20.016 6.844 1 98.62 308 GLY B O 1
ATOM 5392 N N . ALA B 1 309 ? 1.955 20.609 4.73 1 98.88 309 ALA B N 1
ATOM 5393 C CA . ALA B 1 309 ? 2.936 21.688 4.754 1 98.88 309 ALA B CA 1
ATOM 5394 C C . ALA B 1 309 ? 2.398 22.938 4.043 1 98.88 309 ALA B C 1
ATOM 5396 O O . ALA B 1 309 ? 1.772 22.828 2.986 1 98.88 309 ALA B O 1
ATOM 5397 N N . TYR B 1 310 ? 2.654 24.109 4.598 1 98.94 310 TYR B N 1
ATOM 5398 C CA . TYR B 1 310 ? 2.006 25.328 4.117 1 98.94 310 TYR B CA 1
ATOM 5399 C C . TYR B 1 310 ? 3.018 26.453 3.943 1 98.94 310 TYR B C 1
ATOM 5401 O O . TYR B 1 310 ? 3.965 26.562 4.723 1 98.94 310 TYR B O 1
ATOM 5409 N N . LEU B 1 311 ? 2.789 27.25 2.926 1 98.94 311 LEU B N 1
ATOM 5410 C CA . LEU B 1 311 ? 3.654 28.391 2.629 1 98.94 311 LEU B CA 1
ATOM 5411 C C . LEU B 1 311 ? 2.832 29.609 2.248 1 98.94 311 LEU B C 1
ATOM 5413 O O . LEU B 1 311 ? 1.906 29.516 1.438 1 98.94 311 LEU B O 1
ATOM 5417 N N . PHE B 1 312 ? 3.125 30.703 2.854 1 98.94 312 PHE B N 1
ATOM 5418 C CA . PHE B 1 312 ? 2.598 32 2.43 1 98.94 312 PHE B CA 1
ATOM 5419 C C . PHE B 1 312 ? 3.689 32.844 1.785 1 98.94 312 PHE B C 1
ATOM 5421 O O . PHE B 1 312 ? 4.699 33.156 2.422 1 98.94 312 PHE B O 1
ATOM 5428 N N . THR B 1 313 ? 3.539 33.219 0.559 1 98.81 313 THR B N 1
ATOM 5429 C CA . THR B 1 313 ? 4.492 34 -0.215 1 98.81 313 THR B CA 1
ATOM 5430 C C . THR B 1 313 ? 3.83 34.594 -1.461 1 98.81 313 THR B C 1
ATOM 5432 O O . THR B 1 313 ? 2.746 34.156 -1.854 1 98.81 313 THR B O 1
ATOM 5435 N N . LYS B 1 314 ? 4.395 35.594 -2.016 1 98.06 314 LYS B N 1
ATOM 5436 C CA . LYS B 1 314 ? 4 36.094 -3.324 1 98.06 314 LYS B CA 1
ATOM 5437 C C . LYS B 1 314 ? 5.012 35.719 -4.398 1 98.06 314 LYS B C 1
ATOM 5439 O O . LYS B 1 314 ? 4.848 36.062 -5.57 1 98.06 314 LYS B O 1
ATOM 5444 N N . ASP B 1 315 ? 6.039 34.938 -4.027 1 97.69 315 ASP B N 1
ATOM 5445 C CA . ASP B 1 315 ? 7.125 34.562 -4.926 1 97.69 315 ASP B CA 1
ATOM 5446 C C . ASP B 1 315 ? 6.887 33.156 -5.508 1 97.69 315 ASP B C 1
ATOM 5448 O O . ASP B 1 315 ? 6.996 32.156 -4.797 1 97.69 315 ASP B O 1
ATOM 5452 N N . PRO B 1 316 ? 6.668 33.125 -6.801 1 96.75 316 PRO B N 1
ATOM 5453 C CA . PRO B 1 316 ? 6.402 31.812 -7.406 1 96.75 316 PRO B CA 1
ATOM 5454 C C . PRO B 1 316 ? 7.594 30.859 -7.309 1 96.75 316 PRO B C 1
ATOM 5456 O O . PRO B 1 316 ? 7.41 29.641 -7.227 1 96.75 316 PRO B O 1
ATOM 5459 N N . GLU B 1 317 ? 8.742 31.375 -7.262 1 96.62 317 GLU B N 1
ATOM 5460 C CA . GLU B 1 317 ? 9.922 30.516 -7.16 1 96.62 317 GLU B CA 1
ATOM 5461 C C . GLU B 1 317 ? 10.023 29.875 -5.777 1 96.62 317 GLU B C 1
ATOM 5463 O O . GLU B 1 317 ? 10.398 28.719 -5.648 1 96.62 317 GLU B O 1
ATOM 5468 N N . LYS B 1 318 ? 9.703 30.641 -4.723 1 97.69 318 LYS B N 1
ATOM 5469 C CA . LYS B 1 318 ? 9.672 30.062 -3.383 1 97.69 318 LYS B CA 1
ATOM 5470 C C . LYS B 1 318 ? 8.617 28.969 -3.283 1 97.69 318 LYS B C 1
ATOM 5472 O O . LYS B 1 318 ? 8.844 27.938 -2.652 1 97.69 318 LYS B O 1
ATOM 5477 N N . ALA B 1 319 ? 7.492 29.219 -3.889 1 98.12 319 ALA B N 1
ATOM 5478 C CA . ALA B 1 319 ? 6.441 28.203 -3.902 1 98.12 319 ALA B CA 1
ATOM 5479 C C . ALA B 1 319 ? 6.914 26.938 -4.598 1 98.12 319 ALA B C 1
ATOM 5481 O O . ALA B 1 319 ? 6.727 25.828 -4.078 1 98.12 319 ALA B O 1
ATOM 5482 N N . ARG B 1 320 ? 7.508 27.094 -5.75 1 97.19 320 ARG B N 1
ATOM 5483 C CA . ARG B 1 320 ? 8.031 25.953 -6.484 1 97.19 320 ARG B CA 1
ATOM 5484 C C . ARG B 1 320 ? 9.023 25.172 -5.641 1 97.19 320 ARG B C 1
ATOM 5486 O O . ARG B 1 320 ? 8.922 23.938 -5.527 1 97.19 320 ARG B O 1
ATOM 5493 N N . ARG B 1 321 ? 9.992 25.875 -5.074 1 97.25 321 ARG B N 1
ATOM 5494 C CA . ARG B 1 321 ? 11.031 25.234 -4.273 1 97.25 321 ARG B CA 1
ATOM 5495 C C . ARG B 1 321 ? 10.43 24.516 -3.074 1 97.25 321 ARG B C 1
ATOM 5497 O O . ARG B 1 321 ? 10.836 23.391 -2.742 1 97.25 321 ARG B O 1
ATOM 5504 N N . PHE B 1 322 ? 9.453 25.156 -2.445 1 98.38 322 PHE B N 1
ATOM 5505 C CA . PHE B 1 322 ? 8.805 24.547 -1.292 1 98.38 322 PHE B CA 1
ATOM 5506 C C . PHE B 1 322 ? 8.156 23.219 -1.674 1 98.38 322 PHE B C 1
ATOM 5508 O O . PHE B 1 322 ? 8.297 22.234 -0.959 1 98.38 322 PHE B O 1
ATOM 5515 N N . ILE B 1 323 ? 7.484 23.172 -2.771 1 98.06 323 ILE B N 1
ATOM 5516 C CA . ILE B 1 323 ? 6.762 22 -3.248 1 98.06 323 ILE B CA 1
ATOM 5517 C C . ILE B 1 323 ? 7.75 20.891 -3.602 1 98.06 323 ILE B C 1
ATOM 5519 O O . ILE B 1 323 ? 7.535 19.719 -3.26 1 98.06 323 ILE B O 1
ATOM 5523 N N . VAL B 1 324 ? 8.93 21.234 -4.164 1 96.12 324 VAL B N 1
ATOM 5524 C CA . VAL B 1 324 ? 9.805 20.234 -4.742 1 96.12 324 VAL B CA 1
ATOM 5525 C C . VAL B 1 324 ? 10.883 19.844 -3.732 1 96.12 324 VAL B C 1
ATOM 5527 O O . VAL B 1 324 ? 11.391 18.719 -3.756 1 96.12 324 VAL B O 1
ATOM 5530 N N . GLU B 1 325 ? 11.172 20.75 -2.779 1 97.38 325 GLU B N 1
ATOM 5531 C CA . GLU B 1 325 ? 12.328 20.5 -1.919 1 97.38 325 GLU B CA 1
ATOM 5532 C C . GLU B 1 325 ? 11.898 20 -0.547 1 97.38 325 GLU B C 1
ATOM 5534 O O . GLU B 1 325 ? 12.742 19.625 0.274 1 97.38 325 GLU B O 1
ATOM 5539 N N . THR B 1 326 ? 10.633 19.984 -0.263 1 98.12 326 THR B N 1
ATOM 5540 C CA . THR B 1 326 ? 10.156 19.406 0.992 1 98.12 326 THR B CA 1
ATOM 5541 C C . THR B 1 326 ? 9.242 18.219 0.729 1 98.12 326 THR B C 1
ATOM 5543 O O . THR B 1 326 ? 8.734 18.047 -0.383 1 98.12 326 THR B O 1
ATOM 5546 N N . SER B 1 327 ? 9.125 17.359 1.733 1 98.12 327 SER B N 1
ATOM 5547 C CA . SER B 1 327 ? 8.258 16.203 1.656 1 98.12 327 SER B CA 1
ATOM 5548 C C . SER B 1 327 ? 7.141 16.266 2.688 1 98.12 327 SER B C 1
ATOM 5550 O O . SER B 1 327 ? 7.383 16.594 3.854 1 98.12 327 SER B O 1
ATOM 5552 N N . SER B 1 328 ? 5.945 16.016 2.23 1 98.69 328 SER B N 1
ATOM 5553 C CA . SER B 1 328 ? 4.758 16.016 3.082 1 98.69 328 SER B CA 1
ATOM 5554 C C . SER B 1 328 ? 3.621 15.227 2.439 1 98.69 328 SER B C 1
ATOM 5556 O O . SER B 1 328 ? 3.703 14.852 1.268 1 98.69 328 SER B O 1
ATOM 5558 N N . GLY B 1 329 ? 2.6 14.961 3.244 1 98.56 329 GLY B N 1
ATOM 5559 C CA . GLY B 1 329 ? 1.405 14.359 2.676 1 98.56 329 GLY B CA 1
ATOM 5560 C C . GLY B 1 329 ? 0.751 15.219 1.611 1 98.56 329 GLY B C 1
ATOM 5561 O O . GLY B 1 329 ? 0.373 14.719 0.549 1 98.56 329 GLY B O 1
ATOM 5562 N N . GLY B 1 330 ? 0.609 16.5 1.87 1 98.62 330 GLY B N 1
ATOM 5563 C CA . GLY B 1 330 ? 0.098 17.484 0.935 1 98.62 330 GLY B CA 1
ATOM 5564 C C . GLY B 1 330 ? 0.639 18.875 1.187 1 98.62 330 GLY B C 1
ATOM 5565 O O . GLY B 1 330 ? 1.211 19.141 2.246 1 98.62 330 GLY B O 1
ATOM 5566 N N . VAL B 1 331 ? 0.455 19.719 0.184 1 98.75 331 VAL B N 1
ATOM 5567 C CA . VAL B 1 331 ? 0.975 21.078 0.277 1 98.75 331 VAL B CA 1
ATOM 5568 C C . VAL B 1 331 ? -0.119 22.078 -0.094 1 98.75 331 VAL B C 1
ATOM 5570 O O . VAL B 1 331 ? -0.88 21.859 -1.038 1 98.75 331 VAL B O 1
ATOM 5573 N N . THR B 1 332 ? -0.173 23.141 0.636 1 98.81 332 THR B N 1
ATOM 5574 C CA . THR B 1 332 ? -1.003 24.281 0.292 1 98.81 332 THR B CA 1
ATOM 5575 C C . THR B 1 332 ? -0.179 25.578 0.303 1 98.81 332 THR B C 1
ATOM 5577 O O . THR B 1 332 ? 0.54 25.844 1.266 1 98.81 332 THR B O 1
ATOM 5580 N N . VAL B 1 333 ? -0.286 26.312 -0.758 1 98.75 333 VAL B N 1
ATOM 5581 C CA . VAL B 1 333 ? 0.379 27.609 -0.834 1 98.75 333 VAL B CA 1
ATOM 5582 C C . VAL B 1 333 ? -0.654 28.734 -0.722 1 98.75 333 VAL B C 1
ATOM 5584 O O . VAL B 1 333 ? -1.667 28.719 -1.426 1 98.75 333 VAL B O 1
ATOM 5587 N N . ASN B 1 334 ? -0.441 29.625 0.242 1 98.69 334 ASN B N 1
ATOM 5588 C CA . ASN B 1 334 ? -1.248 30.797 0.558 1 98.69 334 ASN B CA 1
ATOM 5589 C C . ASN B 1 334 ? -2.598 30.406 1.154 1 98.69 334 ASN B C 1
ATOM 5591 O O . ASN B 1 334 ? -3.611 31.047 0.881 1 98.69 334 ASN B O 1
ATOM 5595 N N . ASP B 1 335 ? -2.566 29.359 1.857 1 98.5 335 ASP B N 1
ATOM 5596 C CA . ASP B 1 335 ? -3.648 28.859 2.695 1 98.5 335 ASP B CA 1
ATOM 5597 C C . ASP B 1 335 ? -3.146 27.75 3.629 1 98.5 335 ASP B C 1
ATOM 5599 O O . ASP B 1 335 ? -1.966 27.406 3.605 1 98.5 335 ASP B O 1
ATOM 5603 N N . VAL B 1 336 ? -3.998 27.266 4.461 1 98.19 336 VAL B N 1
ATOM 5604 C CA . VAL B 1 336 ? -3.674 26.125 5.309 1 98.19 336 VAL B CA 1
ATOM 5605 C C . VAL B 1 336 ? -4.805 25.094 5.25 1 98.19 336 VAL B C 1
ATOM 5607 O O . VAL B 1 336 ? -5.969 25.453 5.051 1 98.19 336 VAL B O 1
ATOM 5610 N N . MET B 1 337 ? -4.496 23.828 5.266 1 97.31 337 MET B N 1
ATOM 5611 C CA . MET B 1 337 ? -5.383 22.672 5.41 1 97.31 337 MET B CA 1
ATOM 5612 C C . MET B 1 337 ? -6.199 22.453 4.145 1 97.31 337 MET B C 1
ATOM 5614 O O . MET B 1 337 ? -6.703 21.344 3.914 1 97.31 337 MET B O 1
ATOM 5618 N N . SER B 1 338 ? -6.34 23.438 3.273 1 96.75 338 SER B N 1
ATOM 5619 C CA . SER B 1 338 ? -7.406 23.5 2.277 1 96.75 338 SER B CA 1
ATOM 5620 C C . SER B 1 338 ? -7.23 22.422 1.217 1 96.75 338 SER B C 1
ATOM 5622 O O . SER B 1 338 ? -8.203 21.984 0.589 1 96.75 338 SER B O 1
ATOM 5624 N N . HIS B 1 339 ? -6.012 21.984 1.013 1 97 339 HIS B N 1
ATOM 5625 C CA . HIS B 1 339 ? -5.82 20.891 0.068 1 97 339 HIS B CA 1
ATOM 5626 C C . HIS B 1 339 ? -6.602 19.656 0.492 1 97 339 HIS B C 1
ATOM 5628 O O . HIS B 1 339 ? -7.02 18.859 -0.354 1 97 339 HIS B O 1
ATOM 5634 N N . SER B 1 340 ? -6.816 19.438 1.79 1 94.81 340 SER B N 1
ATOM 5635 C CA . SER B 1 340 ? -7.484 18.266 2.344 1 94.81 340 SER B CA 1
ATOM 5636 C C . SER B 1 340 ? -8.984 18.312 2.064 1 94.81 340 SER B C 1
ATOM 5638 O O . SER B 1 340 ? -9.68 17.297 2.234 1 94.81 340 SER B O 1
ATOM 5640 N N . PHE B 1 341 ? -9.461 19.422 1.581 1 91.62 341 PHE B N 1
ATOM 5641 C CA . PHE B 1 341 ? -10.891 19.578 1.349 1 91.62 341 PHE B CA 1
ATOM 5642 C C . PHE B 1 341 ? -11.188 19.703 -0.141 1 91.62 341 PHE B C 1
ATOM 5644 O O . PHE B 1 341 ? -12.297 20.062 -0.529 1 91.62 341 PHE B O 1
ATOM 5651 N N . VAL B 1 342 ? -10.18 19.531 -0.926 1 94.69 342 VAL B N 1
ATOM 5652 C CA . VAL B 1 342 ? -10.383 19.5 -2.371 1 94.69 342 VAL B CA 1
ATOM 5653 C C . VAL B 1 342 ? -10.812 18.094 -2.805 1 94.69 342 VAL B C 1
ATOM 5655 O O . VAL B 1 342 ? -10.031 17.141 -2.729 1 94.69 342 VAL B O 1
ATOM 5658 N N . GLU B 1 343 ? -11.953 17.953 -3.311 1 90.81 343 GLU B N 1
ATOM 5659 C CA . GLU B 1 343 ? -12.594 16.656 -3.541 1 90.81 343 GLU B CA 1
ATOM 5660 C C . GLU B 1 343 ? -11.844 15.844 -4.59 1 90.81 343 GLU B C 1
ATOM 5662 O O . GLU B 1 343 ? -11.969 14.617 -4.637 1 90.81 343 GLU B O 1
ATOM 5667 N N . THR B 1 344 ? -11.148 16.516 -5.473 1 94.25 344 THR B N 1
ATOM 5668 C CA . THR B 1 344 ? -10.484 15.82 -6.574 1 94.25 344 THR B CA 1
ATOM 5669 C C . THR B 1 344 ? -9.062 15.422 -6.188 1 94.25 344 THR B C 1
ATOM 5671 O O . THR B 1 344 ? -8.344 14.828 -6.988 1 94.25 344 THR B O 1
ATOM 5674 N N . LEU B 1 345 ? -8.633 15.758 -4.988 1 96.5 345 LEU B N 1
ATOM 5675 C CA . LEU B 1 345 ? -7.312 15.383 -4.492 1 96.5 345 LEU B CA 1
ATOM 5676 C C . LEU B 1 345 ? -7.418 14.25 -3.473 1 96.5 345 LEU B C 1
ATOM 5678 O O . LEU B 1 345 ? -8.383 14.188 -2.707 1 96.5 345 LEU B O 1
ATOM 5682 N N . PRO B 1 346 ? -6.438 13.367 -3.484 1 96.25 346 PRO B N 1
ATOM 5683 C CA . PRO B 1 346 ? -6.363 12.383 -2.398 1 96.25 346 PRO B CA 1
ATOM 5684 C C . PRO B 1 346 ? -5.926 13.008 -1.074 1 96.25 346 PRO B C 1
ATOM 5686 O O . PRO B 1 346 ? -5.441 14.141 -1.049 1 96.25 346 PRO B O 1
ATOM 5689 N N . PHE B 1 347 ? -6.242 12.289 -0.055 1 96.88 347 PHE B N 1
ATOM 5690 C CA . PHE B 1 347 ? -5.773 12.641 1.28 1 96.88 347 PHE B CA 1
ATOM 5691 C C . PHE B 1 347 ? -4.945 11.508 1.875 1 96.88 347 PHE B C 1
ATOM 5693 O O . PHE B 1 347 ? -5.344 10.344 1.819 1 96.88 347 PHE B O 1
ATOM 5700 N N . GLY B 1 348 ? -3.793 11.828 2.367 1 96.88 348 GLY B N 1
ATOM 5701 C CA . GLY B 1 348 ? -2.932 10.828 2.984 1 96.88 348 GLY B CA 1
ATOM 5702 C C . GLY B 1 348 ? -1.56 11.367 3.342 1 96.88 348 GLY B C 1
ATOM 5703 O O . GLY B 1 348 ? -1.212 12.492 2.975 1 96.88 348 GLY B O 1
ATOM 5704 N N . GLY B 1 349 ? -0.822 10.609 4.145 1 97.75 349 GLY B N 1
ATOM 5705 C CA . GLY B 1 349 ? 0.513 11 4.57 1 97.75 349 GLY B CA 1
ATOM 5706 C C . GLY B 1 349 ? 1.613 10.219 3.877 1 97.75 349 GLY B C 1
ATOM 5707 O O . GLY B 1 349 ? 1.348 9.453 2.949 1 97.75 349 GLY B O 1
ATOM 5708 N N . VAL B 1 350 ? 2.801 10.508 4.25 1 98.31 350 VAL B N 1
ATOM 5709 C CA . VAL B 1 350 ? 4.016 9.852 3.779 1 98.31 350 VAL B CA 1
ATOM 5710 C C . VAL B 1 350 ? 5.031 9.773 4.914 1 98.31 350 VAL B C 1
ATOM 5712 O O . VAL B 1 350 ? 5.168 10.711 5.703 1 98.31 350 VAL B O 1
ATOM 5715 N N . GLY B 1 351 ? 5.703 8.633 5.008 1 97.5 351 GLY B N 1
ATOM 5716 C CA . GLY B 1 351 ? 6.605 8.461 6.137 1 97.5 351 GLY B CA 1
ATOM 5717 C C . GLY B 1 351 ? 5.891 8.438 7.473 1 97.5 351 GLY B C 1
ATOM 5718 O O . GLY B 1 351 ? 4.934 7.684 7.656 1 97.5 351 GLY B O 1
ATOM 5719 N N . ASN B 1 352 ? 6.309 9.266 8.312 1 97.44 352 ASN B N 1
ATOM 5720 C CA . ASN B 1 352 ? 5.773 9.289 9.672 1 97.44 352 ASN B CA 1
ATOM 5721 C C . ASN B 1 352 ? 4.324 9.766 9.695 1 97.44 352 ASN B C 1
ATOM 5723 O O . ASN B 1 352 ? 3.617 9.57 10.688 1 97.44 352 ASN B O 1
ATOM 5727 N N . SER B 1 353 ? 3.916 10.391 8.602 1 98.19 353 SER B N 1
ATOM 5728 C CA . SER B 1 353 ? 2.561 10.93 8.586 1 98.19 353 SER B CA 1
ATOM 5729 C C . SER B 1 353 ? 1.579 9.953 7.953 1 98.19 353 SER B C 1
ATOM 5731 O O . SER B 1 353 ? 0.375 10.211 7.914 1 98.19 353 SER B O 1
ATOM 5733 N N . GLY B 1 354 ? 2.129 8.859 7.375 1 98.25 354 GLY B N 1
ATOM 5734 C CA . GLY B 1 354 ? 1.131 7.879 6.984 1 98.25 354 GLY B CA 1
ATOM 5735 C C . GLY B 1 354 ? 1.577 7.004 5.824 1 98.25 354 GLY B C 1
ATOM 5736 O O . GLY B 1 354 ? 2.689 7.16 5.316 1 98.25 354 GLY B O 1
ATOM 5737 N N . ILE B 1 355 ? 0.743 6.039 5.453 1 98.38 355 ILE B N 1
ATOM 5738 C CA . ILE B 1 355 ? 0.877 5.109 4.336 1 98.38 355 ILE B CA 1
ATOM 5739 C C . ILE B 1 355 ? -0.445 5.02 3.578 1 98.38 355 ILE B C 1
ATOM 5741 O O . ILE B 1 355 ? -1.479 4.684 4.16 1 98.38 355 ILE B O 1
ATOM 5745 N N . GLY B 1 356 ? -0.381 5.34 2.26 1 96.88 356 GLY B N 1
ATOM 5746 C CA . GLY B 1 356 ? -1.572 5.219 1.436 1 96.88 356 GLY B CA 1
ATOM 5747 C C . GLY B 1 356 ? -2.326 6.523 1.28 1 96.88 356 GLY B C 1
ATOM 5748 O O . GLY B 1 356 ? -1.831 7.582 1.671 1 96.88 356 GLY B O 1
ATOM 5749 N N . ARG B 1 357 ? -3.414 6.461 0.625 1 96.25 357 ARG B N 1
ATOM 5750 C CA . ARG B 1 357 ? -4.297 7.594 0.369 1 96.25 357 ARG B CA 1
ATOM 5751 C C . ARG B 1 357 ? -5.762 7.195 0.546 1 96.25 357 ARG B C 1
ATOM 5753 O O . ARG B 1 357 ? -6.121 6.035 0.349 1 96.25 357 ARG B O 1
ATOM 5760 N N . ILE B 1 358 ? -6.527 8.164 0.874 1 95.38 358 ILE B N 1
ATOM 5761 C CA . ILE B 1 358 ? -7.945 7.887 1.064 1 95.38 358 ILE B CA 1
ATOM 5762 C C . ILE B 1 358 ? -8.781 8.914 0.305 1 95.38 358 ILE B C 1
ATOM 5764 O O . ILE B 1 358 ? -8.258 9.656 -0.528 1 95.38 358 ILE B O 1
ATOM 5768 N N . MET B 1 359 ? -10.094 8.812 0.462 1 91.81 359 MET B N 1
ATOM 5769 C CA . MET B 1 359 ? -11.125 9.664 -0.125 1 91.81 359 MET B CA 1
ATOM 5770 C C . MET B 1 359 ? -11.5 9.18 -1.522 1 91.81 359 MET B C 1
ATOM 5772 O O . MET B 1 359 ? -10.625 8.883 -2.336 1 91.81 359 MET B O 1
ATOM 5776 N N . LYS B 1 360 ? -12.766 9.016 -1.76 1 91.94 360 LYS B N 1
ATOM 5777 C CA . LYS B 1 360 ? -13.344 8.703 -3.064 1 91.94 360 LYS B CA 1
ATOM 5778 C C . LYS B 1 360 ? -12.672 7.484 -3.688 1 91.94 360 LYS B C 1
ATOM 5780 O O . LYS B 1 360 ? -12.578 6.43 -3.055 1 91.94 360 LYS B O 1
ATOM 5785 N N . LYS B 1 361 ? -12.234 7.625 -4.996 1 95.5 361 LYS B N 1
ATOM 5786 C CA . LYS B 1 361 ? -11.656 6.496 -5.719 1 95.5 361 LYS B CA 1
ATOM 5787 C C . LYS B 1 361 ? -10.328 6.062 -5.098 1 95.5 361 LYS B C 1
ATOM 5789 O O . LYS B 1 361 ? -10.008 4.875 -5.082 1 95.5 361 LYS B O 1
ATOM 5794 N N . TYR B 1 362 ? -9.625 7.035 -4.539 1 95.69 362 TYR B N 1
ATOM 5795 C CA . TYR B 1 362 ? -8.352 6.727 -3.902 1 95.69 362 TYR B CA 1
ATOM 5796 C C . TYR B 1 362 ? -8.555 5.832 -2.686 1 95.69 362 TYR B C 1
ATOM 5798 O O . TYR B 1 362 ? -7.773 4.902 -2.459 1 95.69 362 TYR B O 1
ATOM 5806 N N . GLY B 1 363 ? -9.609 6.156 -1.919 1 96.25 363 GLY B N 1
ATOM 5807 C CA . GLY B 1 363 ? -9.938 5.312 -0.782 1 96.25 363 GLY B CA 1
ATOM 5808 C C . GLY B 1 363 ? -10.438 3.936 -1.185 1 96.25 363 GLY B C 1
ATOM 5809 O O . GLY B 1 363 ? -10.016 2.928 -0.617 1 96.25 363 GLY B O 1
ATOM 5810 N N . PHE B 1 364 ? -11.305 3.887 -2.215 1 97.31 364 PHE B N 1
ATOM 5811 C CA . PHE B 1 364 ? -11.859 2.645 -2.74 1 97.31 364 PHE B CA 1
ATOM 5812 C C . PHE B 1 364 ? -10.75 1.69 -3.164 1 97.31 364 PHE B C 1
ATOM 5814 O O . PHE B 1 364 ? -10.805 0.496 -2.865 1 97.31 364 PHE B O 1
ATOM 5821 N N . ASP B 1 365 ? -9.734 2.191 -3.746 1 97.25 365 ASP B N 1
ATOM 5822 C CA . ASP B 1 365 ? -8.68 1.391 -4.363 1 97.25 365 ASP B CA 1
ATOM 5823 C C . ASP B 1 365 ? -7.879 0.631 -3.311 1 97.25 365 ASP B C 1
ATOM 5825 O O . ASP B 1 365 ? -7.219 -0.362 -3.623 1 97.25 365 ASP B O 1
ATOM 5829 N N . ASN B 1 366 ? -7.926 1.082 -2.053 1 97.5 366 ASN B N 1
ATOM 5830 C CA . ASN B 1 366 ? -7.219 0.393 -0.978 1 97.5 366 ASN B CA 1
ATOM 5831 C C . ASN B 1 366 ? -7.848 -0.961 -0.669 1 97.5 366 ASN B C 1
ATOM 5833 O O . ASN B 1 366 ? -7.219 -1.815 -0.043 1 97.5 366 ASN B O 1
ATOM 5837 N N . PHE B 1 367 ? -9.117 -1.13 -1.132 1 98.38 367 PHE B N 1
ATOM 5838 C CA . PHE B 1 367 ? -9.883 -2.24 -0.582 1 98.38 367 PHE B CA 1
ATOM 5839 C C . PHE B 1 367 ? -10.258 -3.232 -1.676 1 98.38 367 PHE B C 1
ATOM 5841 O O . PHE B 1 367 ? -11.148 -4.062 -1.489 1 98.38 367 PHE B O 1
ATOM 5848 N N . VAL B 1 368 ? -9.555 -3.109 -2.797 1 97.75 368 VAL B N 1
ATOM 5849 C CA . VAL B 1 368 ? -9.82 -4.031 -3.896 1 97.75 368 VAL B CA 1
ATOM 5850 C C . VAL B 1 368 ? -8.5 -4.543 -4.469 1 97.75 368 VAL B C 1
ATOM 5852 O O . VAL B 1 368 ? -7.484 -3.842 -4.438 1 97.75 368 VAL B O 1
ATOM 5855 N N . HIS B 1 369 ? -8.516 -5.746 -4.863 1 97.88 369 HIS B N 1
ATOM 5856 C CA . HIS B 1 369 ? -7.465 -6.352 -5.668 1 97.88 369 HIS B CA 1
ATOM 5857 C C . HIS B 1 369 ? -7.805 -6.297 -7.152 1 97.88 369 HIS B C 1
ATOM 5859 O O . HIS B 1 369 ? -8.844 -6.805 -7.574 1 97.88 369 HIS B O 1
ATOM 5865 N N . GLU B 1 370 ? -7.012 -5.547 -7.895 1 96.56 370 GLU B N 1
ATOM 5866 C CA . GLU B 1 370 ? -7.148 -5.609 -9.352 1 96.56 370 GLU B CA 1
ATOM 5867 C C . GLU B 1 370 ? -6.496 -6.867 -9.914 1 96.56 370 GLU B C 1
ATOM 5869 O O . GLU B 1 370 ? -5.32 -6.855 -10.273 1 96.56 370 GLU B O 1
ATOM 5874 N N . LYS B 1 371 ? -7.25 -7.883 -10.016 1 98 371 LYS B N 1
ATOM 5875 C CA . LYS B 1 371 ? -6.793 -9.219 -10.383 1 98 371 LYS B CA 1
ATOM 5876 C C . LYS B 1 371 ? -6.535 -9.328 -11.883 1 98 371 LYS B C 1
ATOM 5878 O O . LYS B 1 371 ? -7.449 -9.156 -12.688 1 98 371 LYS B O 1
ATOM 5883 N N . PRO B 1 372 ? -5.266 -9.57 -12.281 1 98.19 372 PRO B N 1
ATOM 5884 C CA . PRO B 1 372 ? -5.023 -9.812 -13.703 1 98.19 372 PRO B CA 1
ATOM 5885 C C . PRO B 1 372 ? -5.594 -11.148 -14.18 1 98.19 372 PRO B C 1
ATOM 5887 O O . PRO B 1 372 ? -5.41 -12.172 -13.516 1 98.19 372 PRO B O 1
ATOM 5890 N N . VAL B 1 373 ? -6.25 -11.125 -15.305 1 98.12 373 VAL B N 1
ATOM 5891 C CA . VAL B 1 373 ? -6.898 -12.312 -15.852 1 98.12 373 VAL B CA 1
ATOM 5892 C C . VAL B 1 373 ? -6.535 -12.477 -17.328 1 98.12 373 VAL B C 1
ATOM 5894 O O . VAL B 1 373 ? -6.637 -11.523 -18.109 1 98.12 373 VAL B O 1
ATOM 5897 N N . LEU B 1 374 ? -6.051 -13.617 -17.656 1 98.25 374 LEU B N 1
ATOM 5898 C CA . LEU B 1 374 ? -5.832 -14.023 -19.047 1 98.25 374 LEU B CA 1
ATOM 5899 C C . LEU B 1 374 ? -6.711 -15.219 -19.391 1 98.25 374 LEU B C 1
ATOM 5901 O O . LEU B 1 374 ? -6.676 -16.25 -18.719 1 98.25 374 LEU B O 1
ATOM 5905 N N . ILE B 1 375 ? -7.535 -15.117 -20.406 1 97.69 375 ILE B N 1
ATOM 5906 C CA . ILE B 1 375 ? -8.383 -16.188 -20.906 1 97.69 375 ILE B CA 1
ATOM 5907 C C . ILE B 1 375 ? -7.977 -16.547 -22.344 1 97.69 375 ILE B C 1
ATOM 5909 O O . ILE B 1 375 ? -7.965 -15.688 -23.219 1 97.69 375 ILE B O 1
ATOM 5913 N N . ARG B 1 376 ? -7.723 -17.812 -22.547 1 97.38 376 ARG B N 1
ATOM 5914 C CA . ARG B 1 376 ? -7.199 -18.25 -23.828 1 97.38 376 ARG B CA 1
ATOM 5915 C C . ARG B 1 376 ? -8.25 -19.031 -24.609 1 97.38 376 ARG B C 1
ATOM 5917 O O . ARG B 1 376 ? -9.32 -19.344 -24.094 1 97.38 376 ARG B O 1
ATOM 5924 N N . ASN B 1 377 ? -7.988 -19.25 -25.938 1 95.44 377 ASN B N 1
ATOM 5925 C CA . ASN B 1 377 ? -8.648 -20.203 -26.828 1 95.44 377 ASN B CA 1
ATOM 5926 C C . ASN B 1 377 ? -10.078 -19.766 -27.141 1 95.44 377 ASN B C 1
ATOM 5928 O O . ASN B 1 377 ? -10.961 -20.609 -27.312 1 95.44 377 ASN B O 1
ATOM 5932 N N . GLY B 1 378 ? -10.383 -18.469 -27.078 1 93.12 378 GLY B N 1
ATOM 5933 C CA . GLY B 1 378 ? -11.672 -17.953 -27.531 1 93.12 378 GLY B CA 1
ATOM 5934 C C . GLY B 1 378 ? -12.75 -18.062 -26.469 1 93.12 378 GLY B C 1
ATOM 5935 O O . GLY B 1 378 ? -13.883 -17.609 -26.688 1 93.12 378 GLY B O 1
ATOM 5936 N N . LEU B 1 379 ? -12.43 -18.562 -25.312 1 94.06 379 LEU B N 1
ATOM 5937 C CA . LEU B 1 379 ? -13.414 -18.812 -24.266 1 94.06 379 LEU B CA 1
ATOM 5938 C C . LEU B 1 379 ? -13.969 -17.516 -23.719 1 94.06 379 LEU B C 1
ATOM 5940 O O . LEU B 1 379 ? -15.102 -17.469 -23.219 1 94.06 379 LEU B O 1
ATOM 5944 N N . GLY B 1 380 ? -13.172 -16.5 -23.781 1 91.19 380 GLY B N 1
ATOM 5945 C CA . GLY B 1 380 ? -13.562 -15.211 -23.219 1 91.19 380 GLY B CA 1
ATOM 5946 C C . GLY B 1 380 ? -14.82 -14.648 -23.844 1 91.19 380 GLY B C 1
ATOM 5947 O O . GLY B 1 380 ? -15.57 -13.914 -23.203 1 91.19 380 GLY B O 1
ATOM 5948 N N . LYS B 1 381 ? -15.055 -14.945 -25.125 1 88.44 381 LYS B N 1
ATOM 5949 C CA . LYS B 1 381 ? -16.219 -14.445 -25.844 1 88.44 381 LYS B CA 1
ATOM 5950 C C . LYS B 1 381 ? -17.516 -14.969 -25.234 1 88.44 381 LYS B C 1
ATOM 5952 O O . LYS B 1 381 ? -18.562 -14.328 -25.344 1 88.44 381 LYS B O 1
ATOM 5957 N N . GLY B 1 382 ? -17.328 -16.031 -24.516 1 85.31 382 GLY B N 1
ATOM 5958 C CA . GLY B 1 382 ? -18.5 -16.656 -23.938 1 85.31 382 GLY B CA 1
ATOM 5959 C C . GLY B 1 382 ? -18.766 -16.219 -22.5 1 85.31 382 GLY B C 1
ATOM 5960 O O . GLY B 1 382 ? -19.781 -16.594 -21.906 1 85.31 382 GLY B O 1
ATOM 5961 N N . ILE B 1 383 ? -17.75 -15.57 -21.875 1 85.62 383 ILE B N 1
ATOM 5962 C CA . ILE B 1 383 ? -17.906 -15.125 -20.5 1 85.62 383 ILE B CA 1
ATOM 5963 C C . ILE B 1 383 ? -18.75 -13.852 -20.453 1 85.62 383 ILE B C 1
ATOM 5965 O O . ILE B 1 383 ? -18.469 -12.898 -21.203 1 85.62 383 ILE B O 1
ATOM 5969 N N . ASN B 1 384 ? -19.953 -13.867 -20.641 1 63.44 384 ASN B N 1
ATOM 5970 C CA . ASN B 1 384 ? -20.891 -12.75 -20.672 1 63.44 384 ASN B CA 1
ATOM 5971 C C . ASN B 1 384 ? -20.375 -11.578 -19.828 1 63.44 384 ASN B C 1
ATOM 5973 O O . ASN B 1 384 ? -19.656 -11.781 -18.859 1 63.44 384 ASN B O 1
ATOM 5977 N N . GLY B 1 385 ? -20.234 -10.273 -20.359 1 61.56 385 GLY B N 1
ATOM 5978 C CA . GLY B 1 385 ? -19.891 -8.898 -20.031 1 61.56 385 GLY B CA 1
ATOM 5979 C C . GLY B 1 385 ? -19.828 -8.641 -18.547 1 61.56 385 GLY B C 1
ATOM 5980 O O . GLY B 1 385 ? -19.547 -7.52 -18.109 1 61.56 385 GLY B O 1
ATOM 5981 N N . ASN B 1 386 ? -20 -9.781 -17.672 1 64.19 386 ASN B N 1
ATOM 5982 C CA . ASN B 1 386 ? -20.281 -9.398 -16.281 1 64.19 386 ASN B CA 1
ATOM 5983 C C . ASN B 1 386 ? -19.156 -9.82 -15.352 1 64.19 386 ASN B C 1
ATOM 5985 O O . ASN B 1 386 ? -19.391 -10.508 -14.352 1 64.19 386 ASN B O 1
ATOM 5989 N N . LEU B 1 387 ? -17.922 -9.586 -15.836 1 77.88 387 LEU B N 1
ATOM 5990 C CA . LEU B 1 387 ? -16.938 -9.812 -14.797 1 77.88 387 LEU B CA 1
ATOM 5991 C C . LEU B 1 387 ? -16.797 -8.586 -13.891 1 77.88 387 LEU B C 1
ATOM 5993 O O . LEU B 1 387 ? -16.812 -7.453 -14.375 1 77.88 387 LEU B O 1
#

Organism: Teladorsagia circumcincta (NCBI:txid45464)

Nearest PDB structures (foldseek):
  8bb8-assembly1_A  TM=9.637E-01  e=2.723E-44  Homo sapiens
  4l2o-assembly1_B  TM=9.363E-01  e=2.646E-45  Homo sapiens
  4qgk-assembly1_B  TM=9.511E-01  e=3.439E-44  Homo sapiens
  1ad3-assembly1_B  TM=9.579E-01  e=1.659E-43  Rattus norvegicus
  5ucd-assembly1_B  TM=9.605E-01  e=9.259E-42  Pseudomonas putida

Solvent-accessible surface area (backbone atoms only — not comparable to full-atom values): 39091 Å² total; per-residue (Å²): 127,81,69,52,72,52,54,50,53,39,49,49,51,52,48,52,47,63,74,39,40,65,68,77,49,43,45,43,78,50,72,77,58,86,91,52,52,85,84,29,39,41,51,32,32,36,57,34,44,58,43,43,32,38,34,38,21,38,52,78,51,42,69,43,55,40,43,64,49,53,30,30,43,64,35,67,24,28,37,41,34,36,37,29,59,74,30,51,70,58,37,52,54,50,32,50,50,36,59,72,75,36,58,64,85,44,35,36,57,41,74,48,53,68,68,49,51,52,56,54,53,71,49,88,46,48,29,39,37,40,40,49,53,56,71,62,46,29,53,50,41,33,45,28,14,78,61,47,28,52,70,37,32,40,30,29,30,64,9,42,30,38,48,44,86,68,27,61,51,62,60,52,28,55,43,49,47,47,34,32,33,47,55,23,8,43,42,60,49,21,65,37,31,33,38,28,30,78,81,37,43,63,60,38,50,51,42,37,47,53,53,50,58,70,55,47,63,48,93,77,26,89,63,38,51,54,47,86,40,54,69,60,40,50,52,56,50,45,42,68,69,64,38,84,44,48,78,76,40,63,49,90,60,77,66,34,67,95,73,16,38,65,57,46,36,31,28,41,39,62,86,86,32,64,71,67,74,54,61,69,62,33,32,50,35,40,33,35,74,38,90,44,72,66,52,47,48,51,51,56,58,73,44,74,30,10,20,27,37,24,35,30,57,76,48,29,65,60,52,46,47,52,65,72,68,41,65,41,14,25,32,18,34,61,48,60,56,54,42,71,70,37,87,73,43,58,40,36,17,34,50,58,0,17,37,59,49,26,59,70,71,50,28,28,56,74,30,40,42,73,25,27,36,27,28,37,86,40,41,47,81,56,35,66,95,76,92,127,80,68,52,73,52,54,49,53,37,50,49,53,52,50,52,46,64,74,37,38,67,66,75,48,44,46,42,78,50,72,77,58,87,91,49,53,84,83,29,38,40,49,32,32,36,58,33,45,58,43,43,32,38,34,38,21,37,54,76,50,43,69,42,54,41,44,62,50,54,30,30,44,64,36,65,25,27,38,42,35,36,37,29,59,75,30,50,69,57,37,51,53,52,32,50,50,36,59,71,75,35,58,64,85,45,36,34,57,42,74,49,52,69,69,50,52,52,55,54,52,70,49,88,46,49,30,38,38,39,39,50,52,55,72,62,47,28,54,50,41,34,46,27,14,80,60,48,29,52,70,37,33,40,30,29,31,64,9,43,30,38,47,43,83,69,26,61,51,62,59,51,27,56,43,50,49,48,33,31,33,46,56,24,7,43,42,60,50,24,65,36,31,34,40,28,30,79,81,40,43,60,59,39,51,49,41,37,47,54,54,50,57,69,54,48,63,48,91,77,25,88,63,37,51,54,47,84,37,56,68,60,40,49,52,54,51,48,42,66,69,63,38,84,44,48,78,75,38,64,49,89,59,76,66,34,67,94,71,16,38,64,57,48,36,32,28,40,39,62,88,87,32,63,70,64,75,53,61,67,63,34,29,51,37,40,33,34,74,38,90,42,72,66,52,47,48,50,52,56,57,73,45,73,29,10,19,27,36,26,37,31,56,74,48,29,65,60,53,47,47,51,65,73,67,41,67,42,15,24,33,20,33,62,48,61,56,56,42,74,70,36,86,72,43,58,40,37,17,34,50,59,0,17,38,57,49,27,58,70,72,48,28,26,55,74,28,39,41,73,25,29,37,28,28,39,86,39,41,47,80,58,36,66,96,74,90

Sequence (774 aa):
MEPTFEVTWALKELDEGLEHLEEWNASIKVAKPPTLDADKDEVMLVKEPLGMVLVIAPWNFPLLTSMPAVAALTGGNTVVLKLSEYAPTFSSVFAGLVAKYFDQGLFTAVEGAIPEATALLAERFDHIMYTGNPTVARAIMAAAAKNLTPVTLELGGKNPVLVEPDADIEDAARKIIVSKMLNCGQICVSSDYVLTTEEVKPKLVSALAKLFEEKAPFKENKEFSRIVNEKHFDRLSSLLKNTKGKILYQSKEEANRSEKFLGPYVVEIQNDDAMMQEEIFGPILPIVTVKSFDESVEWVRSHEKPLGAYLFTKDPEKARRFIVETSSGGVTVNDVMSHSFVETLPFGGVGNSGIGRIMKKYGFDNFVHEKPVLIRNGLGKGINGNLMEPTFEVTWALKELDEGLEHLEEWNASIKVAKPPTLDADKDEVMLVKEPLGMVLVIAPWNFPLLTSMPAVAALTGGNTVVLKLSEYAPTFSSVFAGLVAKYFDQGLFTAVEGAIPEATALLAERFDHIMYTGNPTVARAIMAAAAKNLTPVTLELGGKNPVLVEPDADIEDAARKIIVSKMLNCGQICVSSDYVLTTEEVKPKLVSALAKLFEEKAPFKENKEFSRIVNEKHFDRLSSLLKNTKGKILYQSKEEANRSEKFLGPYVVEIQNDDAMMQEEIFGPILPIVTVKSFDESVEWVRSHEKPLGAYLFTKDPEKARRFIVETSSGGVTVNDVMSHSFVETLPFGGVGNSGIGRIMKKYGFDNFVHEKPVLIRNGLGKGINGNL

Foldseek 3Di:
DPDDPLVVLLVVLLVLLVVCLCVLQAKAFDDDDPVADPQFKGKIWGKFFLEEEEEEAEALSQSNSQSLCVLNVSSVYAYEYEGEQLNVVVLVVVQVVCVVPDDCRRYHYDYDDDVVVVVVLQDDGQEYEYEEALVVVVVSVVSNVVNVHYYWYAHAFQAEEEEEPAFPLLLSLVQLQLCCLASNVLDRQHNLEYEYAPVSVVVNLVSNQVVLVVQPPLVPRPSHHADSALVLLVVLVVLVVQWPWAWSDARPDDADSVRNDGGATETEHECPTPSNPGRSSHRYYYYYHDHDLVRVLVVQQVDFAGQEYEYGHPDVVSVVCSVPSHHWNYYDYSHTPVQVVDQVDWGHTDGSRIDFTPHRSRSSVSGIDRDMDMDGRNCVVVVPSGD/DPDDPLVVLLVVQLVLLVVCLCVLQAKAFDDDDPVADPQFKGKIWGKFFLEEEEEEAEALSQSNSQSLCVLNVSSVYAYEYEGEQLNVVVLVVVQVVCVVPDDCRRYHYDYDDDVVVVVVLQDDGQEYEYEEALVVVVVSVVSNVVNVHYYWYAHAFQAEEEEEPAFPLLLVLVQLQLCCLASNVLDRQHNQEYEYAPVCVVVNLVSNQVVLVVQPPLVPRPSHHADSALVLLVVLVVLVVQWPWAWSDADPDDADSVRNDGGATETEHECPTPSNPGGSSHRYYYYYHDHDLVRVLVVQQVDFAGQEYEYGHPDVVSVVCSVVSHHWNYYDYSHTPVQVVDQVDWGHTDGSRIDFTPHRSRSSVSGIDRDMDMDGRNCVVVVPSGD

Radius of gyration: 28.82 Å; Cα contacts (8 Å, |Δi|>4): 1749; chains: 2; bounding box: 62×85×66 Å

Secondary structure (DSSP, 8-state):
----HHHHHHHHHHHHHHHTHHHHHS-EE-PPPTTS-TTT-EEEEEEEE-SEEEEE--SSSTTGGGTHHHHHHHTT-EEEEE--TTSHHHHHHHHHHHHHHS-TTTEEEE--SHHHHHHHHTS--SEEEEEE-HHHHHHHHHHHHTTT--EEEEE----EEEE-TTS-HHHHHHHHHHHHHGGGG--TTS--EEEE-TTTHHHHHHHHHHHHHHH--GGG-TTS---SSHHHHHHHHHHHHH--SEEEEE-SSPPBTTTTB---EEEEE-TTSGGGTS---SSEEEEEE-SSHHHHHHHHHTSPPPSEEEEE-S-HHHHHHHHHHS--SEEEESSSSGGGG-TTS-B---GGGEES-BSHHHHHGGGEEEEEEEE-TTGGGGS-S--/----HHHHHHHHHHHHHHHTHHHHHS-EE-PPPTTS-TTT-EEEEEEEE-SEEEEE--SSSTTGGGTHHHHHHHTT-EEEEE--TTSHHHHHHHHHHHHHHS-TTTEEEE--SHHHHHHHHTS--SEEEEEE-HHHHHHHHHHHHTTT--EEEEE----EEEE-TTS-HHHHHHHHHHHHHGGGG-STTS--EEEE-TTTHHHHHHHHHHHHHHH--STT-TTS---SSHHHHHHHHHHHHH--SEEEEE-SSPPBTTTTB---EEEEE-TTSGGGTS---SSEEEEEE-SSHHHHHHHHHTSPPPSEEEEE-S-HHHHHHHHHHS--SEEEESSSSGGGG-TTS-B---GGGEES-BSHHHHHGGGEEEEEEEE-TTGGGGS-S--

pLDDT: mean 95.94, std 6.16, range [33.94, 98.94]

InterPro domains:
  IPR012394 Aldehyde dehydrogenase NAD(P)-dependent [PTHR43570] (5-377)
  IPR015590 Aldehyde dehydrogenase domain [PF00171] (9-371)
  IPR016161 Aldehyde/histidinol dehydrogenase [SSF53720] (5-378)
  IPR016162 Aldehyde dehydrogenase, N-terminal [G3DSA:3.40.605.10] (5-371)
  IPR016163 Aldehyde dehydrogenase, C-terminal [G3DSA:3.40.309.10] (157-353)
  IPR029510 Aldehyde dehydrogenase, glutamic acid active site [PS00687] (153-160)